Protein AF-A0A6G0FHJ7-F1 (afdb_monomer_lite)

Sequence (451 aa):
MAAFETLTDDFTAPTVDTVKWPDNYNEAIGGALPDQPAGRARVPCNQGYAAYASQPAYTLASSHVGVEVIPPSVGGATGSVFCQLLVVSSVVGTQIVFEIDVSTNLLLMAVHVDYTDEDPGVVPYDPVQHAWLRISEADGTLSWETSPDGRVWTAQHTETAPAWVSDTDLQAQLLAYRDDGANDYAFFDNVNTTPVMTDGYTVAVDWTGDGGFDGGYDDVTDAVLQRGPVTFAYGRDQARQLSPPRVGTLSMILCNADRIYSPENPDSPIADDMSPAAPVKAETVYQDTLYPLFTGRIEDFEVHPDRGDRSVDITCLDLLSLLQGNTISTELFEAQRTGTLIGVVLDAVGWTGPRDLDLGATFVPWWWLEEVDAFTAVTDLVSSEGPPSIAYVGPDGTFIFRDRHHRLLRAASLTPQATFTAVRPADCDTGHSGDCLGFGECGFGEGGFGG

Radius of gyration: 29.05 Å; chains: 1; bounding box: 63×74×80 Å

pLDDT: mean 87.35, std 14.22, range [28.72, 98.56]

Foldseek 3Di:
DAALLPLWFQQQDQWDPCQFQVPWDWPPDVDDTWIRPPRWTKWKAEATKTKRKGFQFHFQAQHKKKWFKDAWACQPPQDWWKKWKWWDDPDPQFIWIFMQTNNVQKTWTATTDNVDGPDIQIDGHDCQFARMWMWHDDPQKTFIWGHNQQPDTDTRDIDGHDPCSGPRRIMIITITYDNDHDMTIMIIGTISHHDFDDFDKWKFWQLQLPPDRPPPPRTQPVQQVVPHDKDKDWFPPDPDLPDATDFIKIKTKGACVVVLVPLPDPPHPRNVSHDFFTWIWIWGDDPRDIDTQATFGWHDKDADVDPVDGMIITMTTGPLCLLAPDWFWFDKDAFAALQVVLVVLCVRSPPPDAEATDREPDTDGIDIGDRDRSSVVNVVSQVRLPPPWHWHADSRRYTYTDGRCCCPPPPPNVDDPDDDDPPPPPPPCPDDDDDDPDDPPPDPDDPDDDD

Secondary structure (DSSP, 8-state):
-EEGGG--B---SSS--TTT-TT-EE-STTPPPPB-TTSSEEEEESSS-EEEE--S-EE-TTEEEEEEEEPPP-TT-SS-EEEEEEEE-SSTT-EEEEEEETTTTEEEEEEEBTTB-SS-EEEE--TTTTSEEEEEEETTEEEEEEESSSSS-EEEEEEEPPGGGG-SSBEEEEEEEESSSS-EEEEEE-BT-PPPPPPEEEEEE-SS-SS-S-STTTB-HHHHHTT---EEEEET-SS-TTSPPEEEEEEEEEE-TTSTT-TT-TT-TTTTT--TT-EEEEEEEETTEEEEEEEEEEEEEEEEEETTEEEEEEEEEEGGGGGTT-EE--PPEEEEEHHHHHHHHHHHTT--S-EEE---S-EEEEE--SSEEHHHHHHHHHHHH-TT-EEEE-TTS-EEEE-TTHHHH-HHHHS-S----------S-----S---STT-----------

Structure (mmCIF, N/CA/C/O backbone):
data_AF-A0A6G0FHJ7-F1
#
_entry.id   AF-A0A6G0FHJ7-F1
#
loop_
_atom_site.group_PDB
_atom_site.id
_atom_site.type_symbol
_atom_site.label_atom_id
_atom_site.label_alt_id
_atom_site.label_comp_id
_atom_site.label_asym_id
_atom_site.label_entity_id
_atom_site.label_seq_id
_atom_site.pdbx_PDB_ins_code
_atom_site.Cartn_x
_atom_site.Cartn_y
_atom_site.Cartn_z
_atom_site.occupancy
_atom_site.B_iso_or_equiv
_atom_site.auth_seq_id
_atom_site.auth_comp_id
_atom_site.auth_asym_id
_atom_site.auth_atom_id
_atom_site.pdbx_PDB_model_num
ATOM 1 N N . MET A 1 1 ? -1.931 -10.611 -31.894 1.00 69.00 1 MET A N 1
ATOM 2 C CA . MET A 1 1 ? -1.499 -9.343 -31.287 1.00 69.00 1 MET A CA 1
ATOM 3 C C . MET A 1 1 ? -1.349 -9.625 -29.814 1.00 69.00 1 MET A C 1
ATOM 5 O O . MET A 1 1 ? -2.273 -10.215 -29.262 1.00 69.00 1 MET A O 1
ATOM 9 N N . ALA A 1 2 ? -0.182 -9.356 -29.245 1.00 88.75 2 ALA A N 1
ATOM 10 C CA . ALA A 1 2 ? 0.033 -9.549 -27.820 1.00 88.75 2 ALA A CA 1
ATOM 11 C C . ALA A 1 2 ? -0.409 -8.271 -27.101 1.00 88.75 2 ALA A C 1
ATOM 13 O O . ALA A 1 2 ? -0.031 -7.177 -27.508 1.00 88.75 2 ALA A O 1
ATOM 14 N N . ALA A 1 3 ? -1.247 -8.400 -26.082 1.00 95.12 3 ALA A N 1
ATOM 15 C CA . ALA A 1 3 ? -1.521 -7.300 -25.166 1.00 95.12 3 ALA A CA 1
ATOM 16 C C . ALA A 1 3 ? -0.314 -7.133 -24.230 1.00 95.12 3 ALA A C 1
ATOM 18 O O . ALA A 1 3 ? 0.352 -8.130 -23.925 1.00 95.12 3 ALA A O 1
ATOM 19 N N . PHE A 1 4 ? -0.012 -5.914 -23.779 1.00 96.25 4 PHE A N 1
ATOM 20 C CA . PHE A 1 4 ? 1.081 -5.693 -22.823 1.00 96.25 4 PHE A CA 1
ATOM 21 C C . PHE A 1 4 ? 0.970 -6.563 -21.566 1.00 96.25 4 PHE A C 1
ATOM 23 O O . PHE A 1 4 ? 1.997 -7.032 -21.096 1.00 96.25 4 PHE A O 1
ATOM 30 N N . GLU A 1 5 ? -0.238 -6.888 -21.097 1.00 95.06 5 GLU A N 1
ATOM 31 C CA . GLU A 1 5 ? -0.454 -7.747 -19.920 1.00 95.06 5 GLU A CA 1
ATOM 32 C C . GLU A 1 5 ? 0.142 -9.159 -20.081 1.00 95.06 5 GLU A C 1
ATOM 34 O O . GLU A 1 5 ? 0.374 -9.864 -19.105 1.00 95.06 5 GLU A O 1
ATOM 39 N N . THR A 1 6 ? 0.416 -9.583 -21.322 1.00 95.94 6 THR A N 1
ATOM 40 C CA . THR A 1 6 ? 1.041 -10.880 -21.620 1.00 95.94 6 THR A CA 1
ATOM 41 C C . THR A 1 6 ? 2.569 -10.857 -21.538 1.00 95.94 6 THR A C 1
ATOM 43 O O . THR A 1 6 ? 3.189 -11.920 -21.483 1.00 95.94 6 THR A O 1
ATOM 46 N N . LEU A 1 7 ? 3.190 -9.671 -21.525 1.00 96.25 7 LEU A N 1
ATOM 47 C CA . LEU A 1 7 ? 4.608 -9.512 -21.218 1.00 96.25 7 LEU A CA 1
ATOM 48 C C . LEU A 1 7 ? 4.771 -9.640 -19.704 1.00 96.25 7 LEU A C 1
ATOM 50 O O . LEU A 1 7 ? 4.586 -8.663 -18.990 1.00 96.25 7 LEU A O 1
ATOM 54 N N . THR A 1 8 ? 5.091 -10.841 -19.230 1.00 95.88 8 THR A N 1
ATOM 55 C CA . THR A 1 8 ? 5.317 -11.123 -17.804 1.00 95.88 8 THR A CA 1
ATOM 56 C C . THR A 1 8 ? 6.770 -11.500 -17.552 1.00 95.88 8 THR A C 1
ATOM 58 O O . THR A 1 8 ? 7.291 -12.367 -18.265 1.00 95.88 8 THR A O 1
AT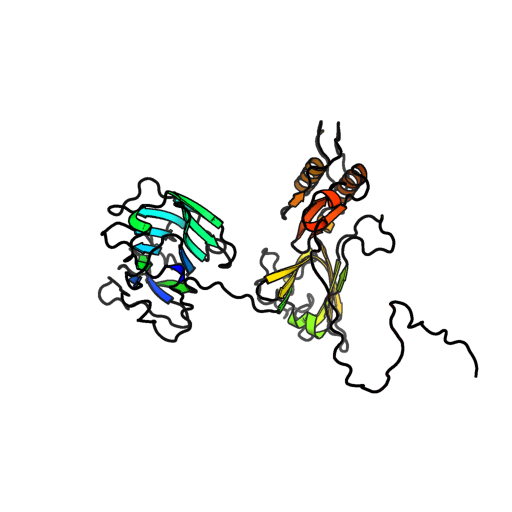OM 61 N N . ASP A 1 9 ? 7.421 -10.936 -16.538 1.00 94.56 9 ASP A N 1
ATOM 62 C CA . ASP A 1 9 ? 8.786 -11.314 -16.152 1.00 94.56 9 ASP A CA 1
ATOM 63 C C . ASP A 1 9 ? 9.065 -11.062 -14.665 1.00 94.56 9 ASP A C 1
ATOM 65 O O . ASP A 1 9 ? 8.980 -9.928 -14.209 1.00 94.56 9 ASP A O 1
ATOM 69 N N . ASP A 1 10 ? 9.429 -12.113 -13.928 1.00 92.25 10 ASP A N 1
ATOM 70 C CA . ASP A 1 10 ? 9.823 -12.040 -12.511 1.00 92.25 10 ASP A CA 1
ATOM 71 C C . ASP A 1 10 ? 11.342 -11.871 -12.332 1.00 92.25 10 ASP A C 1
ATOM 73 O O . ASP A 1 10 ? 11.847 -11.898 -11.218 1.00 92.25 10 ASP A O 1
ATOM 77 N N . PHE A 1 11 ? 12.090 -11.804 -13.443 1.00 93.12 11 PHE A N 1
ATOM 78 C CA . PHE A 1 11 ? 13.550 -11.689 -13.502 1.00 93.12 11 PHE A CA 1
ATOM 79 C C . PHE A 1 11 ? 14.341 -12.723 -12.681 1.00 93.12 11 PHE A C 1
ATOM 81 O O . PHE A 1 11 ? 15.561 -12.598 -12.557 1.00 93.12 11 PHE A O 1
ATOM 88 N N . THR A 1 12 ? 13.709 -13.806 -12.214 1.00 88.44 12 THR A N 1
ATOM 89 C CA . THR A 1 12 ? 14.342 -14.839 -11.372 1.00 88.44 12 THR A CA 1
ATOM 90 C C . THR A 1 12 ? 15.368 -15.687 -12.128 1.00 88.44 12 THR A C 1
ATOM 92 O O . THR A 1 12 ? 16.197 -16.378 -11.524 1.00 88.44 12 THR A O 1
ATOM 95 N N . ALA A 1 13 ? 15.342 -15.643 -13.463 1.00 86.00 13 ALA A N 1
ATOM 96 C CA . ALA A 1 13 ? 16.317 -16.312 -14.311 1.00 86.00 13 ALA A CA 1
ATOM 97 C C . ALA A 1 13 ? 17.751 -15.779 -14.064 1.00 86.00 13 ALA A C 1
ATOM 99 O O . ALA A 1 13 ? 17.954 -14.636 -13.662 1.00 86.00 13 ALA A O 1
ATOM 100 N N . PRO A 1 14 ? 18.804 -16.573 -14.329 1.00 81.75 14 PRO A N 1
ATOM 101 C CA . PRO A 1 14 ? 20.185 -16.133 -14.102 1.00 81.75 14 PRO A CA 1
ATOM 102 C C . PRO A 1 14 ? 20.700 -15.127 -15.148 1.00 81.75 14 PRO A C 1
ATOM 104 O O . PRO A 1 14 ? 21.785 -14.571 -14.981 1.00 81.75 14 PRO A O 1
ATOM 107 N N . THR A 1 15 ? 19.980 -14.939 -16.256 1.00 89.25 15 THR A N 1
ATOM 108 C CA . THR A 1 15 ? 20.371 -14.100 -17.397 1.00 89.25 15 THR A CA 1
ATOM 109 C C . THR A 1 15 ? 19.139 -13.529 -18.082 1.00 89.25 15 THR A C 1
ATOM 111 O O . THR A 1 15 ? 18.111 -14.201 -18.108 1.00 89.25 15 THR A O 1
ATOM 114 N N . VAL A 1 16 ? 19.303 -12.369 -18.723 1.00 93.12 16 VAL A N 1
ATOM 115 C CA . VAL A 1 16 ? 18.276 -11.689 -19.528 1.00 93.12 16 VAL A CA 1
ATOM 116 C C . VAL A 1 16 ? 17.535 -12.647 -20.451 1.00 93.12 16 VAL A C 1
ATOM 118 O O . VAL A 1 16 ? 18.154 -13.344 -21.262 1.00 93.12 16 VAL A O 1
ATOM 121 N N . ASP A 1 17 ? 16.205 -12.632 -20.375 1.00 93.31 17 ASP A N 1
ATOM 122 C CA . ASP A 1 17 ? 15.357 -13.299 -21.355 1.00 93.31 17 ASP A CA 1
ATOM 123 C C . ASP A 1 17 ? 15.350 -12.502 -22.668 1.00 93.31 17 ASP A C 1
ATOM 125 O O . ASP A 1 17 ? 14.542 -11.603 -22.889 1.00 93.31 17 ASP A O 1
ATOM 129 N N . THR A 1 18 ? 16.270 -12.853 -23.566 1.00 93.50 18 THR A N 1
ATOM 130 C CA . THR A 1 18 ? 16.409 -12.212 -24.885 1.00 93.50 18 THR A CA 1
ATOM 131 C C . THR A 1 18 ? 15.213 -12.422 -25.820 1.00 93.50 18 THR A C 1
ATOM 133 O O . THR A 1 18 ? 15.178 -11.817 -26.887 1.00 93.50 18 THR A O 1
ATOM 136 N N . VAL A 1 19 ? 14.248 -13.283 -25.470 1.00 91.81 19 VAL A N 1
ATOM 137 C CA . VAL A 1 19 ? 12.995 -13.407 -26.231 1.00 91.81 19 VAL A CA 1
ATOM 138 C C . VAL A 1 19 ? 12.037 -12.288 -25.840 1.00 91.81 19 VAL A C 1
ATOM 140 O O . VAL A 1 19 ? 11.397 -11.702 -26.709 1.00 91.81 19 VAL A O 1
ATOM 143 N N . LYS A 1 20 ? 11.952 -11.976 -24.544 1.00 93.00 20 LYS A N 1
ATOM 144 C CA . LYS A 1 20 ? 11.108 -10.890 -24.030 1.00 93.00 20 LYS A CA 1
ATOM 145 C C . LYS A 1 20 ? 11.751 -9.523 -24.235 1.00 93.00 20 LYS A C 1
ATOM 147 O O . LYS A 1 20 ? 11.053 -8.592 -24.630 1.00 93.00 20 LYS A O 1
ATOM 152 N N . TRP A 1 21 ? 13.066 -9.440 -24.026 1.00 96.25 21 TRP A N 1
ATOM 153 C CA . TRP A 1 21 ? 13.868 -8.213 -24.003 1.00 96.25 21 TRP A CA 1
ATOM 154 C C . TRP A 1 21 ? 15.008 -8.228 -25.044 1.00 96.25 21 TRP A C 1
ATOM 156 O O . TRP A 1 21 ? 16.189 -8.211 -24.681 1.00 96.25 21 TRP A O 1
ATOM 166 N N . PRO A 1 22 ? 14.699 -8.337 -26.352 1.00 96.44 22 PRO A N 1
ATOM 167 C CA . PRO A 1 22 ? 15.716 -8.427 -27.400 1.00 96.44 22 PRO A CA 1
ATOM 168 C C . PRO A 1 22 ? 16.451 -7.105 -27.663 1.00 96.44 22 PRO A C 1
ATOM 170 O O . PRO A 1 22 ? 17.575 -7.138 -28.165 1.00 96.44 22 PRO A O 1
ATOM 173 N N . ASP A 1 23 ? 15.838 -5.965 -27.332 1.00 96.50 23 ASP A N 1
ATOM 174 C CA . ASP A 1 23 ? 16.265 -4.640 -27.797 1.00 96.50 23 ASP A CA 1
ATOM 175 C C . ASP A 1 23 ? 16.999 -3.827 -26.715 1.00 96.50 23 ASP A C 1
ATOM 177 O O . ASP A 1 23 ? 17.157 -2.614 -26.842 1.00 96.50 23 ASP A O 1
ATOM 181 N N . ASN A 1 24 ? 17.462 -4.483 -25.644 1.00 96.50 24 ASN A N 1
ATOM 182 C CA . ASN A 1 24 ? 18.192 -3.845 -24.545 1.00 96.50 24 ASN A CA 1
ATOM 183 C C . ASN A 1 24 ? 19.376 -3.001 -25.040 1.00 96.50 24 ASN A C 1
ATOM 185 O O . ASN A 1 24 ? 20.183 -3.457 -25.856 1.00 96.50 24 ASN A O 1
ATOM 189 N N . TYR A 1 25 ? 19.540 -1.803 -24.476 1.00 96.81 25 TYR A N 1
ATOM 190 C CA . TYR A 1 25 ? 20.580 -0.866 -24.902 1.00 96.81 25 TYR A CA 1
ATOM 191 C C . TYR A 1 25 ? 21.194 -0.067 -23.747 1.00 96.81 25 TYR A C 1
ATOM 193 O O . TYR A 1 25 ? 20.650 0.013 -22.646 1.00 96.81 25 TYR A O 1
ATOM 201 N N . ASN A 1 26 ? 22.359 0.522 -24.023 1.00 97.06 26 ASN A N 1
ATOM 202 C CA . ASN A 1 26 ? 23.003 1.553 -23.214 1.00 97.06 26 ASN A CA 1
ATOM 203 C C . ASN A 1 26 ? 23.766 2.498 -24.154 1.00 97.06 26 ASN A C 1
ATOM 205 O O . ASN A 1 26 ? 24.675 2.069 -24.867 1.00 97.06 26 ASN A O 1
ATOM 209 N N . GLU A 1 27 ? 23.378 3.768 -24.176 1.00 95.81 27 GLU A N 1
ATOM 210 C CA . GLU A 1 27 ? 23.941 4.780 -25.072 1.00 95.81 27 GLU A CA 1
ATOM 211 C C . GLU A 1 27 ? 25.276 5.358 -24.583 1.00 95.81 27 GLU A C 1
ATOM 213 O O . GLU A 1 27 ? 25.980 6.025 -25.349 1.00 95.81 27 GLU A O 1
ATOM 218 N N . ALA A 1 28 ? 25.678 5.095 -23.335 1.00 91.50 28 ALA A N 1
ATOM 219 C CA . ALA A 1 28 ? 26.985 5.522 -22.863 1.00 91.50 28 ALA A CA 1
ATOM 220 C C . ALA A 1 28 ? 28.104 4.770 -23.586 1.00 91.50 28 ALA A C 1
ATOM 222 O O . ALA A 1 28 ? 28.078 3.552 -23.770 1.00 91.50 28 ALA A O 1
ATOM 223 N N . ILE A 1 29 ? 29.149 5.507 -23.961 1.00 86.75 29 ILE A N 1
ATOM 224 C CA . ILE A 1 29 ? 30.300 4.955 -24.676 1.00 86.75 29 ILE A CA 1
ATOM 225 C C . ILE A 1 29 ? 30.980 3.887 -23.807 1.00 86.75 29 ILE A C 1
ATOM 227 O O . ILE A 1 29 ? 31.592 4.198 -22.787 1.00 86.75 29 ILE A O 1
ATOM 231 N N . GLY A 1 30 ? 30.898 2.624 -24.237 1.00 86.00 30 GLY A N 1
ATOM 232 C CA . GLY A 1 30 ? 31.430 1.482 -23.485 1.00 86.00 30 GLY A CA 1
ATOM 233 C C . GLY A 1 30 ? 30.605 1.105 -22.248 1.00 86.00 30 GLY A C 1
ATOM 234 O O . GLY A 1 30 ? 31.105 0.368 -21.399 1.00 86.00 30 GLY A O 1
ATOM 235 N N . GLY A 1 31 ? 29.375 1.611 -22.137 1.00 86.75 31 GLY A N 1
ATOM 236 C CA . GLY A 1 31 ? 28.432 1.257 -21.086 1.00 86.75 31 GLY A CA 1
ATOM 237 C C . GLY A 1 31 ? 28.052 -0.223 -21.143 1.00 86.75 31 GLY A C 1
ATOM 238 O O . GLY A 1 31 ? 27.922 -0.812 -22.216 1.00 86.75 31 GLY A O 1
ATOM 239 N N . ALA A 1 32 ? 27.896 -0.839 -19.972 1.00 92.19 32 ALA A N 1
ATOM 240 C CA . ALA A 1 32 ? 27.393 -2.204 -19.881 1.00 92.19 32 ALA A CA 1
ATOM 241 C C . ALA A 1 32 ? 25.915 -2.246 -20.292 1.00 92.19 32 ALA A C 1
ATOM 243 O O . ALA A 1 32 ? 25.166 -1.323 -19.976 1.00 92.19 32 ALA A O 1
ATOM 244 N N . LEU A 1 33 ? 25.488 -3.310 -20.972 1.00 94.88 33 LEU A N 1
ATOM 245 C CA . LEU A 1 33 ? 24.061 -3.551 -21.177 1.00 94.88 33 LEU A CA 1
ATOM 246 C C . LEU A 1 33 ? 23.378 -3.859 -19.835 1.00 94.88 33 LEU A C 1
ATOM 248 O O . LEU A 1 33 ? 24.054 -4.330 -18.913 1.00 94.88 33 LEU A O 1
ATOM 252 N N . PRO A 1 34 ? 22.061 -3.624 -19.729 1.00 95.00 34 PRO A N 1
ATOM 253 C CA . PRO A 1 34 ? 21.281 -4.096 -18.596 1.00 95.00 34 PRO A CA 1
ATOM 254 C C . PRO A 1 34 ? 21.465 -5.598 -18.358 1.00 95.00 34 PRO A C 1
ATOM 256 O O . PRO A 1 34 ? 21.569 -6.390 -19.301 1.00 95.00 34 PRO A O 1
ATOM 259 N N . ASP A 1 35 ? 21.526 -5.977 -17.087 1.00 94.06 35 ASP A N 1
ATOM 260 C CA . ASP A 1 35 ? 21.711 -7.353 -16.630 1.00 94.06 35 ASP A CA 1
ATOM 261 C C . ASP A 1 35 ? 20.780 -7.665 -15.452 1.00 94.06 35 ASP A C 1
ATOM 263 O O . ASP A 1 35 ? 19.960 -6.828 -15.084 1.00 94.06 35 ASP A O 1
ATOM 267 N N . GLN A 1 36 ? 20.810 -8.889 -14.917 1.00 92.06 36 GLN A N 1
ATOM 268 C CA . GLN A 1 36 ? 19.895 -9.291 -13.837 1.00 92.06 36 GLN A CA 1
ATOM 269 C C . GLN A 1 36 ? 20.561 -10.083 -12.700 1.00 92.06 36 GLN A C 1
ATOM 271 O O . GLN A 1 36 ? 20.220 -11.238 -12.433 1.00 92.06 36 GLN A O 1
ATOM 276 N N . PRO A 1 37 ? 21.573 -9.512 -12.023 1.00 80.44 37 PRO A N 1
ATOM 277 C CA . PRO A 1 37 ? 22.186 -10.175 -10.884 1.00 80.44 37 PRO A CA 1
ATOM 278 C C . PRO A 1 37 ? 21.186 -10.263 -9.726 1.00 80.44 37 PRO A C 1
ATOM 280 O O . PRO A 1 37 ? 20.535 -9.282 -9.387 1.00 80.44 37 PRO A O 1
ATOM 283 N N . ALA A 1 38 ? 21.122 -11.431 -9.085 1.00 72.12 38 ALA A N 1
ATOM 284 C CA . ALA A 1 38 ? 20.280 -11.680 -7.912 1.00 72.12 38 ALA A CA 1
ATOM 285 C C . ALA A 1 38 ? 18.759 -11.583 -8.153 1.00 72.12 38 ALA A C 1
ATOM 287 O O . ALA A 1 38 ? 18.016 -11.329 -7.212 1.00 72.12 38 ALA A O 1
ATOM 288 N N . GLY A 1 39 ? 18.306 -11.854 -9.381 1.00 84.62 39 GLY A N 1
ATOM 289 C CA . GLY A 1 39 ? 16.883 -12.043 -9.665 1.00 84.62 39 GLY A CA 1
ATOM 290 C C . GLY A 1 39 ? 16.091 -10.752 -9.867 1.00 84.62 39 GLY A C 1
ATOM 291 O O . GLY A 1 39 ? 14.905 -10.752 -9.596 1.00 84.62 39 GLY A O 1
ATOM 292 N N . ARG A 1 40 ? 16.742 -9.654 -10.276 1.00 90.56 40 ARG A N 1
ATOM 293 C CA . ARG A 1 40 ? 16.101 -8.357 -10.564 1.00 90.56 40 ARG A CA 1
ATOM 294 C C . ARG A 1 40 ? 16.707 -7.731 -11.804 1.00 90.56 40 ARG A C 1
ATOM 296 O O . ARG A 1 40 ? 17.925 -7.802 -11.962 1.00 90.56 40 ARG A O 1
ATOM 303 N N . ALA A 1 41 ? 15.915 -7.066 -12.639 1.00 94.38 41 ALA A N 1
ATOM 304 C CA . ALA A 1 41 ? 16.439 -6.287 -13.754 1.00 94.38 41 ALA A CA 1
ATOM 305 C C . ALA A 1 41 ? 17.224 -5.082 -13.235 1.00 94.38 41 ALA A C 1
ATOM 307 O O . ALA A 1 41 ? 16.681 -4.179 -12.609 1.00 94.38 41 ALA A O 1
ATOM 308 N N . ARG A 1 42 ? 18.522 -5.048 -13.520 1.00 95.75 42 ARG A N 1
ATOM 309 C CA . ARG A 1 42 ? 19.420 -3.957 -13.164 1.00 95.75 42 ARG A CA 1
ATOM 310 C C . ARG A 1 42 ? 19.746 -3.130 -14.403 1.00 95.75 42 ARG A C 1
ATOM 312 O O . ARG A 1 42 ? 20.393 -3.607 -15.337 1.00 95.75 42 ARG A O 1
ATOM 319 N N . VAL A 1 43 ? 19.333 -1.867 -14.387 1.00 97.25 43 VAL A N 1
ATOM 320 C CA . VAL A 1 43 ? 19.556 -0.906 -15.472 1.00 97.25 43 VAL A CA 1
ATOM 321 C C . VAL A 1 43 ? 20.635 0.093 -15.056 1.00 97.25 43 VAL A C 1
ATOM 323 O O . VAL A 1 43 ? 20.479 0.774 -14.041 1.00 97.25 43 VAL A O 1
ATOM 326 N N . PRO A 1 44 ? 21.744 0.211 -15.807 1.00 97.12 44 PRO A N 1
ATOM 327 C CA . PRO A 1 44 ? 22.777 1.203 -15.528 1.00 97.12 44 PRO A CA 1
ATOM 328 C C . PRO A 1 44 ? 22.243 2.638 -15.589 1.00 97.12 44 PRO A C 1
ATOM 330 O O . PRO A 1 44 ? 21.731 3.066 -16.613 1.00 97.12 44 PRO A O 1
ATOM 333 N N . CYS A 1 45 ? 22.447 3.413 -14.529 1.00 96.56 45 CYS A N 1
ATOM 334 C CA . CYS A 1 45 ? 22.137 4.838 -14.484 1.00 96.56 45 CYS A CA 1
ATOM 335 C C . CYS A 1 45 ? 23.446 5.631 -14.623 1.00 96.56 45 CYS A C 1
ATOM 337 O O . CYS A 1 45 ? 24.236 5.741 -13.680 1.00 96.56 45 CYS A O 1
ATOM 339 N N . ASN A 1 46 ? 23.713 6.135 -15.828 1.00 94.94 46 ASN A N 1
ATOM 340 C CA . ASN A 1 46 ? 24.929 6.866 -16.198 1.00 94.94 46 ASN A CA 1
ATOM 341 C C . ASN A 1 46 ? 24.595 7.964 -17.239 1.00 94.94 46 ASN A C 1
ATOM 343 O O . ASN A 1 46 ? 23.425 8.186 -17.535 1.00 94.94 46 ASN A O 1
ATOM 347 N N . GLN A 1 47 ? 25.617 8.628 -17.797 1.00 92.75 47 GLN A N 1
ATOM 348 C CA . GLN A 1 47 ? 25.481 9.726 -18.778 1.00 92.75 47 GLN A CA 1
ATOM 349 C C . GLN A 1 47 ? 24.971 9.321 -20.176 1.00 92.75 47 GLN A C 1
ATOM 351 O O . GLN A 1 47 ? 25.040 10.115 -21.113 1.00 92.75 47 GLN A O 1
ATOM 356 N N . GLY A 1 48 ? 24.475 8.098 -20.343 1.00 93.31 48 GLY A N 1
ATOM 357 C CA . GLY A 1 48 ? 23.725 7.656 -21.510 1.00 93.31 48 GLY A CA 1
ATOM 358 C C . GLY A 1 48 ? 22.454 6.940 -21.076 1.00 93.31 48 GLY A C 1
ATOM 359 O O . GLY A 1 48 ? 22.415 6.307 -20.021 1.00 93.31 48 GLY A O 1
ATOM 360 N N . TYR A 1 49 ? 21.411 7.038 -21.896 1.00 95.69 49 TYR A N 1
ATOM 361 C CA . TYR A 1 49 ? 20.174 6.309 -21.657 1.00 95.69 49 TYR A CA 1
ATOM 362 C C . TYR A 1 49 ? 20.447 4.808 -21.734 1.00 95.69 49 TYR A C 1
ATOM 364 O O . TYR A 1 49 ? 21.018 4.322 -22.713 1.00 95.69 49 TYR A O 1
ATOM 372 N N . ALA A 1 50 ? 20.043 4.068 -20.709 1.00 97.75 50 ALA A N 1
ATOM 373 C CA . ALA A 1 50 ? 20.064 2.614 -20.731 1.00 97.75 50 ALA A CA 1
ATOM 374 C C . ALA A 1 50 ? 18.675 2.087 -20.406 1.00 97.75 50 ALA A C 1
ATOM 376 O O . ALA A 1 50 ? 18.006 2.633 -19.529 1.00 97.75 50 ALA A O 1
ATOM 377 N N . ALA A 1 51 ? 18.251 1.029 -21.092 1.00 97.81 51 ALA A N 1
ATOM 378 C CA . ALA A 1 51 ? 16.943 0.445 -20.844 1.00 97.81 51 ALA A CA 1
ATOM 379 C C . ALA A 1 51 ? 16.891 -1.057 -21.113 1.00 97.81 51 ALA A C 1
ATOM 381 O O . ALA A 1 51 ? 17.494 -1.550 -22.074 1.00 97.81 51 ALA A O 1
ATOM 382 N N . TYR A 1 52 ? 16.108 -1.765 -20.292 1.00 97.19 52 TYR A N 1
ATOM 383 C CA . TYR A 1 52 ? 15.494 -3.015 -20.738 1.00 97.19 52 TYR A CA 1
ATOM 384 C C . TYR A 1 52 ? 14.412 -2.663 -21.752 1.00 97.19 52 TYR A C 1
ATOM 386 O O . TYR A 1 52 ? 13.510 -1.897 -21.425 1.00 97.19 52 TYR A O 1
ATOM 394 N N . ALA A 1 53 ? 14.491 -3.201 -22.964 1.00 97.62 53 ALA A N 1
ATOM 395 C CA . ALA A 1 53 ? 13.550 -2.899 -24.032 1.00 97.62 53 ALA A CA 1
ATOM 396 C C . ALA A 1 53 ? 12.999 -4.191 -24.636 1.00 97.62 53 ALA A C 1
ATOM 398 O O . ALA A 1 53 ? 13.735 -5.083 -25.071 1.00 97.62 53 ALA A O 1
ATOM 399 N N . SER A 1 54 ? 11.674 -4.294 -24.597 1.00 97.44 54 SER A N 1
ATOM 400 C CA . SER A 1 54 ? 10.944 -5.445 -25.125 1.00 97.44 54 SER A CA 1
ATOM 401 C C . SER A 1 54 ? 10.929 -5.451 -26.655 1.00 97.44 54 SER A C 1
ATOM 403 O O . SER A 1 54 ? 11.394 -4.513 -27.288 1.00 97.44 54 SER A O 1
ATOM 405 N N . GLN A 1 55 ? 10.391 -6.488 -27.292 1.00 93.75 55 GLN A N 1
ATOM 406 C CA . GLN A 1 55 ? 10.127 -6.417 -28.732 1.00 93.75 55 GLN A CA 1
ATOM 407 C C . GLN A 1 55 ? 8.980 -5.417 -29.024 1.00 93.75 55 GLN A C 1
ATOM 409 O O . GLN A 1 55 ? 7.978 -5.452 -28.307 1.00 93.75 55 GLN A O 1
ATOM 414 N N . PRO A 1 56 ? 9.037 -4.597 -30.094 1.00 94.62 56 PRO A N 1
ATOM 415 C CA . PRO A 1 56 ? 7.914 -3.764 -30.542 1.00 94.62 56 PRO A CA 1
ATOM 416 C C . PRO A 1 56 ? 6.814 -4.633 -31.174 1.00 94.62 56 PRO A C 1
ATOM 418 O O . PRO A 1 56 ? 6.746 -4.810 -32.393 1.00 94.62 56 PRO A O 1
ATOM 421 N N . ALA A 1 57 ? 5.998 -5.275 -30.341 1.00 95.25 57 ALA A N 1
ATOM 422 C CA . ALA A 1 57 ? 5.003 -6.267 -30.763 1.00 95.25 57 ALA A CA 1
ATOM 423 C C . ALA A 1 57 ? 3.707 -6.236 -29.934 1.00 95.25 57 ALA A C 1
ATOM 425 O O . ALA A 1 57 ? 2.879 -7.154 -30.042 1.00 95.25 57 ALA A O 1
ATOM 426 N N . TYR A 1 58 ? 3.551 -5.214 -29.092 1.00 97.25 58 TYR A N 1
ATOM 427 C CA . TYR A 1 58 ? 2.473 -5.124 -28.120 1.00 97.25 58 TYR A CA 1
ATOM 428 C C . TYR A 1 58 ? 1.464 -4.039 -28.477 1.00 97.25 58 TYR A C 1
ATOM 430 O O . TYR A 1 58 ? 1.726 -3.150 -29.286 1.00 97.25 58 TYR A O 1
ATOM 438 N N . THR A 1 59 ? 0.298 -4.137 -27.849 1.00 97.50 59 THR A N 1
ATOM 439 C CA . THR A 1 59 ? -0.717 -3.088 -27.814 1.00 97.50 59 THR A CA 1
ATOM 440 C C . THR A 1 59 ? -1.052 -2.758 -26.364 1.00 97.50 59 THR A C 1
ATOM 442 O O . THR A 1 59 ? -1.033 -3.648 -25.505 1.00 97.50 59 THR A O 1
ATOM 445 N N . LEU A 1 60 ? -1.352 -1.488 -26.090 1.00 97.69 60 LEU A N 1
ATOM 446 C CA . LEU A 1 60 ? -1.826 -1.039 -24.781 1.00 97.69 60 LEU A CA 1
ATOM 447 C C . LEU A 1 60 ? -3.354 -1.056 -24.700 1.00 97.69 60 LEU A C 1
ATOM 449 O O . LEU A 1 60 ? -3.884 -1.087 -23.597 1.00 97.69 60 LEU A O 1
ATOM 453 N N . ALA A 1 61 ? -4.051 -1.112 -25.839 1.00 96.75 61 ALA A N 1
ATOM 454 C CA . ALA A 1 61 ? -5.505 -1.129 -25.868 1.00 96.75 61 ALA A CA 1
ATOM 455 C C . ALA A 1 61 ? -6.095 -2.269 -25.016 1.00 96.75 61 ALA A C 1
ATOM 457 O O . ALA A 1 61 ? -5.817 -3.446 -25.258 1.00 96.75 61 ALA A O 1
ATOM 458 N N . SER A 1 62 ? -6.945 -1.907 -24.052 1.00 96.38 62 SER A N 1
ATOM 459 C CA . SER A 1 62 ? -7.578 -2.796 -23.074 1.00 96.38 62 SER A CA 1
ATOM 460 C C . SER A 1 62 ? -6.566 -3.671 -22.328 1.00 96.38 62 SER A C 1
ATOM 462 O O . SER A 1 62 ? -6.800 -4.859 -22.118 1.00 96.38 62 SER A O 1
ATOM 464 N N . SER A 1 63 ? -5.415 -3.093 -21.987 1.00 97.62 63 SER A N 1
ATOM 465 C CA . SER A 1 63 ? -4.262 -3.781 -21.413 1.00 97.62 63 SER A CA 1
ATOM 466 C C . SER A 1 63 ? -3.508 -2.865 -20.445 1.00 97.62 63 SER A C 1
ATOM 468 O O . SER A 1 63 ? -3.801 -1.680 -20.304 1.00 97.62 63 SER A O 1
ATOM 470 N N . HIS A 1 64 ? -2.504 -3.420 -19.770 1.00 97.31 64 HIS A N 1
ATOM 471 C CA . HIS A 1 64 ? -1.617 -2.684 -18.882 1.00 97.31 64 HIS A CA 1
ATOM 472 C C . HIS A 1 64 ? -0.171 -3.175 -18.978 1.00 97.31 64 HIS A C 1
ATOM 474 O O . HIS A 1 64 ? 0.090 -4.295 -19.418 1.00 97.31 64 HIS A O 1
ATOM 480 N N . VAL A 1 65 ? 0.759 -2.328 -18.544 1.00 97.81 65 VAL A N 1
ATOM 481 C CA . VAL A 1 65 ? 2.128 -2.704 -18.188 1.00 97.81 65 VAL A CA 1
ATOM 482 C C . VAL A 1 65 ? 2.425 -2.148 -16.801 1.00 97.81 65 VAL A C 1
ATOM 484 O O . VAL A 1 65 ? 2.283 -0.948 -16.572 1.00 97.81 65 VAL A O 1
ATOM 487 N N . GLY A 1 66 ? 2.784 -3.021 -15.867 1.00 97.50 66 GLY A N 1
ATOM 488 C CA . GLY A 1 66 ? 3.149 -2.668 -14.502 1.00 97.50 66 GLY A CA 1
ATOM 489 C C . GLY A 1 66 ? 4.451 -3.325 -14.074 1.00 97.50 66 GLY A C 1
ATOM 490 O O . GLY A 1 66 ? 4.813 -4.374 -14.605 1.00 97.50 66 GLY A O 1
ATOM 491 N N . VAL A 1 67 ? 5.166 -2.690 -13.150 1.00 97.69 67 VAL A N 1
ATOM 492 C CA . VAL A 1 67 ? 6.498 -3.110 -12.704 1.00 97.69 67 VAL A CA 1
ATOM 493 C C . VAL A 1 67 ? 6.778 -2.604 -11.287 1.00 97.69 67 VAL A C 1
ATOM 495 O O . VAL A 1 67 ? 6.328 -1.517 -10.915 1.00 97.69 67 VAL A O 1
ATOM 498 N N . GLU A 1 68 ? 7.531 -3.376 -10.509 1.00 96.94 68 GLU A N 1
ATOM 499 C CA . GLU A 1 68 ? 8.144 -2.928 -9.257 1.00 96.94 68 GLU A CA 1
ATOM 500 C C . GLU A 1 68 ? 9.419 -2.145 -9.576 1.00 96.94 68 GLU A C 1
ATOM 502 O O . GLU A 1 68 ? 10.211 -2.563 -10.423 1.00 96.94 68 GLU A O 1
ATOM 507 N N . VAL A 1 69 ? 9.646 -1.016 -8.910 1.00 96.88 69 VAL A N 1
ATOM 508 C CA . VAL A 1 69 ? 10.778 -0.137 -9.201 1.00 96.88 69 VAL A CA 1
ATOM 509 C C . VAL A 1 69 ? 11.500 0.298 -7.933 1.00 96.88 69 VAL A C 1
ATOM 511 O O . VAL A 1 69 ? 10.908 0.720 -6.946 1.00 96.88 69 VAL A O 1
ATOM 514 N N . ILE A 1 70 ? 12.827 0.248 -7.993 1.00 96.38 70 ILE A N 1
ATOM 515 C CA . ILE A 1 70 ? 13.721 0.884 -7.032 1.00 96.38 70 ILE A CA 1
ATOM 516 C C . ILE A 1 70 ? 14.563 1.884 -7.830 1.00 96.38 70 ILE A C 1
ATOM 518 O O . ILE A 1 70 ? 15.411 1.468 -8.634 1.00 96.38 70 ILE A O 1
ATOM 522 N N . PRO A 1 71 ? 14.330 3.197 -7.663 1.00 96.69 71 PRO A N 1
ATOM 523 C CA . PRO A 1 71 ? 15.043 4.202 -8.433 1.00 96.69 71 PRO A CA 1
ATOM 524 C C . PRO A 1 71 ? 16.523 4.275 -8.017 1.00 96.69 71 PRO A C 1
ATOM 526 O O . PRO A 1 71 ? 16.889 3.847 -6.918 1.00 96.69 71 PRO A O 1
ATOM 529 N N . PRO A 1 72 ? 17.394 4.832 -8.875 1.00 96.12 72 PRO A N 1
ATOM 530 C CA . PRO A 1 72 ? 18.789 5.061 -8.518 1.00 96.12 72 PRO A CA 1
ATOM 531 C C . PRO A 1 72 ? 18.897 6.089 -7.387 1.00 96.12 72 PRO A C 1
ATOM 533 O O . PRO A 1 72 ? 18.029 6.943 -7.209 1.00 96.12 72 PRO A O 1
ATOM 536 N N . SER A 1 73 ? 20.002 6.074 -6.644 1.00 94.25 73 SER A N 1
ATOM 537 C CA . SER A 1 73 ? 20.280 7.146 -5.690 1.00 94.25 73 SER A CA 1
ATOM 538 C C . SER A 1 73 ? 20.661 8.442 -6.415 1.00 94.25 73 SER A C 1
ATOM 540 O O . SER A 1 73 ? 21.262 8.425 -7.494 1.00 94.25 73 SER A O 1
ATOM 542 N N . VAL A 1 74 ? 20.399 9.597 -5.792 1.00 93.19 74 VAL A N 1
ATOM 543 C CA . VAL A 1 74 ? 20.849 10.898 -6.327 1.00 93.19 74 VAL A CA 1
ATOM 544 C C . VAL A 1 74 ? 22.373 10.909 -6.517 1.00 93.19 74 VAL A C 1
ATOM 546 O O . VAL A 1 74 ? 22.883 11.477 -7.478 1.00 93.19 74 VAL A O 1
ATOM 549 N N . GLY A 1 75 ? 23.138 10.232 -5.653 1.00 90.12 75 GLY A N 1
ATOM 550 C CA . GLY A 1 75 ? 24.579 10.035 -5.866 1.00 90.12 75 GLY A CA 1
ATOM 551 C C . GLY A 1 75 ? 25.386 11.340 -5.940 1.00 90.12 75 GLY A C 1
ATOM 552 O O . GLY A 1 75 ? 26.406 11.397 -6.628 1.00 90.12 75 GLY A O 1
ATOM 553 N N . GLY A 1 76 ? 24.911 12.397 -5.268 1.00 89.62 76 GLY A N 1
ATOM 554 C CA . GLY A 1 76 ? 25.511 13.736 -5.295 1.00 89.62 76 GLY A CA 1
ATOM 555 C C . GLY A 1 76 ? 25.273 14.520 -6.589 1.00 89.62 76 GLY A C 1
ATOM 556 O O . GLY A 1 76 ? 25.943 15.531 -6.794 1.00 89.62 76 GLY A O 1
ATOM 557 N N . ALA A 1 77 ? 24.365 14.050 -7.446 1.00 91.25 77 ALA A N 1
ATOM 558 C CA . ALA A 1 77 ? 23.956 14.740 -8.656 1.00 91.25 77 ALA A CA 1
ATOM 559 C C . ALA A 1 77 ? 23.327 16.110 -8.365 1.00 91.25 77 ALA A C 1
ATOM 561 O O . ALA A 1 77 ? 22.655 16.296 -7.347 1.00 91.25 77 ALA A O 1
ATOM 562 N N . THR A 1 78 ? 23.558 17.064 -9.264 1.00 90.12 78 THR A N 1
ATOM 563 C CA . THR A 1 78 ? 22.918 18.389 -9.260 1.00 90.12 78 THR A CA 1
ATOM 564 C C . THR A 1 78 ? 22.017 18.613 -10.468 1.00 90.12 78 THR A C 1
ATOM 566 O O . THR A 1 78 ? 21.259 19.585 -10.474 1.00 90.12 78 THR A O 1
ATOM 569 N N . GLY A 1 79 ? 22.105 17.735 -11.468 1.00 90.56 79 GLY A N 1
ATOM 570 C CA . GLY A 1 79 ? 21.203 17.695 -12.608 1.00 90.56 79 GLY A CA 1
ATOM 571 C C . GLY A 1 79 ? 20.182 16.561 -12.507 1.00 90.56 79 GLY A C 1
ATOM 572 O O . GLY A 1 79 ? 19.853 16.091 -11.414 1.00 90.56 79 GLY A O 1
ATOM 573 N N . SER A 1 80 ? 19.646 16.163 -13.656 1.00 92.75 80 SER A N 1
ATOM 574 C CA . SER A 1 80 ? 18.581 15.169 -13.764 1.00 92.75 80 SER A CA 1
ATOM 575 C C . SER A 1 80 ? 19.077 13.760 -13.449 1.00 92.75 80 SER A C 1
ATOM 577 O O . SER A 1 80 ? 20.021 13.267 -14.066 1.00 92.75 80 SER A O 1
ATOM 579 N N . VAL A 1 81 ? 18.376 13.075 -12.544 1.00 96.81 81 VAL A N 1
ATOM 580 C CA . VAL A 1 81 ? 18.560 11.648 -12.254 1.00 96.81 81 VAL A CA 1
ATOM 581 C C . VAL A 1 81 ? 17.187 11.010 -12.162 1.00 96.81 81 VAL A C 1
ATOM 583 O O . VAL A 1 81 ? 16.409 11.355 -11.275 1.00 96.81 81 VAL A O 1
ATOM 586 N N . PHE A 1 82 ? 16.895 10.070 -13.055 1.00 97.19 82 PHE A N 1
ATOM 587 C CA . PHE A 1 82 ? 15.573 9.461 -13.107 1.00 97.19 82 PHE A CA 1
ATOM 588 C C . PHE A 1 82 ? 15.591 8.023 -13.614 1.00 97.19 82 PHE A C 1
ATOM 590 O O . PHE A 1 82 ? 16.548 7.547 -14.240 1.00 97.19 82 PHE A O 1
ATOM 597 N N . CYS A 1 83 ? 14.483 7.337 -13.358 1.00 98.12 83 CYS A N 1
ATOM 598 C CA . CYS A 1 83 ? 14.107 6.116 -14.049 1.00 98.12 83 CYS A CA 1
ATOM 599 C C . CYS A 1 83 ? 12.671 6.223 -14.574 1.00 98.12 83 CYS A C 1
ATOM 601 O O . CYS A 1 83 ? 11.876 7.021 -14.080 1.00 98.12 83 CYS A O 1
ATOM 603 N N . GLN A 1 84 ? 12.354 5.449 -15.611 1.00 98.12 84 GLN A N 1
ATOM 604 C CA . GLN A 1 84 ? 11.074 5.525 -16.307 1.00 98.12 84 GLN A CA 1
ATOM 605 C C . GLN A 1 84 ? 10.535 4.139 -16.649 1.00 98.12 84 GLN A C 1
ATOM 607 O O . GLN A 1 84 ? 11.285 3.254 -17.067 1.00 98.12 84 GLN A O 1
ATOM 612 N N . LEU A 1 85 ? 9.215 4.002 -16.563 1.00 98.50 85 LEU A N 1
ATOM 613 C CA . LEU A 1 85 ? 8.447 3.026 -17.325 1.00 98.50 85 LEU A CA 1
ATOM 614 C C . LEU A 1 85 ? 7.883 3.736 -18.562 1.00 98.50 85 LEU A C 1
ATOM 616 O O . LEU A 1 85 ? 7.163 4.729 -18.442 1.00 98.50 85 LEU A O 1
ATOM 620 N N . LEU A 1 86 ? 8.220 3.234 -19.748 1.00 98.12 86 LEU A N 1
ATOM 621 C CA . LEU A 1 86 ? 7.804 3.816 -21.021 1.00 98.12 86 LEU A CA 1
ATOM 622 C C . LEU A 1 86 ? 6.962 2.840 -21.836 1.00 98.12 86 LEU A C 1
ATOM 624 O O . LEU A 1 86 ? 7.298 1.659 -21.940 1.00 98.12 86 LEU A O 1
ATOM 628 N N . VAL A 1 87 ? 5.941 3.375 -22.505 1.00 98.19 87 VAL A N 1
ATOM 629 C CA . VAL A 1 87 ? 5.302 2.738 -23.665 1.00 98.19 87 VAL A CA 1
ATOM 630 C C . VAL A 1 87 ? 5.653 3.561 -24.896 1.00 98.19 87 VAL A C 1
ATOM 632 O O . VAL A 1 87 ? 5.181 4.685 -25.059 1.00 98.19 87 VAL A O 1
ATOM 635 N N . VAL A 1 88 ? 6.506 3.007 -25.751 1.00 97.69 88 VAL A N 1
ATOM 636 C CA . VAL A 1 88 ? 7.091 3.687 -26.910 1.00 97.69 88 VAL A CA 1
ATOM 637 C C . VAL A 1 88 ? 6.396 3.224 -28.186 1.00 97.69 88 VAL A C 1
ATOM 639 O O . VAL A 1 88 ? 6.216 2.023 -28.400 1.00 97.69 88 VAL A O 1
ATOM 642 N N . SER A 1 89 ? 6.005 4.177 -29.034 1.00 97.19 89 SER A N 1
ATOM 643 C CA . SER A 1 89 ? 5.444 3.896 -30.361 1.00 97.19 89 SER A CA 1
ATOM 644 C C . SER A 1 89 ? 6.532 3.823 -31.439 1.00 97.19 89 SER A C 1
ATOM 646 O O . SER A 1 89 ? 7.683 4.202 -31.217 1.00 97.19 89 SER A O 1
ATOM 648 N N . SER A 1 90 ? 6.173 3.403 -32.655 1.00 95.06 90 SER A N 1
ATOM 649 C CA . SER A 1 90 ? 7.088 3.457 -33.804 1.00 95.06 90 SER A CA 1
ATOM 650 C C . SER A 1 90 ? 7.330 4.877 -34.340 1.00 95.06 90 SER A C 1
ATOM 652 O O . SER A 1 90 ? 8.224 5.084 -35.168 1.00 95.06 90 SER A O 1
ATOM 654 N N . VAL A 1 91 ? 6.575 5.872 -33.860 1.00 96.19 91 VAL A N 1
ATOM 655 C CA . VAL A 1 91 ? 6.781 7.286 -34.183 1.00 96.19 91 VAL A CA 1
ATOM 656 C C . VAL A 1 91 ? 7.756 7.894 -33.179 1.00 96.19 91 VAL A C 1
ATOM 658 O O . VAL A 1 91 ? 7.496 7.983 -31.982 1.00 96.19 91 VAL A O 1
ATOM 661 N N . VAL A 1 92 ? 8.896 8.352 -33.690 1.00 93.31 92 VAL A N 1
ATOM 662 C CA . VAL A 1 92 ? 9.951 8.983 -32.891 1.00 93.31 92 VAL A CA 1
ATOM 663 C C . VAL A 1 92 ? 9.394 10.169 -32.095 1.00 93.31 92 VAL A C 1
ATOM 665 O O . VAL A 1 92 ? 8.705 11.021 -32.649 1.00 93.31 92 VAL A O 1
ATOM 668 N N . GLY A 1 93 ? 9.698 10.216 -30.796 1.00 92.50 93 GLY A N 1
ATOM 669 C CA . GLY A 1 93 ? 9.212 11.258 -29.886 1.00 92.50 93 GLY A CA 1
ATOM 670 C C . GLY A 1 93 ? 7.767 11.074 -29.414 1.00 92.50 93 GLY A C 1
ATOM 671 O O . GLY A 1 93 ? 7.267 11.948 -28.711 1.00 92.50 93 GLY A O 1
ATOM 672 N N . THR A 1 94 ? 7.108 9.966 -29.777 1.00 96.75 94 THR A N 1
ATOM 673 C CA . THR A 1 94 ? 5.751 9.629 -29.324 1.00 96.75 94 THR A CA 1
ATOM 674 C C . THR A 1 94 ? 5.779 8.451 -28.350 1.00 96.75 94 THR A C 1
ATOM 676 O O . THR A 1 94 ? 6.077 7.317 -28.745 1.00 96.75 94 THR A O 1
ATOM 679 N N . GLN A 1 95 ? 5.484 8.722 -27.077 1.00 97.12 95 GLN A N 1
ATOM 680 C CA . GLN A 1 95 ? 5.574 7.753 -25.979 1.00 97.12 95 GLN A CA 1
ATOM 681 C C . GLN A 1 95 ? 4.697 8.159 -24.787 1.00 97.12 95 GLN A C 1
ATOM 683 O O . GLN A 1 95 ? 4.455 9.343 -24.567 1.00 97.12 95 GLN A O 1
ATOM 688 N N . ILE A 1 96 ? 4.273 7.184 -23.986 1.00 97.94 96 ILE A N 1
ATOM 689 C CA . ILE A 1 96 ? 3.703 7.420 -22.653 1.00 97.94 96 ILE A CA 1
ATOM 690 C C . ILE A 1 96 ? 4.821 7.250 -21.631 1.00 97.94 96 ILE A C 1
ATOM 692 O O . ILE A 1 96 ? 5.578 6.278 -21.699 1.00 97.94 96 ILE A O 1
ATOM 696 N N . VAL A 1 97 ? 4.918 8.197 -20.704 1.00 98.06 97 VAL A N 1
ATOM 697 C CA . VAL A 1 97 ? 5.982 8.296 -19.708 1.00 98.06 97 VAL A CA 1
ATOM 698 C C . VAL A 1 97 ? 5.408 8.158 -18.311 1.00 98.06 97 VAL A C 1
ATOM 700 O O . VAL A 1 97 ? 4.443 8.838 -17.962 1.00 98.06 97 VAL A O 1
ATOM 703 N N . PHE A 1 98 ? 6.036 7.304 -17.510 1.00 98.38 98 PHE A N 1
ATOM 704 C CA . PHE A 1 98 ? 5.875 7.275 -16.065 1.00 98.38 98 PHE A CA 1
ATOM 705 C C . PHE A 1 98 ? 7.263 7.361 -15.426 1.00 98.38 98 PHE A C 1
ATOM 707 O O . PHE A 1 98 ? 8.021 6.392 -15.445 1.00 98.38 98 PHE A O 1
ATOM 714 N N . GLU A 1 99 ? 7.629 8.544 -14.941 1.00 98.19 99 GLU A N 1
ATOM 715 C CA . GLU A 1 99 ? 8.985 8.890 -14.514 1.00 98.19 99 GLU A CA 1
ATOM 716 C C . GLU A 1 99 ? 9.060 9.114 -13.006 1.00 98.19 99 GLU A C 1
ATOM 718 O O . GLU A 1 99 ? 8.267 9.867 -12.445 1.00 98.19 99 GLU A O 1
ATOM 723 N N . ILE A 1 100 ? 10.066 8.513 -12.371 1.00 98.31 100 ILE A N 1
ATOM 724 C CA . ILE A 1 100 ? 10.508 8.877 -11.025 1.00 98.31 100 ILE A CA 1
ATOM 725 C C . ILE A 1 100 ? 11.767 9.723 -11.173 1.00 98.31 100 ILE A C 1
ATOM 727 O O . ILE A 1 100 ? 12.840 9.202 -11.494 1.00 98.31 100 ILE A O 1
ATOM 731 N N . ASP A 1 101 ? 11.644 11.017 -10.898 1.00 96.62 101 ASP A N 1
ATOM 732 C CA . ASP A 1 101 ? 12.774 11.932 -10.823 1.00 96.62 101 ASP A CA 1
ATOM 733 C C . ASP A 1 101 ? 13.225 12.065 -9.365 1.00 96.62 101 ASP A C 1
ATOM 735 O O . ASP A 1 101 ? 12.609 12.752 -8.543 1.00 96.62 101 ASP A O 1
ATOM 739 N N . VAL A 1 102 ? 14.336 11.405 -9.035 1.00 95.12 102 VAL A N 1
ATOM 740 C CA . VAL A 1 102 ? 14.905 11.446 -7.680 1.00 95.12 102 VAL A CA 1
ATOM 741 C C . VAL A 1 102 ? 15.640 12.752 -7.391 1.00 95.12 102 VAL A C 1
ATOM 743 O O . VAL A 1 102 ? 15.895 13.056 -6.227 1.00 95.12 102 VAL A O 1
ATOM 746 N N . SER A 1 103 ? 15.982 13.538 -8.418 1.00 93.56 103 SER A N 1
ATOM 747 C CA . SER A 1 103 ? 16.636 14.838 -8.242 1.00 93.56 103 SER A CA 1
ATOM 748 C C . SER A 1 103 ? 15.654 15.903 -7.745 1.00 93.56 103 SER A C 1
ATOM 750 O O . SER A 1 103 ? 16.000 16.716 -6.885 1.00 93.56 103 SER A O 1
ATOM 752 N N . THR A 1 104 ? 14.408 15.857 -8.225 1.00 93.81 104 THR A N 1
ATOM 753 C CA . THR A 1 104 ? 13.330 16.771 -7.814 1.00 93.81 104 THR A CA 1
ATOM 754 C C . THR A 1 104 ? 12.348 16.154 -6.812 1.00 93.81 104 THR A C 1
ATOM 756 O O . THR A 1 104 ? 11.552 16.881 -6.219 1.00 93.81 104 THR A O 1
ATOM 759 N N . ASN A 1 105 ? 12.447 14.844 -6.561 1.00 95.12 105 ASN A N 1
ATOM 760 C CA . ASN A 1 105 ? 11.526 14.050 -5.742 1.00 95.12 105 ASN A CA 1
ATOM 761 C C . ASN A 1 105 ? 10.076 14.123 -6.249 1.00 95.12 105 ASN A C 1
ATOM 763 O O . ASN A 1 105 ? 9.125 14.308 -5.477 1.00 95.12 105 ASN A O 1
ATOM 767 N N . LEU A 1 106 ? 9.918 13.998 -7.565 1.00 96.50 106 LEU A N 1
ATOM 768 C CA . LEU A 1 106 ? 8.636 14.061 -8.255 1.00 96.50 106 LEU A CA 1
ATOM 769 C C . LEU A 1 106 ? 8.380 12.776 -9.038 1.00 96.50 106 LEU A C 1
ATOM 771 O O . LEU A 1 106 ? 9.295 12.136 -9.553 1.00 96.50 106 LEU A O 1
ATOM 775 N N . LEU A 1 107 ? 7.103 12.426 -9.118 1.00 97.75 107 LEU A N 1
ATOM 776 C CA . LEU A 1 107 ? 6.571 11.403 -9.998 1.00 97.75 107 LEU A CA 1
ATOM 777 C C . LEU A 1 107 ? 5.833 12.112 -11.139 1.00 97.75 107 LEU A C 1
ATOM 779 O O . LEU A 1 107 ? 4.863 12.833 -10.890 1.00 97.75 107 LEU A O 1
ATOM 783 N N . LEU A 1 108 ? 6.311 11.928 -12.367 1.00 97.56 108 LEU A N 1
ATOM 784 C CA . LEU A 1 108 ? 5.806 12.585 -13.571 1.00 97.56 108 LEU A CA 1
ATOM 785 C C . LEU A 1 108 ? 5.103 11.577 -14.484 1.00 97.56 108 LEU A C 1
ATOM 787 O O . LEU A 1 108 ? 5.581 10.468 -14.717 1.00 97.56 108 LEU A O 1
ATOM 791 N N . MET A 1 109 ? 3.945 11.976 -14.996 1.00 98.06 109 MET A N 1
ATOM 792 C CA . MET A 1 109 ? 3.039 11.169 -15.808 1.00 98.06 109 MET A CA 1
ATOM 793 C C . MET A 1 109 ? 2.676 11.987 -17.041 1.00 98.06 109 MET A C 1
ATOM 795 O O . MET A 1 109 ? 2.047 13.032 -16.909 1.00 98.06 109 MET A O 1
ATOM 799 N N . ALA A 1 110 ? 3.122 11.559 -18.219 1.00 97.31 110 ALA A N 1
ATOM 800 C CA . ALA A 1 110 ? 3.025 12.378 -19.426 1.00 97.31 110 ALA A CA 1
ATOM 801 C C . ALA A 1 110 ? 2.764 11.551 -20.685 1.00 97.31 110 ALA A C 1
ATOM 803 O O . ALA A 1 110 ? 3.166 10.387 -20.785 1.00 97.31 110 ALA A O 1
ATOM 804 N N . VAL A 1 111 ? 2.155 12.183 -21.684 1.00 97.12 111 VAL A N 1
ATOM 805 C CA . VAL A 1 111 ? 2.054 11.676 -23.055 1.00 97.12 111 VAL A CA 1
ATOM 806 C C . VAL A 1 111 ? 2.872 12.581 -23.961 1.00 97.12 111 VAL A C 1
ATOM 808 O O . VAL A 1 111 ? 2.442 13.657 -24.366 1.00 97.12 111 VAL A O 1
ATOM 811 N N . HIS A 1 112 ? 4.064 12.130 -24.335 1.00 96.12 112 HIS A N 1
ATOM 812 C CA . HIS A 1 112 ? 4.891 12.871 -25.274 1.00 96.12 112 HIS A CA 1
ATOM 813 C C . HIS A 1 112 ? 4.394 12.685 -26.706 1.00 96.12 112 HIS A C 1
ATOM 815 O O . HIS A 1 112 ? 4.203 11.559 -27.172 1.00 96.12 112 HIS A O 1
ATOM 821 N N . VAL A 1 113 ? 4.284 13.802 -27.421 1.00 93.19 113 VAL A N 1
ATOM 822 C CA . VAL A 1 113 ? 4.245 13.879 -28.884 1.00 93.19 113 VAL A CA 1
ATOM 823 C C . VAL A 1 113 ? 5.320 14.878 -29.298 1.00 93.19 113 VAL A C 1
ATOM 825 O O . VAL A 1 113 ? 5.420 15.959 -28.721 1.00 93.19 113 VAL A O 1
ATOM 828 N N . ASP A 1 114 ? 6.178 14.498 -30.247 1.00 91.88 114 ASP A N 1
ATOM 829 C CA . ASP A 1 114 ? 7.380 15.269 -30.601 1.00 91.88 114 ASP A CA 1
ATOM 830 C C . ASP A 1 114 ? 8.263 15.610 -29.376 1.00 91.88 114 ASP A C 1
ATOM 832 O O . ASP A 1 114 ? 8.875 16.677 -29.311 1.00 91.88 114 ASP A O 1
ATOM 836 N N . TYR A 1 115 ? 8.361 14.673 -28.420 1.00 89.81 115 TYR A N 1
ATOM 837 C CA . TYR A 1 115 ? 9.111 14.776 -27.154 1.00 89.81 115 TYR A CA 1
ATOM 838 C C . TYR A 1 115 ? 8.550 15.745 -26.111 1.00 89.81 115 TYR A C 1
ATOM 840 O O . TYR A 1 115 ? 9.226 16.026 -25.121 1.00 89.81 115 TYR A O 1
ATOM 848 N N . THR A 1 116 ? 7.341 16.262 -26.309 1.00 90.19 116 THR A N 1
ATOM 849 C CA . THR A 1 116 ? 6.746 17.234 -25.389 1.00 90.19 116 THR A CA 1
ATOM 850 C C . THR A 1 116 ? 5.337 16.840 -24.989 1.00 90.19 116 THR A C 1
ATOM 852 O O . THR A 1 116 ? 4.601 16.272 -25.793 1.00 90.19 116 THR A O 1
ATOM 855 N N . ASP A 1 117 ? 4.981 17.186 -23.759 1.00 90.81 117 ASP A N 1
ATOM 856 C CA . ASP A 1 117 ? 3.616 17.206 -23.246 1.00 90.81 117 ASP A CA 1
ATOM 857 C C . ASP A 1 117 ? 3.336 18.616 -22.706 1.00 90.81 117 ASP A C 1
ATOM 859 O O . ASP A 1 117 ? 4.204 19.230 -22.076 1.00 90.81 117 ASP A O 1
ATOM 863 N N . GLU A 1 118 ? 2.159 19.155 -23.012 1.00 82.44 118 GLU A N 1
ATOM 864 C CA . GLU A 1 118 ? 1.750 20.493 -22.583 1.00 82.44 118 GLU A CA 1
ATOM 865 C C . GLU A 1 118 ? 1.113 20.495 -21.184 1.00 82.44 118 GLU A C 1
ATOM 867 O O . GLU A 1 118 ? 1.078 21.559 -20.561 1.00 82.44 118 GLU A O 1
ATOM 872 N N . ASP A 1 119 ? 0.643 19.347 -20.679 1.00 89.12 119 ASP A N 1
ATOM 873 C CA . ASP A 1 119 ? -0.058 19.252 -19.389 1.00 89.12 119 ASP A CA 1
ATOM 874 C C . ASP A 1 119 ? 0.263 17.951 -18.620 1.00 89.12 119 ASP A C 1
ATOM 876 O O . ASP A 1 119 ? -0.639 17.173 -18.311 1.00 89.12 119 ASP A O 1
ATOM 880 N N . PRO A 1 120 ? 1.543 17.688 -18.285 1.00 93.81 120 PRO A N 1
ATOM 881 C CA . PRO A 1 120 ? 1.911 16.468 -17.578 1.00 93.81 120 PRO A CA 1
ATOM 882 C C . PRO A 1 120 ? 1.341 16.447 -16.151 1.00 93.81 120 PRO A C 1
ATOM 884 O O . PRO A 1 120 ? 1.421 17.429 -15.404 1.00 93.81 120 PRO A O 1
ATOM 887 N N . GLY A 1 121 ? 0.850 15.284 -15.726 1.00 95.62 121 GLY A N 1
ATOM 888 C CA . GLY A 1 121 ? 0.495 15.015 -14.338 1.00 95.62 121 GLY A CA 1
ATOM 889 C C . GLY A 1 121 ? 1.747 14.911 -13.466 1.00 95.62 121 GLY A C 1
ATOM 890 O O . GLY A 1 121 ? 2.696 14.204 -13.805 1.00 95.62 121 GLY A O 1
ATOM 891 N N . VAL A 1 122 ? 1.762 15.594 -12.320 1.00 97.12 122 VAL A N 1
ATOM 892 C CA . VAL A 1 122 ? 2.906 15.581 -11.395 1.00 97.12 122 VAL A CA 1
ATOM 893 C C . VAL A 1 122 ? 2.430 15.456 -9.954 1.00 97.12 122 VAL A C 1
ATOM 895 O O . VAL A 1 122 ? 1.595 16.239 -9.498 1.00 97.12 122 VAL A O 1
ATOM 898 N N . VAL A 1 123 ? 3.007 14.508 -9.214 1.00 96.94 123 VAL A N 1
ATOM 899 C CA . VAL A 1 123 ? 2.781 14.330 -7.770 1.00 96.94 123 VAL A CA 1
ATOM 900 C C . VAL A 1 123 ? 4.113 14.161 -7.025 1.00 96.94 123 VAL A C 1
ATOM 902 O O . VAL A 1 123 ? 5.103 13.754 -7.633 1.00 96.94 123 VAL A O 1
ATOM 905 N N . PRO A 1 124 ? 4.195 14.477 -5.718 1.00 97.31 124 PRO A N 1
ATOM 906 C CA . PRO A 1 124 ? 5.384 14.175 -4.921 1.00 97.31 124 PRO A CA 1
ATOM 907 C C . PRO A 1 124 ? 5.688 12.673 -4.922 1.00 97.31 124 PRO A C 1
ATOM 909 O O . PRO A 1 124 ? 4.775 11.868 -4.767 1.00 97.31 124 PRO A O 1
ATOM 912 N N . TYR A 1 125 ? 6.957 12.290 -5.069 1.00 96.44 125 TYR A N 1
ATOM 913 C CA . TYR A 1 125 ? 7.359 10.886 -4.997 1.00 96.44 125 TYR A CA 1
ATOM 914 C C . TYR A 1 125 ? 7.473 10.405 -3.540 1.00 96.44 125 TYR A C 1
ATOM 916 O O . TYR A 1 125 ? 8.142 11.046 -2.725 1.00 96.44 125 TYR A O 1
ATOM 924 N N . ASP A 1 126 ? 6.845 9.264 -3.238 1.00 94.31 126 ASP A N 1
ATOM 925 C CA . ASP A 1 126 ? 6.963 8.519 -1.983 1.00 94.31 126 ASP A CA 1
ATOM 926 C C . ASP A 1 126 ? 7.428 7.085 -2.311 1.00 94.31 126 ASP A C 1
ATOM 928 O O . ASP A 1 126 ? 6.701 6.356 -2.988 1.00 94.31 126 ASP A O 1
ATOM 932 N N . PRO A 1 127 ? 8.621 6.657 -1.859 1.00 90.44 127 PRO A N 1
ATOM 933 C CA . PRO A 1 127 ? 9.185 5.358 -2.224 1.00 90.44 127 PRO A CA 1
ATOM 934 C C . PRO A 1 127 ? 8.416 4.155 -1.666 1.00 90.44 127 PRO A C 1
ATOM 936 O O . PRO A 1 127 ? 8.588 3.055 -2.180 1.00 90.44 127 PRO A O 1
ATOM 939 N N . VAL A 1 128 ? 7.588 4.337 -0.633 1.00 87.25 128 VAL A N 1
ATOM 940 C CA . VAL A 1 128 ? 6.750 3.267 -0.077 1.00 87.25 128 VAL A CA 1
ATOM 941 C C . VAL A 1 128 ? 5.446 3.181 -0.858 1.00 87.25 128 VAL A C 1
ATOM 943 O O . VAL A 1 128 ? 5.065 2.105 -1.307 1.00 87.25 128 VAL A O 1
ATOM 946 N N . GLN A 1 129 ? 4.766 4.311 -1.065 1.00 91.38 129 GLN A N 1
ATOM 947 C CA . GLN A 1 129 ? 3.479 4.324 -1.774 1.00 91.38 129 GLN A CA 1
ATOM 948 C C . GLN A 1 129 ? 3.627 4.068 -3.281 1.00 91.38 129 GLN A C 1
ATOM 950 O O . GLN A 1 129 ? 2.687 3.595 -3.921 1.00 91.38 129 GLN A O 1
ATOM 955 N N . HIS A 1 130 ? 4.785 4.397 -3.859 1.00 96.38 130 HIS A N 1
ATOM 956 C CA . HIS A 1 130 ? 5.060 4.321 -5.298 1.00 96.38 130 HIS A CA 1
ATOM 957 C C . HIS A 1 130 ? 6.104 3.253 -5.650 1.00 96.38 130 HIS A C 1
ATOM 959 O O . HIS A 1 130 ? 6.780 3.371 -6.671 1.00 96.38 130 HIS A O 1
ATOM 965 N N . ALA A 1 131 ? 6.226 2.209 -4.822 1.00 95.38 131 ALA A N 1
ATOM 966 C CA . ALA A 1 131 ? 7.110 1.069 -5.078 1.00 95.38 131 ALA A CA 1
ATOM 967 C C . ALA A 1 131 ? 6.772 0.343 -6.395 1.00 95.38 131 ALA A C 1
ATOM 969 O O . ALA A 1 131 ? 7.647 -0.236 -7.037 1.00 95.38 131 ALA A O 1
ATOM 970 N N . TRP A 1 132 ? 5.510 0.405 -6.826 1.00 97.81 132 TRP A N 1
ATOM 971 C CA . TRP A 1 132 ? 5.033 -0.144 -8.090 1.00 97.81 132 TRP A CA 1
ATOM 972 C C . TRP A 1 132 ? 4.415 0.934 -8.965 1.00 97.81 132 TRP A C 1
ATOM 974 O O . TRP A 1 132 ? 3.651 1.774 -8.483 1.00 97.81 132 TRP A O 1
ATOM 984 N N . LEU A 1 133 ? 4.685 0.847 -10.266 1.00 98.31 133 LEU A N 1
ATOM 985 C CA . LEU A 1 133 ? 4.138 1.723 -11.299 1.00 98.31 133 LEU A CA 1
ATOM 986 C C . LEU A 1 133 ? 3.361 0.893 -12.320 1.00 98.31 133 LEU A C 1
ATOM 988 O O . LEU A 1 133 ? 3.824 -0.175 -12.717 1.00 98.31 133 LEU A O 1
ATOM 992 N N . ARG A 1 134 ? 2.213 1.390 -12.786 1.00 98.31 134 ARG A N 1
ATOM 993 C CA . ARG A 1 134 ? 1.442 0.787 -13.880 1.00 98.31 134 ARG A CA 1
ATOM 994 C C . ARG A 1 134 ? 0.857 1.838 -14.807 1.00 98.31 134 ARG A C 1
ATOM 996 O O . ARG A 1 134 ? 0.279 2.822 -14.360 1.00 98.31 134 ARG A O 1
ATOM 1003 N N . ILE A 1 135 ? 0.983 1.582 -16.104 1.00 98.50 135 ILE A N 1
ATOM 1004 C CA . ILE A 1 135 ? 0.281 2.295 -17.171 1.00 98.50 135 ILE A CA 1
ATOM 1005 C C . ILE A 1 135 ? -0.804 1.354 -17.686 1.00 98.50 135 ILE A C 1
ATOM 1007 O O . ILE A 1 135 ? -0.502 0.224 -18.081 1.00 98.50 135 ILE A O 1
ATOM 1011 N N . SER A 1 136 ? -2.057 1.797 -17.687 1.00 98.06 136 SER A N 1
ATOM 1012 C CA . SER A 1 136 ? -3.197 0.995 -18.137 1.00 98.06 136 SER A CA 1
ATOM 1013 C C . SER A 1 136 ? -4.106 1.780 -19.078 1.00 98.06 136 SER A C 1
ATOM 1015 O O . SER A 1 136 ? -4.279 2.988 -18.930 1.00 98.06 136 SER A O 1
ATOM 1017 N N . GLU A 1 137 ? -4.690 1.096 -20.061 1.00 97.94 137 GLU A N 1
ATOM 1018 C CA . GLU A 1 137 ? -5.756 1.647 -20.898 1.00 97.94 137 GLU A CA 1
ATOM 1019 C C . GLU A 1 137 ? -6.992 0.758 -20.808 1.00 97.94 137 GLU A C 1
ATOM 1021 O O . GLU A 1 137 ? -6.923 -0.456 -21.011 1.00 97.94 137 GLU A O 1
ATOM 1026 N N . ALA A 1 138 ? -8.128 1.376 -20.498 1.00 96.94 138 ALA A N 1
ATOM 1027 C CA . ALA A 1 138 ? -9.424 0.719 -20.499 1.00 96.94 138 ALA A CA 1
ATOM 1028 C C . ALA A 1 138 ? -10.520 1.706 -20.906 1.00 96.94 138 ALA A C 1
ATOM 1030 O O . ALA A 1 138 ? -10.566 2.840 -20.425 1.00 96.94 138 ALA A O 1
ATOM 1031 N N . ASP A 1 139 ? -11.426 1.260 -21.777 1.00 94.44 139 ASP A N 1
ATOM 1032 C CA . ASP A 1 139 ? -12.600 2.022 -22.218 1.00 94.44 139 ASP A CA 1
ATOM 1033 C C . ASP A 1 139 ? -12.279 3.453 -22.720 1.00 94.44 139 ASP A C 1
ATOM 1035 O O . ASP A 1 139 ? -13.074 4.380 -22.547 1.00 94.44 139 ASP A O 1
ATOM 1039 N N . GLY A 1 140 ? -11.120 3.653 -23.362 1.00 95.62 140 GLY A N 1
ATOM 1040 C CA . GLY A 1 140 ? -10.666 4.946 -23.885 1.00 95.62 140 GLY A CA 1
ATOM 1041 C C . GLY A 1 140 ? -10.015 5.860 -22.844 1.00 95.62 140 GLY A C 1
ATOM 1042 O O . GLY A 1 140 ? -9.747 7.025 -23.146 1.00 95.62 140 GLY A O 1
ATOM 1043 N N . THR A 1 141 ? -9.772 5.360 -21.632 1.00 97.56 141 THR A N 1
ATOM 1044 C CA . THR A 1 141 ? -9.114 6.091 -20.544 1.00 97.56 141 THR A CA 1
ATOM 1045 C C . THR A 1 141 ? -7.720 5.525 -20.320 1.00 97.56 141 THR A C 1
ATOM 1047 O O . THR A 1 141 ? -7.573 4.339 -20.029 1.00 97.56 141 THR A O 1
ATOM 1050 N N . LEU A 1 142 ? -6.707 6.382 -20.436 1.00 98.06 142 LEU A N 1
ATOM 1051 C CA . LEU A 1 142 ? -5.329 6.082 -20.064 1.00 98.06 142 LEU A CA 1
ATOM 1052 C C . LEU A 1 142 ? -5.128 6.470 -18.597 1.00 98.06 142 LEU A C 1
ATOM 1054 O O . LEU A 1 142 ? -5.487 7.582 -18.207 1.00 98.06 142 LEU A O 1
ATOM 1058 N N . SER A 1 143 ? -4.574 5.566 -17.795 1.00 98.06 143 SER A N 1
ATOM 1059 C CA . SER A 1 143 ? -4.359 5.768 -16.360 1.00 98.06 143 SER A CA 1
ATOM 1060 C C . SER A 1 143 ? -2.917 5.464 -15.965 1.00 98.06 143 SER A C 1
ATOM 1062 O O . SER A 1 143 ? -2.327 4.485 -16.428 1.00 98.06 143 SER A O 1
ATOM 1064 N N . TRP A 1 144 ? -2.384 6.288 -15.064 1.00 98.56 144 TRP A N 1
ATOM 1065 C CA . TRP A 1 144 ? -1.126 6.055 -14.363 1.00 98.56 144 TRP A CA 1
ATOM 1066 C C . TRP A 1 144 ? -1.445 5.720 -12.919 1.00 98.56 144 TRP A C 1
ATOM 1068 O O . TRP A 1 144 ? -2.090 6.495 -12.208 1.00 98.56 144 TRP A O 1
ATOM 1078 N N . GLU A 1 145 ? -1.015 4.543 -12.495 1.00 98.38 145 GLU A N 1
ATOM 1079 C CA . GLU A 1 145 ? -1.399 3.964 -11.220 1.00 98.38 145 GLU A CA 1
ATOM 1080 C C . GLU A 1 145 ? -0.160 3.577 -10.421 1.00 98.38 145 GLU A C 1
ATOM 1082 O O . GLU A 1 145 ? 0.806 3.045 -10.969 1.00 98.38 145 GLU A O 1
ATOM 1087 N N . THR A 1 146 ? -0.201 3.811 -9.114 1.00 98.19 146 THR A N 1
ATOM 1088 C CA . THR A 1 146 ? 0.843 3.378 -8.185 1.00 98.19 146 THR A CA 1
ATOM 1089 C C . THR A 1 146 ? 0.306 2.365 -7.192 1.00 98.19 146 THR A C 1
ATOM 1091 O O . THR A 1 146 ? -0.902 2.290 -6.943 1.00 98.19 146 THR A O 1
ATOM 1094 N N . SER A 1 147 ? 1.202 1.556 -6.639 1.00 96.44 147 SER A N 1
ATOM 1095 C CA . SER A 1 147 ? 0.864 0.605 -5.589 1.00 96.44 147 SER A CA 1
ATOM 1096 C C . SER A 1 147 ? 2.046 0.407 -4.631 1.00 96.44 147 SER A C 1
ATOM 1098 O O . SER A 1 147 ? 3.189 0.340 -5.086 1.00 96.44 147 SER A O 1
ATOM 1100 N N . PRO A 1 148 ? 1.802 0.283 -3.315 1.00 91.38 148 PRO A N 1
ATOM 1101 C CA . PRO A 1 148 ? 2.831 -0.143 -2.371 1.00 91.38 148 PRO A CA 1
ATOM 1102 C C . PRO A 1 148 ? 3.106 -1.656 -2.429 1.00 91.38 148 PRO A C 1
ATOM 1104 O O . PRO A 1 148 ? 4.178 -2.093 -2.023 1.00 91.38 148 PRO A O 1
ATOM 1107 N N . ASP A 1 149 ? 2.158 -2.467 -2.916 1.00 87.44 149 ASP A N 1
ATOM 1108 C CA . ASP A 1 149 ? 2.173 -3.934 -2.784 1.00 87.44 149 ASP A CA 1
ATOM 1109 C C . ASP A 1 149 ? 2.017 -4.704 -4.111 1.00 87.44 149 ASP A C 1
ATOM 1111 O O . ASP A 1 149 ? 1.983 -5.937 -4.118 1.00 87.44 149 ASP A O 1
ATOM 1115 N N . GLY A 1 150 ? 1.884 -3.996 -5.236 1.00 90.94 150 GLY A N 1
ATOM 1116 C CA . GLY A 1 150 ? 1.671 -4.571 -6.568 1.00 90.94 150 GLY A CA 1
ATOM 1117 C C . GLY A 1 150 ? 0.285 -5.194 -6.775 1.00 90.94 150 GLY A C 1
ATOM 1118 O O . GLY A 1 150 ? 0.037 -5.831 -7.805 1.00 90.94 150 GLY A O 1
ATOM 1119 N N . ARG A 1 151 ? -0.640 -5.030 -5.821 1.00 89.19 151 ARG A N 1
ATOM 1120 C CA . ARG A 1 151 ? -1.967 -5.673 -5.804 1.00 89.19 151 ARG A CA 1
ATOM 1121 C C . ARG A 1 151 ? -3.087 -4.655 -5.805 1.00 89.19 151 ARG A C 1
ATOM 1123 O O . ARG A 1 151 ? -4.014 -4.762 -6.610 1.00 89.19 151 ARG A O 1
ATOM 1130 N N . VAL A 1 152 ? -3.007 -3.680 -4.905 1.00 89.25 152 VAL A N 1
ATOM 1131 C CA . VAL A 1 152 ? -3.986 -2.603 -4.784 1.00 89.25 152 VAL A CA 1
ATOM 1132 C C . VAL A 1 152 ? -3.422 -1.371 -5.464 1.00 89.25 152 VAL A C 1
ATOM 1134 O O . VAL A 1 152 ? -2.417 -0.812 -5.033 1.00 89.25 152 VAL A O 1
ATOM 1137 N N . TRP A 1 153 ? -4.080 -0.955 -6.538 1.00 94.56 153 TRP A N 1
ATOM 1138 C CA . TRP A 1 153 ? -3.618 0.121 -7.403 1.00 94.56 153 TRP A CA 1
ATOM 1139 C C . TRP A 1 153 ? -4.434 1.389 -7.171 1.00 94.56 153 TRP A C 1
ATOM 1141 O O . TRP A 1 153 ? -5.664 1.343 -7.109 1.00 94.56 153 TRP A O 1
ATOM 1151 N N . THR A 1 154 ? -3.740 2.518 -7.055 1.00 96.88 154 THR A N 1
ATOM 1152 C CA . THR A 1 154 ? -4.330 3.850 -6.914 1.00 96.88 154 THR A CA 1
ATOM 1153 C C . THR A 1 154 ? -4.009 4.670 -8.154 1.00 96.88 154 THR A C 1
ATOM 1155 O O . THR A 1 154 ? -2.838 4.877 -8.465 1.00 96.88 154 THR A O 1
ATOM 1158 N N . ALA A 1 155 ? -5.036 5.158 -8.853 1.00 97.19 155 ALA A N 1
ATOM 1159 C CA . ALA A 1 155 ? -4.855 6.062 -9.984 1.00 97.19 155 ALA A CA 1
ATOM 1160 C C . ALA A 1 155 ? -4.360 7.432 -9.498 1.00 97.19 155 ALA A C 1
ATOM 1162 O O . ALA A 1 155 ? -5.038 8.098 -8.715 1.00 97.19 155 ALA A O 1
ATOM 1163 N N . GLN A 1 156 ? -3.184 7.836 -9.975 1.00 97.50 156 GLN A N 1
ATOM 1164 C CA . GLN A 1 156 ? -2.572 9.136 -9.688 1.00 97.50 156 GLN A CA 1
ATOM 1165 C C . GLN A 1 156 ? -2.944 10.176 -10.744 1.00 97.50 156 GLN A C 1
ATOM 1167 O O . GLN A 1 156 ? -3.122 11.350 -10.428 1.00 97.50 156 GLN A O 1
ATOM 1172 N N . HIS A 1 157 ? -3.092 9.738 -11.995 1.00 97.00 157 HIS A N 1
ATOM 1173 C CA . HIS A 1 157 ? -3.453 10.591 -13.121 1.00 97.00 157 HIS A CA 1
ATOM 1174 C C . HIS A 1 157 ? -4.253 9.808 -14.158 1.00 97.00 157 HIS A C 1
ATOM 1176 O O . HIS A 1 157 ? -4.059 8.599 -14.316 1.00 97.00 157 HIS A O 1
ATOM 1182 N N . THR A 1 158 ? -5.151 10.491 -14.866 1.00 96.94 158 THR A N 1
ATOM 1183 C CA . THR A 1 158 ? -5.966 9.890 -15.929 1.00 96.94 158 THR A CA 1
ATOM 1184 C C . THR A 1 158 ? -6.207 10.880 -17.054 1.00 96.94 158 THR A C 1
ATOM 1186 O O . THR A 1 158 ? -6.558 12.031 -16.792 1.00 96.94 158 THR A O 1
ATOM 1189 N N . GLU A 1 159 ? -6.143 10.404 -18.292 1.00 95.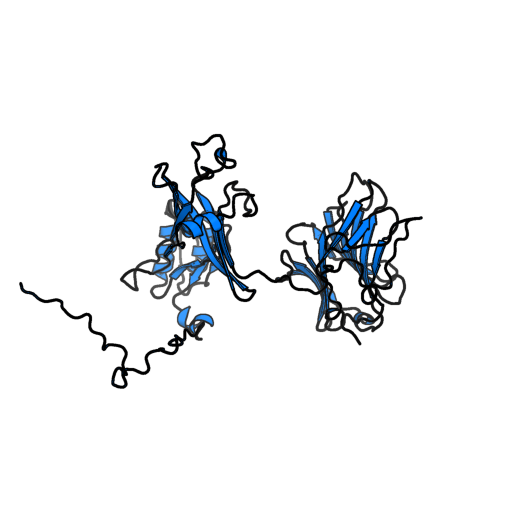81 159 GLU A N 1
ATOM 1190 C CA . GLU A 1 159 ? -6.407 11.200 -19.488 1.00 95.81 159 GLU A CA 1
ATOM 1191 C C . GLU A 1 159 ? -7.181 10.406 -20.545 1.00 95.81 159 GLU A C 1
ATOM 1193 O O . GLU A 1 159 ? -7.381 9.194 -20.441 1.00 95.81 159 GLU A O 1
ATOM 1198 N N . THR A 1 160 ? -7.631 11.093 -21.598 1.00 96.75 160 THR A N 1
ATOM 1199 C CA . THR A 1 160 ? -8.199 10.410 -22.769 1.00 96.75 160 THR A CA 1
ATOM 1200 C C . THR A 1 160 ? -7.089 9.687 -23.520 1.00 96.75 160 THR A C 1
ATOM 1202 O O . THR A 1 160 ? -6.109 10.309 -23.924 1.00 96.75 160 THR A O 1
ATOM 1205 N N . ALA A 1 161 ? -7.261 8.387 -23.751 1.00 96.38 161 ALA A N 1
ATOM 1206 C CA . ALA A 1 161 ? -6.243 7.577 -24.395 1.00 96.38 161 ALA A CA 1
ATOM 1207 C C . ALA A 1 161 ? -5.995 8.033 -25.851 1.00 96.38 161 ALA A C 1
ATOM 1209 O O . ALA A 1 161 ? -6.943 8.127 -26.644 1.00 96.38 161 ALA A O 1
ATOM 1210 N N . PRO A 1 162 ? -4.736 8.306 -26.245 1.00 95.44 162 PRO A N 1
ATOM 1211 C CA . PRO A 1 162 ? -4.395 8.591 -27.635 1.00 95.44 162 PRO A CA 1
ATOM 1212 C C . PRO A 1 162 ? -4.745 7.417 -28.554 1.00 95.44 162 PRO A C 1
ATOM 1214 O O . PRO A 1 162 ? -4.585 6.263 -28.179 1.00 95.44 162 PRO A O 1
ATOM 1217 N N . ALA A 1 163 ? -5.140 7.674 -29.805 1.00 95.44 163 ALA A N 1
ATOM 1218 C CA . ALA A 1 163 ? -5.541 6.598 -30.725 1.00 95.44 163 ALA A CA 1
ATOM 1219 C C . ALA A 1 163 ? -4.436 5.545 -30.977 1.00 95.44 163 ALA A C 1
ATOM 1221 O O . ALA A 1 163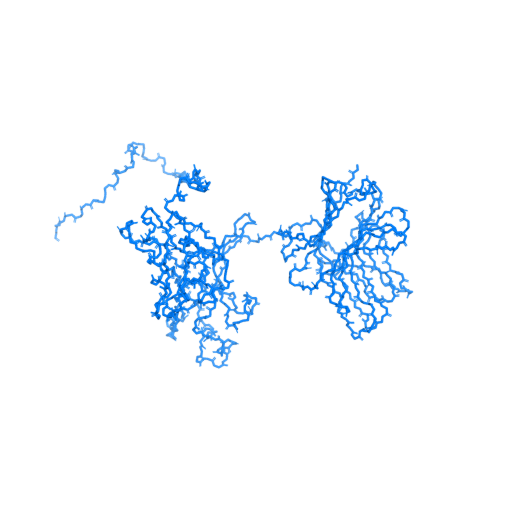 ? -4.738 4.371 -31.201 1.00 95.44 163 ALA A O 1
ATOM 1222 N N . TRP A 1 164 ? -3.167 5.959 -30.911 1.00 96.06 164 TRP A N 1
ATOM 1223 C CA . TRP A 1 164 ? -2.004 5.104 -31.158 1.00 96.06 164 TRP A CA 1
ATOM 1224 C C . TRP A 1 164 ? -1.766 4.058 -30.056 1.00 96.06 164 TRP A C 1
ATOM 1226 O O . TRP A 1 164 ? -1.041 3.099 -30.284 1.00 96.06 164 TRP A O 1
ATOM 1236 N N . VAL A 1 165 ? -2.426 4.137 -28.890 1.00 96.31 165 VAL A N 1
ATOM 1237 C CA . VAL A 1 165 ? -2.352 3.064 -27.867 1.00 96.31 165 VAL A CA 1
ATOM 1238 C C . VAL A 1 165 ? -2.873 1.714 -28.383 1.00 96.31 165 VAL A C 1
ATOM 1240 O O . VAL A 1 165 ? -2.552 0.663 -27.830 1.00 96.31 165 VAL A O 1
ATOM 1243 N N . SER A 1 166 ? -3.668 1.750 -29.460 1.00 96.06 166 SER A N 1
ATOM 1244 C CA . SER A 1 166 ? -4.179 0.579 -30.179 1.00 96.06 166 SER A CA 1
ATOM 1245 C C . SER A 1 166 ? -3.244 0.048 -31.268 1.00 96.06 166 SER A C 1
ATOM 1247 O O . SER A 1 166 ? -3.553 -0.974 -31.890 1.00 96.06 166 SER A O 1
ATOM 1249 N N . ASP A 1 167 ? -2.096 0.696 -31.479 1.00 96.69 167 ASP A N 1
ATOM 1250 C CA . ASP A 1 167 ? -1.055 0.193 -32.367 1.00 96.69 167 ASP A CA 1
ATOM 1251 C C . ASP A 1 167 ? -0.498 -1.137 -31.839 1.00 96.69 167 ASP A C 1
ATOM 1253 O O . ASP A 1 167 ? -0.703 -1.529 -30.687 1.00 96.69 167 ASP A O 1
ATOM 1257 N N . THR A 1 168 ? 0.146 -1.887 -32.731 1.00 95.44 168 THR A N 1
ATOM 1258 C CA . THR A 1 168 ? 0.483 -3.308 -32.518 1.00 95.44 168 THR A CA 1
ATOM 1259 C C . THR A 1 168 ? 1.982 -3.564 -32.435 1.00 95.44 168 THR A C 1
ATOM 1261 O O . THR A 1 168 ? 2.419 -4.711 -32.363 1.00 95.44 168 THR A O 1
ATOM 1264 N N . ASP A 1 169 ? 2.754 -2.496 -32.565 1.00 96.00 169 ASP A N 1
ATOM 1265 C CA . ASP A 1 169 ? 4.207 -2.424 -32.586 1.00 96.00 169 ASP A CA 1
ATOM 1266 C C . ASP A 1 169 ? 4.724 -1.553 -31.430 1.00 96.00 169 ASP A C 1
ATOM 1268 O O . ASP A 1 169 ? 5.827 -1.015 -31.501 1.00 96.00 169 ASP A O 1
ATOM 1272 N N . LEU A 1 170 ? 3.940 -1.429 -30.351 1.00 97.62 170 LEU A N 1
ATOM 1273 C CA . LEU A 1 170 ? 4.370 -0.727 -29.150 1.00 97.62 170 LEU A CA 1
ATOM 1274 C C . LEU A 1 170 ? 5.417 -1.550 -28.398 1.00 97.62 170 LEU A C 1
ATOM 1276 O O . LEU A 1 170 ? 5.374 -2.787 -28.373 1.00 97.62 170 LEU A O 1
ATOM 1280 N N . GLN A 1 171 ? 6.342 -0.841 -27.761 1.00 97.62 171 GLN A N 1
ATOM 1281 C CA . GLN A 1 171 ? 7.439 -1.396 -26.978 1.00 97.62 171 GLN A CA 1
ATOM 1282 C C . GLN A 1 171 ? 7.371 -0.875 -25.541 1.00 97.62 171 GLN A C 1
ATOM 1284 O O . GLN A 1 171 ? 7.253 0.326 -25.319 1.00 97.62 171 GLN A O 1
ATOM 1289 N N . ALA A 1 172 ? 7.488 -1.771 -24.563 1.00 97.88 172 ALA A N 1
ATOM 1290 C CA . ALA A 1 172 ? 7.746 -1.394 -23.177 1.00 97.88 172 ALA A CA 1
ATOM 1291 C C . ALA A 1 172 ? 9.252 -1.208 -22.965 1.00 97.88 172 ALA A C 1
ATOM 1293 O O . ALA A 1 172 ? 10.032 -2.079 -23.381 1.00 97.88 172 ALA A O 1
ATOM 1294 N N . GLN A 1 173 ? 9.640 -0.116 -22.305 1.00 98.19 173 GLN A N 1
ATOM 1295 C CA . GLN A 1 173 ? 11.016 0.115 -21.866 1.00 98.19 173 GLN A CA 1
ATOM 1296 C C . GLN A 1 173 ? 11.084 0.442 -20.370 1.00 98.19 173 GLN A C 1
ATOM 1298 O O . GLN A 1 173 ? 10.270 1.209 -19.857 1.00 98.19 173 GLN A O 1
ATOM 1303 N N . LEU A 1 174 ? 12.080 -0.128 -19.692 1.00 98.25 174 LEU A N 1
ATOM 1304 C CA . LEU A 1 174 ? 12.444 0.169 -18.306 1.00 98.25 174 LEU A CA 1
ATOM 1305 C C . LEU A 1 174 ? 13.776 0.911 -18.338 1.00 98.25 174 LEU A C 1
ATOM 1307 O O . LEU A 1 174 ? 14.821 0.294 -18.559 1.00 98.25 174 LEU A O 1
ATOM 1311 N N . LEU A 1 175 ? 13.729 2.231 -18.207 1.00 98.19 175 LEU A N 1
ATOM 1312 C CA . LEU A 1 175 ? 14.835 3.121 -18.540 1.00 98.19 175 LEU A CA 1
ATOM 1313 C C . LEU A 1 175 ? 15.440 3.761 -17.288 1.00 98.19 175 LEU A C 1
ATOM 1315 O O . LEU A 1 175 ? 14.731 4.061 -16.331 1.00 98.19 175 LEU A O 1
ATOM 1319 N N . ALA A 1 176 ? 16.747 4.020 -17.313 1.00 97.94 176 ALA A N 1
ATOM 1320 C CA . ALA A 1 176 ? 17.420 4.876 -16.343 1.00 97.94 176 ALA A CA 1
ATOM 1321 C C . ALA A 1 176 ? 18.390 5.840 -17.033 1.00 97.94 176 ALA A C 1
ATOM 1323 O O . ALA A 1 176 ? 19.021 5.503 -18.040 1.00 97.94 176 ALA A O 1
ATOM 1324 N N . TYR A 1 177 ? 18.525 7.036 -16.465 1.00 97.12 177 TYR A N 1
ATOM 1325 C CA . TYR A 1 177 ? 19.421 8.072 -16.967 1.00 97.12 177 TYR A CA 1
ATOM 1326 C C . TYR A 1 177 ? 19.883 9.002 -15.842 1.00 97.12 177 TYR A C 1
ATOM 1328 O O . TYR A 1 177 ? 19.165 9.231 -14.867 1.00 97.12 177 TYR A O 1
ATOM 1336 N N . ARG A 1 178 ? 21.091 9.548 -15.999 1.00 95.56 178 ARG A N 1
ATOM 1337 C CA . ARG A 1 178 ? 21.573 10.707 -15.242 1.00 95.56 178 ARG A CA 1
ATOM 1338 C C . ARG A 1 178 ? 22.433 11.605 -16.119 1.00 95.56 178 ARG A C 1
ATOM 1340 O O . ARG A 1 178 ? 23.108 11.104 -17.011 1.00 95.56 178 ARG A O 1
ATOM 1347 N N . ASP A 1 179 ? 22.492 12.898 -15.835 1.00 94.69 179 ASP A N 1
ATOM 1348 C CA . ASP A 1 179 ? 23.404 13.828 -16.518 1.00 94.69 179 ASP A CA 1
ATOM 1349 C C . ASP A 1 179 ? 24.709 14.095 -15.734 1.00 94.69 179 ASP A C 1
ATOM 1351 O O . ASP A 1 179 ? 25.753 14.359 -16.340 1.00 94.69 179 ASP A O 1
ATOM 1355 N N . ASP A 1 180 ? 24.695 13.956 -14.404 1.00 93.62 180 ASP A N 1
ATOM 1356 C CA . ASP A 1 180 ? 25.856 14.096 -13.523 1.00 93.62 180 ASP A CA 1
ATOM 1357 C C . ASP A 1 180 ? 25.831 13.144 -12.297 1.00 93.62 180 ASP A C 1
ATOM 1359 O O . ASP A 1 180 ? 25.081 12.166 -12.219 1.00 93.62 180 ASP A O 1
ATOM 1363 N N . GLY A 1 181 ? 26.742 13.377 -11.347 1.00 92.12 181 GLY A N 1
ATOM 1364 C CA . GLY A 1 181 ? 26.864 12.572 -10.131 1.00 92.12 181 GLY A CA 1
ATOM 1365 C C . GLY A 1 181 ? 27.565 11.224 -10.332 1.00 92.12 181 GLY A C 1
ATOM 1366 O O . GLY A 1 181 ? 28.167 10.940 -11.372 1.00 92.12 181 GLY A O 1
ATOM 1367 N N . ALA A 1 182 ? 27.552 10.400 -9.283 1.00 93.94 182 ALA A N 1
ATOM 1368 C CA . ALA A 1 182 ? 28.145 9.067 -9.316 1.00 93.94 182 ALA A CA 1
ATOM 1369 C C . ALA A 1 182 ? 27.242 8.075 -10.063 1.00 93.94 182 ALA A C 1
ATOM 1371 O O . ALA A 1 182 ? 26.051 7.999 -9.781 1.00 93.94 182 ALA A O 1
ATOM 1372 N N . ASN A 1 183 ? 27.819 7.281 -10.973 1.00 94.38 183 ASN A N 1
ATOM 1373 C CA . ASN A 1 183 ? 27.088 6.200 -11.637 1.00 94.38 183 ASN A CA 1
ATOM 1374 C C . ASN A 1 183 ? 26.456 5.256 -10.611 1.00 94.38 183 ASN A C 1
ATOM 1376 O O . ASN A 1 183 ? 27.096 4.886 -9.624 1.00 94.38 183 ASN A O 1
ATOM 1380 N N . ASP A 1 184 ? 25.240 4.821 -10.913 1.00 95.62 184 ASP A N 1
ATOM 1381 C CA . ASP A 1 184 ? 24.455 3.933 -10.063 1.00 95.62 184 ASP A CA 1
ATOM 1382 C C . ASP A 1 184 ? 23.592 3.006 -10.935 1.00 95.62 184 ASP A C 1
ATOM 1384 O O . ASP A 1 184 ? 23.836 2.873 -12.140 1.00 95.62 184 ASP A O 1
ATOM 1388 N N . TYR A 1 185 ? 22.580 2.372 -10.352 1.00 96.06 185 TYR A N 1
ATOM 1389 C CA . TYR A 1 185 ? 21.631 1.521 -11.054 1.00 96.06 185 TYR A CA 1
ATOM 1390 C C . TYR A 1 185 ? 20.198 1.805 -10.612 1.00 96.06 185 TYR A C 1
ATOM 1392 O O . TYR A 1 185 ? 19.953 2.067 -9.439 1.00 96.06 185 TYR A O 1
ATOM 1400 N N . ALA A 1 186 ? 19.260 1.704 -11.550 1.00 97.06 186 ALA A N 1
ATOM 1401 C CA . ALA A 1 186 ? 17.855 1.485 -11.230 1.00 97.06 186 ALA A CA 1
ATOM 1402 C C . ALA A 1 186 ? 17.592 -0.024 -11.219 1.00 97.06 186 ALA A C 1
ATOM 1404 O O . ALA A 1 186 ? 18.176 -0.757 -12.029 1.00 97.06 186 ALA A O 1
ATOM 1405 N N . PHE A 1 187 ? 16.718 -0.483 -10.332 1.00 96.56 187 PHE A N 1
ATOM 1406 C CA . PHE A 1 187 ? 16.277 -1.871 -10.317 1.00 96.56 187 PHE A CA 1
ATOM 1407 C C . PHE A 1 187 ? 14.793 -1.944 -10.631 1.00 96.56 187 PHE A C 1
ATOM 1409 O O . PHE A 1 187 ? 14.009 -1.135 -10.145 1.00 96.56 187 PHE A O 1
ATOM 1416 N N . PHE A 1 188 ? 14.435 -2.932 -11.433 1.00 96.56 188 PHE A N 1
ATOM 1417 C CA . PHE A 1 188 ? 13.066 -3.258 -11.771 1.00 96.56 188 PHE A CA 1
ATOM 1418 C C . PHE A 1 188 ? 12.821 -4.731 -11.476 1.00 96.56 188 PHE A C 1
ATOM 1420 O O . PHE A 1 188 ? 13.727 -5.556 -11.633 1.00 96.56 188 PHE A O 1
ATOM 1427 N N . ASP A 1 189 ? 11.610 -5.057 -11.052 1.00 94.94 189 ASP A N 1
ATOM 1428 C CA . ASP A 1 189 ? 11.213 -6.429 -10.773 1.00 94.94 189 ASP A CA 1
ATOM 1429 C C . ASP A 1 189 ? 9.743 -6.662 -11.153 1.00 94.94 189 ASP A C 1
ATOM 1431 O O . ASP A 1 189 ? 8.983 -5.713 -11.358 1.00 94.94 189 ASP A O 1
ATOM 1435 N N . ASN A 1 190 ? 9.345 -7.926 -11.264 1.00 94.50 190 ASN A N 1
ATOM 1436 C CA . ASN A 1 190 ? 7.946 -8.337 -11.323 1.00 94.50 190 ASN A CA 1
ATOM 1437 C C . ASN A 1 190 ? 7.075 -7.657 -12.412 1.00 94.50 190 ASN A C 1
ATOM 1439 O O . ASN A 1 190 ? 5.953 -7.208 -12.151 1.00 94.50 190 ASN A O 1
ATOM 1443 N N . VAL A 1 191 ? 7.556 -7.587 -13.659 1.00 96.62 191 VAL A N 1
ATOM 1444 C CA . VAL A 1 191 ? 6.783 -7.017 -14.778 1.00 96.62 191 VAL A CA 1
ATOM 1445 C C . VAL A 1 191 ? 5.507 -7.829 -14.999 1.00 96.62 191 VAL A C 1
ATOM 1447 O O . VAL A 1 191 ? 5.576 -9.015 -15.322 1.00 96.62 191 VAL A O 1
ATOM 1450 N N . ASN A 1 192 ? 4.347 -7.178 -14.854 1.00 96.19 192 ASN A N 1
ATOM 1451 C CA . ASN A 1 192 ? 2.999 -7.761 -14.943 1.00 96.19 192 ASN A CA 1
ATOM 1452 C C . ASN A 1 192 ? 2.809 -9.059 -14.141 1.00 96.19 192 ASN A C 1
ATOM 1454 O O . ASN A 1 192 ? 1.959 -9.889 -14.468 1.00 96.19 192 ASN A O 1
ATOM 1458 N N . THR A 1 193 ? 3.585 -9.246 -13.078 1.00 93.19 193 THR A N 1
ATOM 1459 C CA . THR A 1 193 ? 3.413 -10.357 -12.146 1.00 93.19 193 THR A CA 1
ATOM 1460 C C . THR A 1 193 ? 2.955 -9.801 -10.814 1.00 93.19 193 THR A C 1
ATOM 1462 O O . THR A 1 193 ? 3.628 -8.974 -10.207 1.00 93.19 193 THR A O 1
ATOM 1465 N N . THR A 1 194 ? 1.800 -10.260 -10.345 1.00 85.94 194 THR A N 1
ATOM 1466 C CA . THR A 1 194 ? 1.301 -9.892 -9.022 1.00 85.94 194 THR A CA 1
ATOM 1467 C C . THR A 1 194 ? 2.104 -10.643 -7.959 1.00 85.94 194 THR A C 1
ATOM 1469 O O . THR A 1 194 ? 2.140 -11.878 -8.015 1.00 85.94 194 THR A O 1
ATOM 1472 N N . PRO A 1 195 ? 2.726 -9.951 -6.985 1.00 84.12 195 PRO A N 1
ATOM 1473 C CA . PRO A 1 195 ? 3.360 -10.609 -5.848 1.00 84.12 195 PRO A CA 1
ATOM 1474 C C . PRO A 1 195 ? 2.359 -11.515 -5.156 1.00 84.12 195 PRO A C 1
ATOM 1476 O O . PRO A 1 195 ? 1.231 -11.086 -4.927 1.00 84.12 195 PRO A O 1
ATOM 1479 N N . VAL A 1 196 ? 2.763 -12.732 -4.798 1.00 81.38 196 VAL A N 1
ATOM 1480 C CA . VAL A 1 196 ? 1.937 -13.682 -4.040 1.00 81.38 196 VAL A CA 1
ATOM 1481 C C . VAL A 1 196 ? 2.307 -13.579 -2.562 1.00 81.38 196 VAL A C 1
ATOM 1483 O O . VAL A 1 196 ? 3.482 -13.617 -2.202 1.00 81.38 196 VAL A O 1
ATOM 1486 N N . MET A 1 197 ? 1.307 -13.459 -1.697 1.00 81.38 197 MET A N 1
ATOM 1487 C CA . MET A 1 197 ? 1.482 -13.455 -0.255 1.00 81.38 197 MET A CA 1
ATOM 1488 C C . MET A 1 197 ? 1.593 -14.908 0.179 1.00 81.38 197 MET A C 1
ATOM 1490 O O . MET A 1 197 ? 0.764 -15.749 -0.177 1.00 81.38 197 MET A O 1
ATOM 1494 N N . THR A 1 198 ? 2.638 -15.219 0.938 1.00 81.25 198 THR A N 1
ATOM 1495 C CA . THR A 1 198 ? 2.836 -16.584 1.425 1.00 81.25 198 THR A CA 1
ATOM 1496 C C . THR A 1 198 ? 1.827 -16.874 2.526 1.00 81.25 198 THR A C 1
ATOM 1498 O O . THR A 1 198 ? 1.728 -16.105 3.479 1.00 81.25 198 THR A O 1
ATOM 1501 N N . ASP A 1 199 ? 1.099 -17.987 2.401 1.00 84.06 199 ASP A N 1
ATOM 1502 C CA . ASP A 1 199 ? 0.178 -18.451 3.438 1.00 84.06 199 ASP A CA 1
ATOM 1503 C C . ASP A 1 199 ? 0.910 -18.563 4.778 1.00 84.06 199 ASP A C 1
ATOM 1505 O O . ASP A 1 199 ? 1.971 -19.188 4.885 1.00 84.06 199 ASP A O 1
ATOM 1509 N N . GLY A 1 200 ? 0.335 -17.961 5.810 1.00 85.06 200 GLY A N 1
ATOM 1510 C CA . GLY A 1 200 ? 1.046 -17.783 7.061 1.00 85.06 200 GLY A CA 1
ATOM 1511 C C . GLY A 1 200 ? 0.222 -17.074 8.113 1.00 85.06 200 GLY A C 1
ATOM 1512 O O . GLY A 1 200 ? -0.831 -16.492 7.848 1.00 85.06 200 GLY A O 1
ATOM 1513 N N . TYR A 1 201 ? 0.710 -17.167 9.335 1.00 87.56 201 TYR A N 1
ATOM 1514 C CA . TYR A 1 201 ? 0.172 -16.472 10.486 1.00 87.56 201 TYR A CA 1
ATOM 1515 C C . TYR A 1 201 ? 1.273 -15.559 11.005 1.00 87.56 201 TYR A C 1
ATOM 1517 O O . TYR A 1 201 ? 2.382 -16.046 11.202 1.00 87.56 201 TYR A O 1
ATOM 1525 N N . THR A 1 202 ? 0.972 -14.282 11.213 1.00 91.44 202 THR A N 1
ATOM 1526 C CA . THR A 1 202 ? 1.949 -13.281 11.641 1.00 91.44 202 THR A CA 1
ATOM 1527 C C . THR A 1 202 ? 1.435 -12.549 12.870 1.00 91.44 202 THR A C 1
ATOM 1529 O O . THR A 1 202 ? 0.286 -12.103 12.913 1.00 91.44 202 THR A O 1
ATOM 1532 N N . VAL A 1 203 ? 2.297 -12.419 13.877 1.00 92.19 203 VAL A N 1
ATOM 1533 C CA . VAL A 1 203 ? 2.090 -11.556 15.043 1.00 92.19 203 VAL A CA 1
ATOM 1534 C C . VAL A 1 203 ? 3.275 -10.625 15.131 1.00 92.19 203 VAL A C 1
ATOM 1536 O O . VAL A 1 203 ? 4.403 -11.089 15.281 1.00 92.19 203 VAL A O 1
ATOM 1539 N N . ALA A 1 204 ? 3.004 -9.328 15.056 1.00 93.25 204 ALA A N 1
ATOM 1540 C CA . ALA A 1 204 ? 4.040 -8.318 15.097 1.00 93.25 204 ALA A CA 1
ATOM 1541 C C . ALA A 1 204 ? 3.739 -7.251 16.151 1.00 93.25 204 ALA A C 1
ATOM 1543 O O . ALA A 1 204 ? 2.580 -6.875 16.369 1.00 93.25 204 ALA A O 1
ATOM 1544 N N . VAL A 1 205 ? 4.798 -6.779 16.799 1.00 91.94 205 VAL A N 1
ATOM 1545 C CA . VAL A 1 205 ? 4.790 -5.690 17.773 1.00 91.94 205 VAL A CA 1
ATOM 1546 C C . VAL A 1 205 ? 5.757 -4.624 17.281 1.00 91.94 205 VAL A C 1
ATOM 1548 O O . VAL A 1 205 ? 6.920 -4.927 17.056 1.00 91.94 205 VAL A O 1
ATOM 1551 N N . ASP A 1 206 ? 5.282 -3.394 17.136 1.00 92.06 206 ASP A N 1
ATOM 1552 C CA . ASP A 1 206 ? 6.125 -2.236 16.833 1.00 92.06 206 ASP A CA 1
ATOM 1553 C C . ASP A 1 206 ? 6.798 -1.785 18.137 1.00 92.06 206 ASP A C 1
ATOM 1555 O O . ASP A 1 206 ? 6.212 -1.037 18.930 1.00 92.06 206 ASP A O 1
ATOM 1559 N N . TRP A 1 207 ? 7.984 -2.331 18.423 1.00 88.75 207 TRP A N 1
ATOM 1560 C CA . TRP A 1 207 ? 8.715 -2.013 19.653 1.00 88.75 207 TRP A CA 1
ATOM 1561 C C . TRP A 1 207 ? 9.303 -0.601 19.606 1.00 88.75 207 TRP A C 1
ATOM 1563 O O . TRP A 1 207 ? 9.255 0.115 20.601 1.00 88.75 207 TRP A O 1
ATOM 1573 N N . THR A 1 208 ? 9.828 -0.179 18.456 1.00 86.00 208 THR A N 1
ATOM 1574 C CA . THR A 1 208 ? 10.478 1.131 18.282 1.00 86.00 208 THR A CA 1
ATOM 1575 C C . THR A 1 208 ? 9.475 2.287 18.267 1.00 86.00 208 THR A C 1
ATOM 1577 O O . THR A 1 208 ? 9.843 3.433 18.545 1.00 86.00 208 THR A O 1
ATOM 1580 N N . GLY A 1 209 ? 8.202 2.005 17.985 1.00 83.00 209 GLY A N 1
ATOM 1581 C CA . GLY A 1 209 ? 7.133 2.990 17.895 1.00 83.00 209 GLY A CA 1
ATOM 1582 C C . GLY A 1 209 ? 7.256 3.888 16.665 1.00 83.00 209 GLY A C 1
ATOM 1583 O O . GLY A 1 209 ? 6.799 5.036 16.707 1.00 83.00 209 GLY A O 1
ATOM 1584 N N . ASP A 1 210 ? 7.909 3.413 15.602 1.00 82.06 210 ASP A N 1
ATOM 1585 C CA . ASP A 1 210 ? 8.130 4.179 14.371 1.00 82.06 210 ASP A CA 1
ATOM 1586 C C . ASP A 1 210 ? 6.962 4.078 13.373 1.00 82.06 210 ASP A C 1
ATOM 1588 O O . ASP A 1 210 ? 6.934 4.805 12.375 1.00 82.06 210 ASP A O 1
ATOM 1592 N N . GLY A 1 211 ? 5.950 3.262 13.689 1.00 80.19 211 GLY A N 1
ATOM 1593 C CA . GLY A 1 211 ? 4.776 3.033 12.854 1.00 80.19 211 GLY A CA 1
ATOM 1594 C C . GLY A 1 211 ? 4.964 1.928 11.812 1.00 80.19 211 GLY A C 1
ATOM 1595 O O . GLY A 1 211 ? 4.019 1.654 11.064 1.00 80.19 211 GLY A O 1
ATOM 1596 N N . GLY A 1 212 ? 6.144 1.307 11.761 1.00 81.69 212 GLY A N 1
ATOM 1597 C CA . GLY A 1 212 ? 6.450 0.097 11.011 1.00 81.69 212 GLY A CA 1
ATOM 1598 C C . GLY A 1 212 ? 6.255 -1.175 11.841 1.00 81.69 212 GLY A C 1
ATOM 1599 O O . GLY A 1 212 ? 6.007 -1.145 13.039 1.00 81.69 212 GLY A O 1
ATOM 1600 N N . PHE A 1 213 ? 6.313 -2.321 11.167 1.00 85.38 213 PHE A N 1
ATOM 1601 C CA . PHE A 1 213 ? 6.395 -3.650 11.796 1.00 85.38 213 PHE A CA 1
ATOM 1602 C C . PHE A 1 213 ? 7.495 -4.475 11.108 1.00 85.38 213 PHE A C 1
ATOM 1604 O O . PHE A 1 213 ? 7.347 -5.678 10.884 1.00 85.38 213 PHE A O 1
ATOM 1611 N N . ASP A 1 214 ? 8.541 -3.792 10.653 1.00 82.50 214 ASP A N 1
ATOM 1612 C CA . ASP A 1 214 ? 9.647 -4.310 9.847 1.00 82.50 214 ASP A CA 1
ATOM 1613 C C . ASP A 1 214 ? 10.990 -4.273 10.594 1.00 82.50 214 ASP A C 1
ATOM 1615 O O . ASP A 1 214 ? 12.026 -4.662 10.042 1.00 82.50 214 ASP A O 1
ATOM 1619 N N . GLY A 1 215 ? 10.983 -3.872 11.868 1.00 80.19 215 GLY A N 1
ATOM 1620 C CA . GLY A 1 215 ? 12.123 -3.977 12.758 1.00 80.19 215 GLY A CA 1
ATOM 1621 C C . GLY A 1 215 ? 12.562 -5.430 12.946 1.00 80.19 215 GLY A C 1
ATOM 1622 O O . GLY A 1 215 ? 11.772 -6.375 12.926 1.00 80.19 215 GLY A O 1
ATOM 1623 N N . GLY A 1 216 ? 13.864 -5.631 13.170 1.00 84.75 216 GLY A N 1
ATOM 1624 C CA . GLY A 1 216 ? 14.467 -6.970 13.226 1.00 84.75 216 GLY A CA 1
ATOM 1625 C C . GLY A 1 216 ? 13.943 -7.893 14.338 1.00 84.75 216 GLY A C 1
ATOM 1626 O O . GLY A 1 216 ? 14.260 -9.081 14.318 1.00 84.75 216 GLY A O 1
ATOM 1627 N N . TYR A 1 217 ? 13.171 -7.363 15.294 1.00 87.31 217 TYR A N 1
ATOM 1628 C CA . TYR A 1 217 ? 12.553 -8.101 16.404 1.00 87.31 217 TYR A CA 1
ATOM 1629 C C . TYR A 1 217 ? 11.043 -7.841 16.537 1.00 87.31 217 TYR A C 1
ATOM 1631 O O . TYR A 1 217 ? 10.435 -8.275 17.522 1.00 87.31 217 TYR A O 1
ATOM 1639 N N . ASP A 1 218 ? 10.447 -7.146 15.565 1.00 89.50 218 ASP A N 1
ATOM 1640 C CA . ASP A 1 218 ? 9.029 -6.787 15.589 1.00 89.50 218 ASP A CA 1
ATOM 1641 C C . ASP A 1 218 ? 8.156 -7.998 15.283 1.00 89.50 218 ASP A C 1
ATOM 1643 O O . ASP A 1 218 ? 7.113 -8.185 15.908 1.00 89.50 218 ASP A O 1
ATOM 1647 N N . ASP A 1 219 ? 8.603 -8.867 14.372 1.00 91.25 219 ASP A N 1
ATOM 1648 C CA . ASP A 1 219 ? 7.967 -10.159 14.134 1.00 91.25 219 ASP A CA 1
ATOM 1649 C C . ASP A 1 219 ? 8.253 -11.113 15.304 1.00 91.25 219 ASP A C 1
ATOM 1651 O O . ASP A 1 219 ? 9.362 -11.620 15.493 1.00 91.25 219 ASP A O 1
ATOM 1655 N N . VAL A 1 220 ? 7.215 -11.368 16.098 1.00 90.31 220 VAL A N 1
ATOM 1656 C CA . VAL A 1 220 ? 7.267 -12.243 17.272 1.00 90.31 220 VAL A CA 1
ATOM 1657 C C . VAL A 1 220 ? 6.595 -13.597 17.028 1.00 90.31 220 VAL A C 1
ATOM 1659 O O . VAL A 1 220 ? 6.412 -14.384 17.962 1.00 90.31 220 VAL A O 1
ATOM 1662 N N . THR A 1 221 ? 6.237 -13.902 15.779 1.00 89.50 221 THR A N 1
ATOM 1663 C CA . THR A 1 221 ? 5.462 -15.088 15.387 1.00 89.50 221 THR A CA 1
ATOM 1664 C C . THR A 1 221 ? 6.073 -16.383 15.917 1.00 89.50 221 THR A C 1
ATOM 1666 O O . THR A 1 221 ? 5.394 -17.170 16.584 1.00 89.50 221 THR A O 1
ATOM 1669 N N . ASP A 1 222 ? 7.370 -16.588 15.692 1.00 86.94 222 ASP A N 1
ATOM 1670 C CA . ASP A 1 222 ? 8.072 -17.800 16.122 1.00 86.94 222 ASP A CA 1
ATOM 1671 C C . ASP A 1 222 ? 8.118 -17.941 17.649 1.00 86.94 222 ASP A C 1
ATOM 1673 O O . ASP A 1 222 ? 8.044 -19.055 18.181 1.00 86.94 222 ASP A O 1
ATOM 1677 N N . ALA A 1 223 ? 8.223 -16.824 18.375 1.00 86.50 223 ALA A N 1
ATOM 1678 C CA . ALA A 1 223 ? 8.231 -16.820 19.833 1.00 86.50 223 ALA A CA 1
ATOM 1679 C C . ALA A 1 223 ? 6.848 -17.170 20.403 1.00 86.50 223 ALA A C 1
ATOM 1681 O O . ALA A 1 223 ? 6.776 -17.905 21.392 1.00 86.50 223 ALA A O 1
ATOM 1682 N N . VAL A 1 224 ? 5.768 -16.701 19.767 1.00 88.56 224 VAL A N 1
ATOM 1683 C CA . VAL A 1 224 ? 4.385 -17.034 20.142 1.00 88.56 224 VAL A CA 1
ATOM 1684 C C . VAL A 1 224 ? 4.093 -18.514 19.893 1.00 88.56 224 VAL A C 1
ATOM 1686 O O . VAL A 1 224 ? 3.694 -19.238 20.809 1.00 88.56 224 VAL A O 1
ATOM 1689 N N . LEU A 1 225 ? 4.358 -19.003 18.676 1.00 86.25 225 LEU A N 1
ATOM 1690 C CA . LEU A 1 225 ? 4.026 -20.375 18.271 1.00 86.25 225 LEU A CA 1
ATOM 1691 C C . LEU A 1 225 ? 4.717 -21.450 19.127 1.00 86.25 225 LEU A C 1
ATOM 1693 O O . LEU A 1 225 ? 4.197 -22.559 19.263 1.00 86.25 225 LEU A O 1
ATOM 1697 N N . GLN A 1 226 ? 5.852 -21.131 19.756 1.00 85.31 226 GLN A N 1
ATOM 1698 C CA . GLN A 1 226 ? 6.537 -22.026 20.695 1.00 85.31 226 GLN A CA 1
ATOM 1699 C C . GLN A 1 226 ? 5.791 -22.245 22.020 1.00 85.31 226 GLN A C 1
ATOM 1701 O O . GLN A 1 226 ? 6.040 -23.247 22.696 1.00 85.31 226 GLN A O 1
ATOM 1706 N N . ARG A 1 227 ? 4.917 -21.321 22.430 1.00 83.88 227 ARG A N 1
ATOM 1707 C CA . ARG A 1 227 ? 4.219 -21.370 23.727 1.00 83.88 227 ARG A CA 1
ATOM 1708 C C . ARG A 1 227 ? 2.726 -21.631 23.586 1.00 83.88 227 ARG A C 1
ATOM 1710 O O . ARG A 1 227 ? 2.136 -22.212 24.494 1.00 83.88 227 ARG A O 1
ATOM 1717 N N . GLY A 1 228 ? 2.134 -21.281 22.451 1.00 78.38 228 GLY A N 1
ATOM 1718 C CA . GLY A 1 228 ? 0.741 -21.583 22.155 1.00 78.38 228 GLY A CA 1
ATOM 1719 C C . GLY A 1 228 ? 0.144 -20.627 21.129 1.00 78.38 228 GLY A C 1
ATOM 1720 O O . GLY A 1 228 ? 0.807 -19.694 20.683 1.00 78.38 228 GLY A O 1
ATOM 1721 N N . PRO A 1 229 ? -1.114 -20.851 20.727 1.00 79.50 229 PRO A N 1
ATOM 1722 C CA . PRO A 1 229 ? -1.802 -19.913 19.857 1.00 79.50 229 PRO A CA 1
ATOM 1723 C C . PRO A 1 229 ? -2.075 -18.605 20.606 1.00 79.50 229 PRO A C 1
ATOM 1725 O O . PRO A 1 229 ? -2.241 -18.596 21.829 1.00 79.50 229 PRO A O 1
ATOM 1728 N N . VAL A 1 230 ? -2.213 -17.510 19.863 1.00 85.44 230 VAL A N 1
ATOM 1729 C CA . VAL A 1 230 ? -2.847 -16.318 20.427 1.00 85.44 230 VAL A CA 1
ATOM 1730 C C . VAL A 1 230 ? -4.315 -16.609 20.728 1.00 85.44 230 VAL A C 1
ATOM 1732 O O . VAL A 1 230 ? -4.964 -17.427 20.071 1.00 85.44 230 VAL A O 1
ATOM 1735 N N . THR A 1 231 ? -4.856 -15.905 21.710 1.00 87.94 231 THR A N 1
ATOM 1736 C CA . THR A 1 231 ? -6.279 -15.956 22.036 1.00 87.94 231 THR A CA 1
ATOM 1737 C C . THR A 1 231 ? -6.879 -14.577 21.845 1.00 87.94 231 THR A C 1
ATOM 1739 O O . THR A 1 231 ? -6.348 -13.598 22.361 1.00 87.94 231 THR A O 1
ATOM 1742 N N . PHE A 1 232 ? -7.998 -14.504 21.129 1.00 85.50 232 PHE A N 1
ATOM 1743 C CA . PHE A 1 232 ? -8.736 -13.264 20.920 1.00 85.50 232 PHE A CA 1
ATOM 1744 C C . PHE A 1 232 ? -10.092 -13.323 21.620 1.00 85.50 232 PHE A C 1
ATOM 1746 O O . PHE A 1 232 ? -10.737 -14.371 21.649 1.00 85.50 232 PHE A O 1
ATOM 1753 N N . ALA A 1 233 ? -10.561 -12.181 22.109 1.00 82.44 233 ALA A N 1
ATOM 1754 C CA . ALA A 1 233 ? -11.939 -11.995 22.544 1.00 82.44 233 ALA A CA 1
ATOM 1755 C C . ALA A 1 233 ? -12.478 -10.680 21.973 1.00 82.44 233 ALA A C 1
ATOM 1757 O O . ALA A 1 233 ? -11.880 -9.630 22.191 1.00 82.44 233 ALA A O 1
ATOM 1758 N N . TYR A 1 234 ? -13.613 -10.731 21.267 1.00 75.75 234 TYR A N 1
ATOM 1759 C CA . TYR A 1 234 ? -14.201 -9.579 20.574 1.00 75.75 234 TYR A CA 1
ATOM 1760 C C . TYR A 1 234 ? -15.685 -9.375 20.870 1.00 75.75 234 TYR A C 1
ATOM 1762 O O . TYR A 1 234 ? -16.443 -10.309 21.137 1.00 75.75 234 TYR A O 1
ATOM 1770 N N . GLY A 1 235 ? -16.129 -8.128 20.693 1.00 64.81 235 GLY A N 1
ATOM 1771 C CA . GLY A 1 235 ? -17.531 -7.787 20.481 1.00 64.81 235 GLY A CA 1
ATOM 1772 C C . GLY A 1 235 ? -18.448 -8.141 21.653 1.00 64.81 235 GLY A C 1
ATOM 1773 O O . GLY A 1 235 ? -18.248 -7.690 22.781 1.00 64.81 235 GLY A O 1
ATOM 1774 N N . ARG A 1 236 ? -19.516 -8.896 21.358 1.00 61.12 236 ARG A N 1
ATOM 1775 C CA . ARG A 1 236 ? -20.536 -9.334 22.330 1.00 61.12 236 ARG A CA 1
ATOM 1776 C C . ARG A 1 236 ? -20.345 -10.791 22.756 1.00 61.12 236 ARG A C 1
ATOM 1778 O O . ARG A 1 236 ? -21.340 -11.491 22.940 1.00 61.12 236 ARG A O 1
ATOM 1785 N N . ASP A 1 237 ? -19.105 -11.248 22.918 1.00 56.34 237 ASP A N 1
ATOM 1786 C CA . ASP A 1 237 ? -18.809 -12.550 23.531 1.00 56.34 237 ASP A CA 1
ATOM 1787 C C . ASP A 1 237 ? -19.070 -12.520 25.050 1.00 56.34 237 ASP A C 1
ATOM 1789 O O . ASP A 1 237 ? -18.192 -12.608 25.904 1.00 56.34 237 ASP A O 1
ATOM 1793 N N . GLN A 1 238 ? -20.326 -12.256 25.398 1.00 52.91 238 GLN A N 1
ATOM 1794 C CA . GLN A 1 238 ? -20.848 -12.216 26.750 1.00 52.91 238 GLN A CA 1
ATOM 1795 C C . GLN A 1 238 ? -22.161 -12.993 26.768 1.00 52.91 238 GLN A C 1
ATOM 1797 O O . GLN A 1 238 ? -22.906 -13.016 25.790 1.00 52.91 238 GLN A O 1
ATOM 1802 N N . ALA A 1 239 ? -22.512 -13.560 27.922 1.00 50.19 239 ALA A N 1
ATOM 1803 C CA . ALA A 1 239 ? -23.704 -14.396 28.089 1.00 50.19 239 ALA A CA 1
ATOM 1804 C C . ALA A 1 239 ? -25.050 -13.712 27.736 1.00 50.19 239 ALA A C 1
ATOM 1806 O O . ALA A 1 239 ? -26.093 -14.366 27.760 1.00 50.19 239 ALA A O 1
ATOM 1807 N N . ARG A 1 240 ? -25.076 -12.400 27.448 1.00 51.00 240 ARG A N 1
ATOM 1808 C CA . ARG A 1 240 ? -26.291 -11.634 27.137 1.00 51.00 240 ARG A CA 1
ATOM 1809 C C . ARG A 1 240 ? -26.143 -10.847 25.836 1.00 51.00 240 ARG A C 1
ATOM 1811 O O . ARG A 1 240 ? -25.328 -9.941 25.724 1.00 51.00 240 ARG A O 1
ATOM 1818 N N . GLN A 1 241 ? -27.053 -11.109 24.899 1.00 52.12 241 GLN A N 1
ATOM 1819 C CA . GLN A 1 241 ? -27.100 -10.508 23.558 1.00 52.12 241 GLN A CA 1
ATOM 1820 C C . GLN A 1 241 ? -27.246 -8.967 23.537 1.00 52.12 241 GLN A C 1
ATOM 1822 O O . GLN A 1 241 ? -26.964 -8.337 22.514 1.00 52.12 241 GLN A O 1
ATOM 1827 N N . LEU A 1 242 ? -27.705 -8.366 24.642 1.00 57.28 242 LEU A N 1
ATOM 1828 C CA . LEU A 1 242 ? -27.933 -6.923 24.804 1.00 57.28 242 LEU A CA 1
ATOM 1829 C C . LEU A 1 242 ? -26.823 -6.204 25.587 1.00 57.28 242 LEU A C 1
ATOM 1831 O O . LEU A 1 242 ? -26.952 -5.008 25.829 1.00 57.28 242 LEU A O 1
ATOM 1835 N N . SER A 1 243 ? -25.768 -6.906 26.011 1.00 55.66 243 SER A N 1
ATOM 1836 C CA . SER A 1 243 ? -24.640 -6.250 26.671 1.00 55.66 243 SER A CA 1
ATOM 1837 C C . SER A 1 243 ? -23.932 -5.276 25.721 1.00 55.66 243 SER A C 1
ATOM 1839 O O . SER A 1 243 ? -23.860 -5.548 24.513 1.00 55.66 243 SER A O 1
ATOM 1841 N N . PRO A 1 244 ? -23.393 -4.161 26.249 1.00 57.44 244 PRO A N 1
ATOM 1842 C CA . PRO A 1 244 ? -22.541 -3.283 25.466 1.00 57.44 244 PRO A CA 1
ATOM 1843 C C . PRO A 1 244 ? -21.318 -4.062 24.947 1.00 57.44 244 PRO A C 1
ATOM 1845 O O . PRO A 1 244 ? -20.865 -5.006 25.604 1.00 57.44 244 PRO A O 1
ATOM 1848 N N . PRO A 1 245 ? -20.811 -3.707 23.757 1.00 61.44 245 PRO A N 1
ATOM 1849 C CA . PRO A 1 245 ? -19.595 -4.302 23.216 1.00 61.44 245 PRO A CA 1
ATOM 1850 C C . PRO A 1 245 ? -18.423 -4.080 24.184 1.00 61.44 245 PRO A C 1
ATOM 1852 O O . PRO A 1 245 ? -18.280 -2.999 24.757 1.00 61.44 245 PRO A O 1
ATOM 1855 N N . ARG A 1 246 ? -17.614 -5.122 24.398 1.00 70.31 246 ARG A N 1
ATOM 1856 C CA . ARG A 1 246 ? -16.359 -5.024 25.157 1.00 70.31 246 ARG A CA 1
ATOM 1857 C C . ARG A 1 246 ? -15.241 -4.589 24.208 1.00 70.31 246 ARG A C 1
ATOM 1859 O O . ARG A 1 246 ? -15.274 -4.949 23.034 1.00 70.31 246 ARG A O 1
ATOM 1866 N N . VAL A 1 247 ? -14.257 -3.868 24.743 1.00 80.12 247 VAL A N 1
ATOM 1867 C CA . VAL A 1 247 ? -12.944 -3.673 24.107 1.00 80.12 247 VAL A CA 1
ATOM 1868 C C . VAL A 1 247 ? -12.381 -5.045 23.736 1.00 80.12 247 VAL A C 1
ATOM 1870 O O . VAL A 1 247 ? -12.382 -5.963 24.566 1.00 80.12 247 VAL A O 1
ATOM 1873 N N . GLY A 1 248 ? -11.980 -5.209 22.480 1.00 84.00 248 GLY A N 1
ATOM 1874 C CA . GLY A 1 248 ? -11.346 -6.426 22.003 1.00 84.00 248 GLY A CA 1
ATOM 1875 C C . GLY A 1 248 ? -10.026 -6.656 22.726 1.00 84.00 248 GLY A C 1
ATOM 1876 O O . GLY A 1 248 ? -9.295 -5.708 23.003 1.00 84.00 248 GLY A O 1
ATOM 1877 N N . THR A 1 249 ? -9.725 -7.908 23.057 1.00 89.44 249 THR A N 1
ATOM 1878 C CA . THR A 1 249 ? -8.483 -8.261 23.753 1.00 89.44 249 THR A CA 1
ATOM 1879 C C . THR A 1 249 ? -7.761 -9.391 23.053 1.00 89.44 249 THR A C 1
ATOM 1881 O O . THR A 1 249 ? -8.401 -10.362 22.645 1.00 89.44 249 THR A O 1
ATOM 1884 N N . LEU A 1 250 ? -6.440 -9.279 22.973 1.00 91.38 250 LEU A N 1
ATOM 1885 C CA . LEU A 1 250 ? -5.537 -10.330 22.520 1.00 91.38 250 LEU A CA 1
ATOM 1886 C C . LEU A 1 250 ? -4.639 -10.737 23.683 1.00 91.38 250 LEU A C 1
ATOM 1888 O O . LEU A 1 250 ? -4.111 -9.889 24.395 1.00 91.38 250 LEU A O 1
ATOM 1892 N N . SER A 1 251 ? -4.472 -12.039 23.874 1.00 92.31 251 SER A N 1
ATOM 1893 C CA . SER A 1 251 ? -3.514 -12.597 24.825 1.00 92.31 251 SER A CA 1
ATOM 1894 C C . SER A 1 251 ? -2.562 -13.527 24.094 1.00 92.31 251 SER A C 1
ATOM 1896 O O . SER A 1 251 ? -2.995 -14.389 23.322 1.00 92.31 251 SER A O 1
ATOM 1898 N N . MET A 1 252 ? -1.269 -13.350 24.339 1.00 92.25 252 MET A N 1
ATOM 1899 C CA . MET A 1 252 ? -0.208 -14.155 23.746 1.00 92.25 252 MET A CA 1
ATOM 1900 C C . MET A 1 252 ? 0.905 -14.410 24.754 1.00 92.25 252 MET A C 1
ATOM 1902 O O . MET A 1 252 ? 1.089 -13.643 25.695 1.00 92.25 252 MET A O 1
ATOM 1906 N N . ILE A 1 253 ? 1.644 -15.496 24.545 1.00 92.56 253 ILE A N 1
ATOM 1907 C CA . ILE A 1 253 ? 2.780 -15.875 25.383 1.00 92.56 253 ILE A CA 1
ATOM 1908 C C . ILE A 1 253 ? 3.988 -16.016 24.471 1.00 92.56 253 ILE A C 1
ATOM 1910 O O . ILE A 1 253 ? 3.969 -16.827 23.549 1.00 92.56 253 ILE A O 1
ATOM 1914 N N . LEU A 1 254 ? 5.040 -15.254 24.736 1.00 91.38 254 LEU A N 1
ATOM 1915 C CA . LEU A 1 254 ? 6.293 -15.301 23.995 1.00 91.38 254 LEU A CA 1
ATOM 1916 C C . LEU A 1 254 ? 7.274 -16.255 24.667 1.00 91.38 254 LEU A C 1
ATOM 1918 O O . LEU A 1 254 ? 7.452 -16.237 25.887 1.00 91.38 254 LEU A O 1
ATOM 1922 N N . CYS A 1 255 ? 7.971 -17.063 23.875 1.00 89.94 255 CYS A N 1
ATOM 1923 C CA . CYS A 1 255 ? 9.180 -17.732 24.334 1.00 89.94 255 CYS A CA 1
ATOM 1924 C C . CYS A 1 255 ? 10.301 -16.700 24.515 1.00 89.94 255 CYS A C 1
ATOM 1926 O O . CYS A 1 255 ? 10.646 -15.982 23.583 1.00 89.94 255 CYS A O 1
ATOM 1928 N N . ASN A 1 256 ? 10.905 -16.657 25.702 1.00 89.88 256 ASN A N 1
ATOM 1929 C CA . ASN A 1 256 ? 11.977 -15.719 26.030 1.00 89.88 256 ASN A CA 1
ATOM 1930 C C . ASN A 1 256 ? 13.227 -16.447 26.553 1.00 89.88 256 ASN A C 1
ATOM 1932 O O . ASN A 1 256 ? 13.872 -16.050 27.526 1.00 89.88 256 ASN A O 1
ATOM 1936 N N . ALA A 1 257 ? 13.565 -17.575 25.919 1.00 86.38 257 ALA A N 1
ATOM 1937 C CA . ALA A 1 257 ? 14.699 -18.408 26.317 1.00 86.38 257 ALA A CA 1
ATOM 1938 C C . ALA A 1 257 ? 16.050 -17.672 26.230 1.00 86.38 257 ALA A C 1
ATOM 1940 O O . ALA A 1 257 ? 16.912 -17.914 27.085 1.00 86.38 257 ALA A O 1
ATOM 1941 N N . ASP A 1 258 ? 16.183 -16.779 25.245 1.00 85.44 258 ASP A N 1
ATOM 1942 C CA . ASP A 1 258 ? 17.386 -15.996 24.935 1.00 85.44 258 ASP A CA 1
ATOM 1943 C C . ASP A 1 258 ? 17.405 -14.612 25.603 1.00 85.44 258 ASP A C 1
ATOM 1945 O O . ASP A 1 258 ? 18.370 -13.869 25.447 1.00 85.44 258 ASP A O 1
ATOM 1949 N N . ARG A 1 259 ? 16.380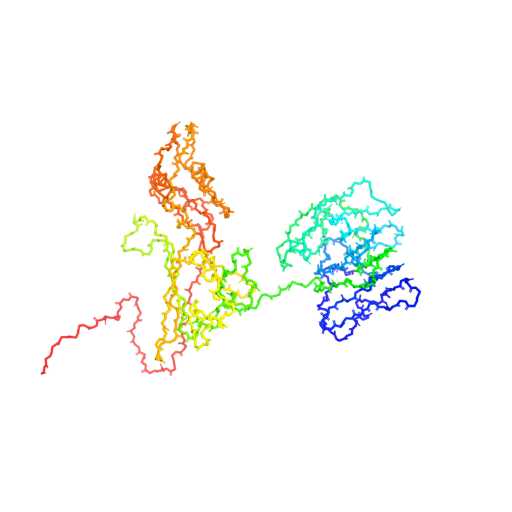 -14.286 26.409 1.00 86.12 259 ARG A N 1
ATOM 1950 C CA . ARG A 1 259 ? 16.258 -13.018 27.157 1.00 86.12 259 ARG A CA 1
ATOM 1951 C C . ARG A 1 259 ? 16.226 -11.773 26.265 1.00 86.12 259 ARG A C 1
ATOM 1953 O O . ARG A 1 259 ? 16.719 -10.719 26.665 1.00 86.12 259 ARG A O 1
ATOM 1960 N N . ILE A 1 260 ? 15.652 -11.906 25.072 1.00 86.81 260 ILE A N 1
ATOM 1961 C CA . ILE A 1 260 ? 15.421 -10.796 24.140 1.00 86.81 260 ILE A CA 1
ATOM 1962 C C . ILE A 1 260 ? 14.304 -9.901 24.694 1.00 86.81 260 ILE A C 1
ATOM 1964 O O . ILE A 1 260 ? 14.485 -8.700 24.833 1.00 86.81 260 ILE A O 1
ATOM 1968 N N . TYR A 1 261 ? 13.190 -10.474 25.144 1.00 87.50 261 TYR A N 1
ATOM 1969 C CA . TYR A 1 261 ? 12.033 -9.723 25.654 1.00 87.50 261 TYR A CA 1
ATOM 1970 C C . TYR A 1 261 ? 12.156 -9.419 27.158 1.00 87.50 261 TYR A C 1
ATOM 1972 O O . TYR A 1 261 ? 11.234 -9.639 27.942 1.00 87.50 261 TYR A O 1
ATOM 1980 N N . SER A 1 262 ? 13.344 -9.015 27.606 1.00 87.75 262 SER A N 1
ATOM 1981 C CA . SER A 1 262 ? 13.639 -8.746 29.016 1.00 87.75 262 SER A CA 1
ATOM 1982 C C . SER A 1 262 ? 14.238 -7.349 29.177 1.00 87.75 262 SER A C 1
ATOM 1984 O O . SER A 1 262 ? 15.437 -7.203 28.951 1.00 87.75 262 SER A O 1
ATOM 1986 N N . PRO A 1 263 ? 13.464 -6.351 29.648 1.00 85.25 263 PRO A N 1
ATOM 1987 C CA . PRO A 1 263 ? 13.965 -4.984 29.843 1.00 85.25 263 PRO A CA 1
ATOM 1988 C C . PRO A 1 263 ? 15.132 -4.895 30.836 1.00 85.25 263 PRO A C 1
ATOM 1990 O O . PRO A 1 263 ? 15.990 -4.026 30.745 1.00 85.25 263 PRO A O 1
ATOM 1993 N N . GLU A 1 264 ? 15.203 -5.826 31.793 1.00 85.25 264 GLU A N 1
ATOM 1994 C CA . GLU A 1 264 ? 16.304 -5.895 32.762 1.00 85.25 264 GLU A CA 1
ATOM 1995 C C . GLU A 1 264 ? 17.602 -6.487 32.178 1.00 85.25 264 GLU A C 1
ATOM 1997 O O . GLU A 1 264 ? 18.625 -6.521 32.867 1.00 85.25 264 GLU A O 1
ATOM 2002 N N . ASN A 1 265 ? 17.578 -6.993 30.939 1.00 84.94 265 ASN A N 1
ATOM 2003 C CA . ASN A 1 265 ? 18.744 -7.561 30.277 1.00 84.94 265 ASN A CA 1
ATOM 2004 C C . ASN A 1 265 ? 19.447 -6.499 29.409 1.00 84.94 265 ASN A C 1
ATOM 2006 O O . ASN A 1 265 ? 18.967 -6.216 28.315 1.00 84.94 265 ASN A O 1
ATOM 2010 N N . PRO A 1 266 ? 20.618 -5.974 29.815 1.00 83.19 266 PRO A N 1
ATOM 2011 C CA . PRO A 1 266 ? 21.338 -4.967 29.032 1.00 83.19 266 PRO A CA 1
ATOM 2012 C C . PRO A 1 266 ? 21.903 -5.503 27.707 1.00 83.19 266 PRO A C 1
ATOM 2014 O O . PRO A 1 266 ? 22.287 -4.711 26.855 1.00 83.19 266 PRO A O 1
ATOM 2017 N N . ASP A 1 267 ? 21.977 -6.829 27.533 1.00 87.62 267 ASP A N 1
ATOM 2018 C CA . ASP A 1 267 ? 22.386 -7.456 26.270 1.00 87.62 267 ASP A CA 1
ATOM 2019 C C . ASP A 1 267 ? 21.200 -7.647 25.302 1.00 87.62 267 ASP A C 1
ATOM 2021 O O . ASP A 1 267 ? 21.397 -8.143 24.190 1.00 87.62 267 ASP A O 1
ATOM 2025 N N . SER A 1 268 ? 19.966 -7.312 25.712 1.00 86.81 268 SER A N 1
ATOM 2026 C CA . SER A 1 268 ? 18.818 -7.376 24.808 1.00 86.81 268 SER A CA 1
ATOM 2027 C C . SER A 1 268 ? 18.881 -6.239 23.775 1.00 86.81 268 SER A C 1
ATOM 2029 O O . SER A 1 268 ? 19.022 -5.078 24.159 1.00 86.81 268 SER A O 1
ATOM 2031 N N . PRO A 1 269 ? 18.713 -6.544 22.475 1.00 86.31 269 PRO A N 1
ATOM 2032 C CA . PRO A 1 269 ? 18.664 -5.538 21.414 1.00 86.31 269 PRO A CA 1
ATOM 2033 C C . PRO A 1 269 ? 17.504 -4.541 21.516 1.00 86.31 269 PRO A C 1
ATOM 2035 O O . PRO A 1 269 ? 17.611 -3.474 20.928 1.00 86.31 269 PRO A O 1
ATOM 2038 N N . ILE A 1 270 ? 16.427 -4.896 22.225 1.00 86.31 270 ILE A N 1
ATOM 2039 C CA . ILE A 1 270 ? 15.188 -4.105 22.345 1.00 86.31 270 ILE A CA 1
ATOM 2040 C C . ILE A 1 270 ? 14.902 -3.684 23.795 1.00 86.31 270 ILE A C 1
ATOM 2042 O O . ILE A 1 270 ? 13.784 -3.295 24.120 1.00 86.31 270 ILE A O 1
ATOM 2046 N N . ALA A 1 271 ? 15.885 -3.796 24.698 1.00 84.31 271 ALA A N 1
ATOM 2047 C CA . ALA A 1 271 ? 15.692 -3.544 26.131 1.00 84.31 271 ALA A CA 1
ATOM 2048 C C . ALA A 1 271 ? 15.112 -2.150 26.422 1.00 84.31 271 ALA A C 1
ATOM 2050 O O . ALA A 1 271 ? 14.251 -2.012 27.290 1.00 84.31 271 ALA A O 1
ATOM 2051 N N . ASP A 1 272 ? 15.587 -1.145 25.682 1.00 83.88 272 ASP A N 1
ATOM 2052 C CA . ASP A 1 272 ? 15.196 0.260 25.832 1.00 83.88 272 ASP A CA 1
ATOM 2053 C C . ASP A 1 272 ? 13.913 0.613 25.053 1.00 83.88 272 ASP A C 1
ATOM 2055 O O . ASP A 1 272 ? 13.302 1.646 25.326 1.00 83.88 272 ASP A O 1
ATOM 2059 N N . ASP A 1 273 ? 13.481 -0.256 24.133 1.00 83.19 273 ASP A N 1
ATOM 2060 C CA . ASP A 1 273 ? 12.343 -0.027 23.232 1.00 83.19 273 ASP A CA 1
ATOM 2061 C C . ASP A 1 273 ? 11.041 -0.673 23.753 1.00 83.19 273 ASP A C 1
ATOM 2063 O O . ASP A 1 273 ? 9.945 -0.363 23.298 1.00 83.19 273 ASP A O 1
ATOM 2067 N N . MET A 1 274 ? 11.109 -1.545 24.766 1.00 82.00 274 MET A N 1
ATOM 2068 C CA . MET A 1 274 ? 9.919 -2.184 25.345 1.00 82.00 274 MET A CA 1
ATOM 2069 C C . MET A 1 274 ? 9.045 -1.188 26.133 1.00 82.00 274 MET A C 1
ATOM 2071 O O . MET A 1 274 ? 9.159 -1.052 27.354 1.00 82.00 274 MET A O 1
ATOM 2075 N N . SER A 1 275 ? 8.125 -0.518 25.436 1.00 76.69 275 SER A N 1
ATOM 2076 C CA . SER A 1 275 ? 7.150 0.405 26.024 1.00 76.69 275 SER A CA 1
ATOM 2077 C C . SER A 1 275 ? 5.779 -0.253 26.244 1.00 76.69 275 SER A C 1
ATOM 2079 O O . SER A 1 275 ? 5.245 -0.903 25.339 1.00 76.69 275 SER A O 1
ATOM 2081 N N . PRO A 1 276 ? 5.111 0.002 27.389 1.00 78.62 276 PRO A N 1
ATOM 2082 C CA . PRO A 1 276 ? 3.659 -0.128 27.471 1.00 78.62 276 PRO A CA 1
ATOM 2083 C C . PRO A 1 276 ? 3.001 0.679 26.341 1.00 78.62 276 PRO A C 1
ATOM 2085 O O . PRO A 1 276 ? 3.503 1.741 25.961 1.00 78.62 276 PRO A O 1
ATOM 2088 N N . ALA A 1 277 ? 1.885 0.188 25.803 1.00 86.06 277 ALA A N 1
ATOM 2089 C CA . ALA A 1 277 ? 1.188 0.761 24.649 1.00 86.06 277 ALA A CA 1
ATOM 2090 C C . ALA A 1 277 ? 1.926 0.694 23.294 1.00 86.06 277 ALA A C 1
ATOM 2092 O O . ALA A 1 277 ? 1.546 1.427 22.371 1.00 86.06 277 ALA A O 1
ATOM 2093 N N . ALA A 1 278 ? 2.908 -0.197 23.127 1.00 89.62 278 ALA A N 1
ATOM 2094 C CA . ALA A 1 278 ? 3.451 -0.536 21.807 1.00 89.62 278 ALA A CA 1
ATOM 2095 C C . ALA A 1 278 ? 2.333 -1.048 20.866 1.00 89.62 278 ALA A C 1
ATOM 2097 O O . ALA A 1 278 ? 1.489 -1.837 21.318 1.00 89.62 278 ALA A O 1
ATOM 2098 N N . PRO A 1 279 ? 2.250 -0.585 19.603 1.00 92.00 279 PRO A N 1
ATOM 2099 C CA . PRO A 1 279 ? 1.290 -1.099 18.628 1.00 92.00 279 PRO A CA 1
ATOM 2100 C C . PRO A 1 279 ? 1.484 -2.594 18.355 1.00 92.00 279 PRO A C 1
ATOM 2102 O O . PRO A 1 279 ? 2.603 -3.090 18.279 1.00 92.00 279 PRO A O 1
ATOM 2105 N N . VAL A 1 280 ? 0.378 -3.318 18.192 1.00 92.75 280 VAL A N 1
ATOM 2106 C CA . VAL A 1 280 ? 0.369 -4.759 17.912 1.00 92.75 280 VAL A CA 1
ATOM 2107 C C . VAL A 1 280 ? -0.597 -5.057 16.783 1.00 92.75 280 VAL A C 1
ATOM 2109 O O . VAL A 1 280 ? -1.742 -4.588 16.799 1.00 92.75 280 VAL A O 1
ATOM 2112 N N . LYS A 1 281 ? -0.164 -5.915 15.860 1.00 93.25 281 LYS A N 1
ATOM 2113 C CA . LYS A 1 281 ? -1.032 -6.529 14.860 1.00 93.25 281 LYS A CA 1
ATOM 2114 C C . LYS A 1 281 ? -0.923 -8.049 14.882 1.00 93.25 281 LYS A C 1
ATOM 2116 O O . LYS A 1 281 ? 0.137 -8.619 15.134 1.00 93.25 281 LYS A O 1
ATOM 2121 N N . ALA A 1 282 ? -2.040 -8.701 14.595 1.00 93.06 282 ALA A N 1
ATOM 2122 C CA . ALA A 1 282 ? -2.084 -10.112 14.254 1.00 93.06 282 ALA A CA 1
ATOM 2123 C C . ALA A 1 282 ? -2.850 -10.267 12.945 1.00 93.06 282 ALA A C 1
ATOM 2125 O O . ALA A 1 282 ? -3.949 -9.728 12.793 1.00 93.06 282 ALA A O 1
ATOM 2126 N N . GLU A 1 283 ? -2.286 -11.015 12.011 1.00 93.06 283 GLU A N 1
ATOM 2127 C CA . GLU A 1 283 ? -2.829 -11.189 10.671 1.00 93.06 283 GLU A CA 1
ATOM 2128 C C . GLU A 1 283 ? -2.541 -12.593 10.149 1.00 93.06 283 GLU A C 1
ATOM 2130 O O . GLU A 1 283 ? -1.666 -13.307 10.642 1.00 93.06 283 GLU A O 1
ATOM 2135 N N . THR A 1 284 ? -3.323 -13.028 9.170 1.00 91.88 284 THR A N 1
ATOM 2136 C CA . THR A 1 284 ? -3.077 -14.292 8.486 1.00 91.88 284 THR A CA 1
ATOM 2137 C C . THR A 1 284 ? -3.272 -14.132 6.997 1.00 91.88 284 THR A C 1
ATOM 2139 O O . THR A 1 284 ? -4.217 -13.493 6.545 1.00 91.88 284 THR A O 1
ATOM 2142 N N . VAL A 1 285 ? -2.378 -14.733 6.229 1.00 90.62 285 VAL A N 1
ATOM 2143 C CA . VAL A 1 285 ? -2.546 -14.892 4.794 1.00 90.62 285 VAL A CA 1
ATOM 2144 C C . VAL A 1 285 ? -3.107 -16.282 4.542 1.00 90.62 285 VAL A C 1
ATOM 2146 O O . VAL A 1 285 ? -2.557 -17.278 5.020 1.00 90.62 285 VAL A O 1
ATOM 2149 N N . TYR A 1 286 ? -4.199 -16.346 3.787 1.00 87.94 286 TYR A N 1
ATOM 2150 C CA . TYR A 1 286 ? -4.762 -17.600 3.306 1.00 87.94 286 TYR A CA 1
ATOM 2151 C C . TYR A 1 286 ? -5.217 -17.455 1.860 1.00 87.94 286 TYR A C 1
ATOM 2153 O O . TYR A 1 286 ? -6.043 -16.593 1.554 1.00 87.94 286 TYR A O 1
ATOM 2161 N N . GLN A 1 287 ? -4.704 -18.322 0.985 1.00 86.25 287 GLN A N 1
ATOM 2162 C CA . GLN A 1 287 ? -4.989 -18.304 -0.449 1.00 86.25 287 GLN A CA 1
ATOM 2163 C C . GLN A 1 287 ? -4.775 -16.912 -1.042 1.00 86.25 287 GLN A C 1
ATOM 2165 O O . GLN A 1 287 ? -5.675 -16.333 -1.650 1.00 86.25 287 GLN A O 1
ATOM 2170 N N . ASP A 1 288 ? -3.574 -16.375 -0.823 1.00 81.50 288 ASP A N 1
ATOM 2171 C CA . ASP A 1 288 ? -3.128 -15.106 -1.400 1.00 81.50 288 ASP A CA 1
ATOM 2172 C C . ASP A 1 288 ? -3.873 -13.851 -0.896 1.00 81.50 288 ASP A C 1
ATOM 2174 O O . ASP A 1 288 ? -3.675 -12.743 -1.398 1.00 81.50 288 ASP A O 1
ATOM 2178 N N . THR A 1 289 ? -4.718 -14.007 0.127 1.00 83.50 289 THR A N 1
ATOM 2179 C CA . THR A 1 289 ? -5.523 -12.933 0.722 1.00 83.50 289 THR A CA 1
ATOM 2180 C C . THR A 1 289 ? -5.089 -12.678 2.160 1.00 83.50 289 THR A C 1
ATOM 2182 O O . THR A 1 289 ? -5.034 -13.612 2.961 1.00 83.50 289 THR A O 1
ATOM 2185 N N . LEU A 1 290 ? -4.816 -11.413 2.495 1.00 87.31 290 LEU A N 1
ATOM 2186 C CA . LEU A 1 290 ? -4.530 -10.981 3.861 1.00 87.31 290 LEU A CA 1
ATOM 2187 C C . LEU A 1 290 ? -5.837 -10.804 4.643 1.00 87.31 290 LEU A C 1
ATOM 2189 O O . LEU A 1 290 ? -6.709 -10.022 4.265 1.00 87.31 290 LEU A O 1
ATOM 2193 N N . TYR A 1 291 ? -5.944 -11.509 5.760 1.00 89.38 291 TYR A N 1
ATOM 2194 C CA . TYR A 1 291 ? -7.009 -11.380 6.738 1.00 89.38 291 TYR A CA 1
ATOM 2195 C C . TYR A 1 291 ? -6.426 -10.770 8.015 1.00 89.38 291 TYR A C 1
ATOM 2197 O O . TYR A 1 291 ? -5.742 -11.474 8.768 1.00 89.38 291 TYR A O 1
ATOM 2205 N N . PRO A 1 292 ? -6.684 -9.482 8.297 1.00 90.81 292 PRO A N 1
ATOM 2206 C CA . PRO A 1 292 ? -6.342 -8.919 9.591 1.00 90.81 292 PRO A CA 1
ATOM 2207 C C . PRO A 1 292 ? -7.182 -9.618 10.663 1.00 90.81 292 PRO A C 1
ATOM 2209 O O . PRO A 1 292 ? -8.384 -9.839 10.486 1.00 90.81 292 PRO A O 1
ATOM 2212 N N . LEU A 1 293 ? -6.541 -9.998 11.764 1.00 91.00 293 LEU A N 1
ATOM 2213 C CA . LEU A 1 293 ? -7.178 -10.701 12.875 1.00 91.00 293 LEU A CA 1
ATOM 2214 C C . LEU A 1 293 ? -7.312 -9.807 14.097 1.00 91.00 293 LEU A C 1
ATOM 2216 O O . LEU A 1 293 ? -8.371 -9.852 14.707 1.00 91.00 293 LEU A O 1
ATOM 2220 N N . PHE A 1 294 ? -6.303 -8.988 14.413 1.00 91.81 294 PHE A N 1
ATOM 2221 C CA . PHE A 1 294 ? -6.313 -8.021 15.513 1.00 91.81 294 PHE A CA 1
ATOM 2222 C C . PHE A 1 294 ? -5.427 -6.817 15.199 1.00 91.81 294 PHE A C 1
ATOM 2224 O O . PHE A 1 294 ? -4.316 -6.985 14.708 1.00 91.81 294 PHE A O 1
ATOM 2231 N N . THR A 1 295 ? -5.887 -5.629 15.590 1.00 91.88 295 THR A N 1
ATOM 2232 C CA . THR A 1 295 ? -5.093 -4.395 15.606 1.00 91.88 295 THR A CA 1
ATOM 2233 C C . THR A 1 295 ? -5.329 -3.680 16.932 1.00 91.88 295 THR A C 1
ATOM 2235 O O . THR A 1 295 ? -6.477 -3.416 17.306 1.00 91.88 295 THR A O 1
ATOM 2238 N N . GLY A 1 296 ? -4.259 -3.370 17.660 1.00 91.62 296 GLY A N 1
ATOM 2239 C CA . GLY A 1 296 ? -4.364 -2.793 18.995 1.00 91.62 296 GLY A CA 1
ATOM 2240 C C . GLY A 1 296 ? -3.025 -2.368 19.579 1.00 91.62 296 GLY A C 1
ATOM 2241 O O . GLY A 1 296 ? -2.086 -2.074 18.845 1.00 91.62 296 GLY A O 1
ATOM 2242 N N . ARG A 1 297 ? -2.947 -2.298 20.908 1.00 91.50 297 ARG A N 1
ATOM 2243 C CA . ARG A 1 297 ? -1.741 -1.901 21.648 1.00 91.50 297 ARG A CA 1
ATOM 2244 C C . ARG A 1 297 ? -1.545 -2.784 22.875 1.00 91.50 297 ARG A C 1
ATOM 2246 O O . ARG A 1 297 ? -2.526 -3.283 23.431 1.00 91.50 297 ARG A O 1
ATOM 2253 N N . ILE A 1 298 ? -0.298 -2.949 23.308 1.00 92.56 298 ILE A N 1
ATOM 2254 C CA . ILE A 1 298 ? 0.028 -3.648 24.557 1.00 92.56 298 ILE A CA 1
ATOM 2255 C C . ILE A 1 298 ? -0.573 -2.884 25.741 1.00 92.56 298 ILE A C 1
ATOM 2257 O O . ILE A 1 298 ? -0.311 -1.697 25.921 1.00 92.56 298 ILE A O 1
ATOM 2261 N N . GLU A 1 299 ? -1.364 -3.571 26.556 1.00 91.06 299 GLU A N 1
ATOM 2262 C CA . GLU A 1 299 ? -1.833 -3.068 27.850 1.00 91.06 299 GLU A CA 1
ATOM 2263 C C . GLU A 1 299 ? -0.794 -3.337 28.928 1.00 91.06 299 GLU A C 1
ATOM 2265 O O . GLU A 1 299 ? -0.406 -2.426 29.655 1.00 91.06 299 GLU A O 1
ATOM 2270 N N . ASP A 1 300 ? -0.337 -4.586 28.994 1.00 89.88 300 ASP A N 1
ATOM 2271 C CA . ASP A 1 300 ? 0.597 -5.057 30.003 1.00 89.88 300 ASP A CA 1
ATOM 2272 C C . ASP A 1 300 ? 1.450 -6.203 29.452 1.00 89.88 300 ASP A C 1
ATOM 2274 O O . ASP A 1 300 ? 1.045 -6.923 28.528 1.00 89.88 300 ASP A O 1
ATOM 2278 N N . PHE A 1 301 ? 2.638 -6.358 30.027 1.00 89.94 301 PHE A N 1
ATOM 2279 C CA . PHE A 1 301 ? 3.510 -7.490 29.760 1.00 89.94 301 PHE A CA 1
ATOM 2280 C C . PHE A 1 301 ? 4.190 -7.958 31.049 1.00 89.94 301 PHE A C 1
ATOM 2282 O O . PHE A 1 301 ? 4.811 -7.179 31.771 1.00 89.94 301 PHE A O 1
ATOM 2289 N N . GLU A 1 302 ? 4.114 -9.257 31.321 1.00 90.31 302 GLU A N 1
ATOM 2290 C CA . GLU A 1 302 ? 4.707 -9.881 32.500 1.00 90.31 302 GLU A CA 1
ATOM 2291 C C . GLU A 1 302 ? 5.839 -10.817 32.073 1.00 90.31 302 GLU A C 1
ATOM 2293 O O . GLU A 1 302 ? 5.633 -11.779 31.333 1.00 90.31 302 GLU A O 1
ATOM 2298 N N . VAL A 1 303 ? 7.062 -10.527 32.527 1.00 89.62 303 VAL A N 1
ATOM 2299 C CA . VAL A 1 303 ? 8.243 -11.348 32.234 1.00 89.62 303 VAL A CA 1
ATOM 2300 C C . VAL A 1 303 ? 8.403 -12.411 33.316 1.00 89.62 303 VAL A C 1
ATOM 2302 O O . VAL A 1 303 ? 8.607 -12.079 34.482 1.00 89.62 303 VAL A O 1
ATOM 2305 N N . HIS A 1 304 ? 8.423 -13.682 32.915 1.00 89.06 304 HIS A N 1
ATOM 2306 C CA . HIS A 1 304 ? 8.728 -14.825 33.777 1.00 89.06 304 HIS A CA 1
ATOM 2307 C C . HIS A 1 304 ? 10.205 -15.219 33.614 1.00 89.06 304 HIS A C 1
ATOM 2309 O O . HIS A 1 304 ? 10.587 -15.756 32.569 1.00 89.06 304 HIS A O 1
ATOM 2315 N N . PRO A 1 305 ? 11.081 -14.944 34.605 1.00 84.19 305 PRO A N 1
ATOM 2316 C CA . PRO A 1 305 ? 12.518 -15.218 34.507 1.00 84.19 305 PRO A CA 1
ATOM 2317 C C . PRO A 1 305 ? 12.922 -16.594 35.062 1.00 84.19 305 PRO A C 1
ATOM 2319 O O . PRO A 1 305 ? 14.114 -16.929 35.095 1.00 84.19 305 PRO A O 1
ATOM 2322 N N . ASP A 1 306 ? 11.964 -17.380 35.556 1.00 84.88 306 ASP A N 1
ATOM 2323 C CA . ASP A 1 306 ? 12.228 -18.637 36.241 1.00 84.88 306 ASP A CA 1
ATOM 2324 C C . ASP A 1 306 ? 12.950 -19.641 35.338 1.00 84.88 306 ASP A C 1
ATOM 2326 O O . ASP A 1 306 ? 12.707 -19.786 34.144 1.00 84.88 306 ASP A O 1
ATOM 2330 N N . ARG A 1 307 ? 13.855 -20.440 35.911 1.00 76.81 307 ARG A N 1
ATOM 2331 C CA . ARG A 1 307 ? 14.617 -21.417 35.110 1.00 76.81 307 ARG A CA 1
ATOM 2332 C C . ARG A 1 307 ? 13.712 -22.446 34.411 1.00 76.81 307 ARG A C 1
ATOM 2334 O O . ARG A 1 307 ? 14.099 -22.988 33.376 1.00 76.81 307 ARG A O 1
ATOM 2341 N N . GLY A 1 308 ? 12.558 -22.744 35.010 1.00 80.88 308 GLY A N 1
ATOM 2342 C CA . GLY A 1 308 ? 11.540 -23.629 34.444 1.00 80.88 308 GLY A CA 1
ATOM 2343 C C . GLY A 1 308 ? 10.551 -22.921 33.518 1.00 80.88 308 GLY A C 1
ATOM 2344 O O . GLY A 1 308 ? 9.914 -23.598 32.715 1.00 80.88 308 GLY A O 1
ATOM 2345 N N . ASP A 1 309 ? 10.462 -21.594 33.601 1.00 82.50 309 ASP A N 1
ATOM 2346 C CA . ASP A 1 309 ? 9.535 -20.782 32.827 1.00 82.50 309 ASP A CA 1
ATOM 2347 C C . ASP A 1 309 ? 10.207 -19.482 32.376 1.00 82.50 309 ASP A C 1
ATOM 2349 O O . ASP A 1 309 ? 10.399 -18.562 33.163 1.00 82.50 309 ASP A O 1
ATOM 2353 N N . ARG A 1 310 ? 10.611 -19.459 31.103 1.00 88.00 310 ARG A N 1
ATOM 2354 C CA . ARG A 1 310 ? 11.282 -18.333 30.445 1.00 88.00 310 ARG A CA 1
ATOM 2355 C C . ARG A 1 310 ? 10.361 -17.794 29.367 1.00 88.00 310 ARG A C 1
ATOM 2357 O O . ARG A 1 310 ? 10.545 -18.102 28.185 1.00 88.00 310 ARG A O 1
ATOM 2364 N N . SER A 1 311 ? 9.326 -17.087 29.789 1.00 90.81 311 SER A N 1
ATOM 2365 C CA . SER A 1 311 ? 8.288 -16.580 28.899 1.00 90.81 311 SER A CA 1
ATOM 2366 C C . SER A 1 311 ? 7.910 -15.143 29.220 1.00 90.81 311 SER A C 1
ATOM 2368 O O . SER A 1 311 ? 8.314 -14.608 30.250 1.00 90.81 311 SER A O 1
ATOM 2370 N N . VAL A 1 312 ? 7.201 -14.505 28.294 1.00 90.44 312 VAL A N 1
ATOM 2371 C CA . VAL A 1 312 ? 6.582 -13.199 28.519 1.00 90.44 312 VAL A CA 1
ATOM 2372 C C . VAL A 1 312 ? 5.116 -13.307 28.156 1.00 90.44 312 VAL A C 1
ATOM 2374 O O . VAL A 1 312 ? 4.793 -13.624 27.011 1.00 90.44 312 VAL A O 1
ATOM 2377 N N . ASP A 1 313 ? 4.249 -13.061 29.127 1.00 91.62 313 ASP A N 1
ATOM 2378 C CA . ASP A 1 313 ? 2.812 -12.987 28.902 1.00 91.62 313 ASP A CA 1
ATOM 2379 C C . ASP A 1 313 ? 2.477 -11.562 28.477 1.00 91.62 313 ASP A C 1
ATOM 2381 O O . ASP A 1 313 ? 2.843 -10.612 29.164 1.00 91.62 313 ASP A O 1
ATOM 2385 N N . ILE A 1 314 ? 1.806 -11.402 27.339 1.00 91.94 314 ILE A N 1
ATOM 2386 C CA . ILE A 1 314 ? 1.415 -10.092 26.819 1.00 91.94 314 ILE A CA 1
ATOM 2387 C C . ILE A 1 314 ? -0.095 -10.052 26.640 1.00 91.94 314 ILE A C 1
ATOM 2389 O O . ILE A 1 314 ? -0.690 -10.916 25.983 1.00 91.94 314 ILE A O 1
ATOM 2393 N N . THR A 1 315 ? -0.708 -9.014 27.203 1.00 93.00 315 THR A N 1
ATOM 2394 C CA . THR A 1 315 ? -2.111 -8.677 26.981 1.00 93.00 315 THR A CA 1
ATOM 2395 C C . THR A 1 315 ? -2.215 -7.385 26.192 1.00 93.00 315 THR A C 1
ATOM 2397 O O . THR A 1 315 ? -1.592 -6.380 26.527 1.00 93.00 315 THR A O 1
ATOM 2400 N N . CYS A 1 316 ? -3.035 -7.403 25.147 1.00 92.31 316 CYS A N 1
ATOM 2401 C CA . CYS A 1 316 ? -3.266 -6.265 24.273 1.00 92.31 316 CYS A CA 1
ATOM 2402 C C . CYS A 1 316 ? -4.748 -5.899 24.256 1.00 92.31 316 CYS A C 1
ATOM 2404 O O . CYS A 1 316 ? -5.618 -6.778 24.272 1.00 92.31 316 CYS A O 1
ATOM 2406 N N . LEU A 1 317 ? -5.027 -4.605 24.139 1.00 91.69 317 LEU A N 1
ATOM 2407 C CA . LEU A 1 317 ? -6.362 -4.061 23.907 1.00 91.69 317 LEU A CA 1
ATOM 2408 C C . LEU A 1 317 ? -6.463 -3.551 22.472 1.00 91.69 317 LEU A C 1
ATOM 2410 O O . LEU A 1 317 ? -5.494 -3.022 21.928 1.00 91.69 317 LEU A O 1
ATOM 2414 N N . ASP A 1 318 ? -7.629 -3.701 21.850 1.00 90.31 318 ASP A N 1
ATOM 2415 C CA . ASP A 1 318 ? -7.890 -3.087 20.550 1.00 90.31 318 ASP A CA 1
ATOM 2416 C C . ASP A 1 318 ? -7.900 -1.549 20.651 1.00 90.31 318 ASP A C 1
ATOM 2418 O O . ASP A 1 318 ? -7.825 -0.947 21.732 1.00 90.31 318 ASP A O 1
ATOM 2422 N N . LEU A 1 319 ? -8.009 -0.883 19.502 1.00 88.75 319 LEU A N 1
ATOM 2423 C CA . LEU A 1 319 ? -7.990 0.579 19.444 1.00 88.75 319 LEU A CA 1
ATOM 2424 C C . LEU A 1 319 ? -9.192 1.246 20.142 1.00 88.75 319 LEU A C 1
ATOM 2426 O O . LEU A 1 319 ? -9.146 2.447 20.390 1.00 88.75 319 LEU A O 1
ATOM 2430 N N . LEU A 1 320 ? -10.242 0.508 20.533 1.00 86.38 320 LEU A N 1
ATOM 2431 C CA . LEU A 1 320 ? -11.365 1.066 21.297 1.00 86.38 320 LEU A CA 1
ATOM 2432 C C . LEU A 1 320 ? -10.916 1.541 22.687 1.00 86.38 320 LEU A C 1
ATOM 2434 O O . LEU A 1 320 ? -11.542 2.433 23.262 1.00 86.38 320 LEU A O 1
ATOM 2438 N N . SER A 1 321 ? -9.810 0.990 23.198 1.00 86.06 321 SER A N 1
ATOM 2439 C CA . SER A 1 321 ? -9.151 1.455 24.423 1.00 86.06 321 SER A CA 1
ATOM 2440 C C . SER A 1 321 ? -8.732 2.928 24.366 1.00 86.06 321 SER A C 1
ATOM 2442 O O . SER A 1 321 ? -8.753 3.588 25.400 1.00 86.06 321 SER A O 1
ATOM 2444 N N . LEU A 1 322 ? -8.461 3.492 23.178 1.00 85.62 322 LEU A N 1
ATOM 2445 C CA . LEU A 1 322 ? -8.107 4.912 23.009 1.00 85.62 322 LEU A CA 1
ATOM 2446 C C . LEU A 1 322 ? -9.238 5.869 23.408 1.00 85.62 322 LEU A C 1
ATOM 2448 O O . LEU A 1 322 ? -8.993 7.038 23.704 1.00 85.62 322 LEU A O 1
ATOM 2452 N N . LEU A 1 323 ? -10.482 5.384 23.398 1.00 85.88 323 LEU A N 1
ATOM 2453 C CA . LEU A 1 323 ? -11.638 6.164 23.831 1.00 85.88 323 LEU A CA 1
ATOM 2454 C C . LEU A 1 323 ? -11.810 6.164 25.351 1.00 85.88 323 LEU A C 1
ATOM 2456 O O . LEU A 1 323 ? -12.526 7.015 25.875 1.00 85.88 323 LEU A O 1
ATOM 2460 N N . GLN A 1 324 ? -11.213 5.200 26.051 1.00 85.56 324 GLN A N 1
ATOM 2461 C CA . GLN A 1 324 ? -11.382 5.045 27.489 1.00 85.56 324 GLN A CA 1
ATOM 2462 C C . GLN A 1 324 ? -10.409 5.947 28.245 1.00 85.56 324 GLN A C 1
ATOM 2464 O O . GLN A 1 324 ? -9.210 5.959 27.983 1.00 85.56 324 GLN A O 1
ATOM 2469 N N . GLY A 1 325 ? -10.927 6.703 29.210 1.00 82.44 325 GLY A N 1
ATOM 2470 C CA . GLY A 1 325 ? -10.136 7.621 30.028 1.00 82.44 325 GLY A CA 1
ATOM 2471 C C . GLY A 1 325 ? -9.789 8.940 29.333 1.00 82.44 325 GLY A C 1
ATOM 2472 O O . GLY A 1 325 ? -9.131 9.779 29.946 1.00 82.44 325 GLY A O 1
ATOM 2473 N N . ASN A 1 326 ? -10.246 9.154 28.093 1.00 88.44 326 ASN A N 1
ATOM 2474 C CA . ASN A 1 326 ? -10.057 10.403 27.362 1.00 88.44 326 ASN A CA 1
ATOM 2475 C C . ASN A 1 326 ? -11.304 11.288 27.506 1.00 88.44 326 ASN A C 1
ATOM 2477 O O . ASN A 1 326 ? -12.347 11.013 26.908 1.00 88.44 326 ASN A O 1
ATOM 2481 N N . THR A 1 327 ? -11.216 12.332 28.335 1.00 93.38 327 THR A N 1
ATOM 2482 C CA . THR A 1 327 ? -12.331 13.258 28.572 1.00 93.38 327 THR A CA 1
ATOM 2483 C C . THR A 1 327 ? -12.348 14.368 27.536 1.00 93.38 327 THR A C 1
ATOM 2485 O O . THR A 1 327 ? -11.396 15.141 27.427 1.00 93.38 327 THR A O 1
ATOM 2488 N N . ILE A 1 328 ? -13.466 14.490 26.827 1.00 93.62 328 ILE A N 1
ATOM 2489 C CA . ILE A 1 328 ? -13.667 15.468 25.763 1.00 93.62 328 ILE A CA 1
ATOM 2490 C C . ILE A 1 328 ? -14.763 16.470 26.124 1.00 93.62 328 ILE A C 1
ATOM 2492 O O . ILE A 1 328 ? -15.732 16.164 26.823 1.00 93.62 328 ILE A O 1
ATOM 2496 N N . SER A 1 329 ? -14.609 17.676 25.589 1.00 94.50 329 SER A N 1
ATOM 2497 C CA . SER A 1 329 ? -15.616 18.732 25.616 1.00 94.50 329 SER A CA 1
ATOM 2498 C C . SER A 1 329 ? -15.827 19.217 24.192 1.00 94.50 329 SER A C 1
ATOM 2500 O O . SER A 1 329 ? -14.869 19.328 23.425 1.00 94.50 329 SER A O 1
ATOM 2502 N N . THR A 1 330 ? -17.070 19.499 23.828 1.00 93.75 330 THR A N 1
ATOM 2503 C CA . THR A 1 330 ? -17.431 19.893 22.465 1.00 93.75 330 THR A CA 1
ATOM 2504 C C . THR A 1 330 ? -18.228 21.188 22.465 1.00 93.75 330 THR A C 1
ATOM 2506 O O . THR A 1 330 ? -18.804 21.591 23.476 1.00 93.75 330 THR A O 1
ATOM 2509 N N . GLU A 1 331 ? -18.250 21.868 21.320 1.00 94.19 331 GLU A N 1
ATOM 2510 C CA . GLU A 1 331 ? -19.209 22.946 21.103 1.00 94.19 331 GLU A CA 1
ATOM 2511 C C . GLU A 1 331 ? -20.637 22.402 20.938 1.00 94.19 331 GLU A C 1
ATOM 2513 O O . GLU A 1 331 ? -20.869 21.192 20.873 1.00 94.19 331 GLU A O 1
ATOM 2518 N N . LEU A 1 332 ? -21.612 23.308 20.877 1.00 95.50 332 LEU A N 1
ATOM 2519 C CA . LEU A 1 332 ? -22.999 22.937 20.636 1.00 95.50 332 LEU A CA 1
ATOM 2520 C C . LEU A 1 332 ? -23.203 22.562 19.167 1.00 95.50 332 LEU A C 1
ATOM 2522 O O . LEU A 1 332 ? -23.059 23.398 18.278 1.00 95.50 332 LEU A O 1
ATOM 2526 N N . PHE A 1 333 ? -23.639 21.330 18.934 1.00 94.81 333 PHE A N 1
ATOM 2527 C CA . PHE A 1 333 ? -24.065 20.852 17.628 1.00 94.81 333 PHE A CA 1
ATOM 2528 C C . PHE A 1 333 ? -25.587 20.835 17.535 1.00 94.81 333 PHE A C 1
ATOM 2530 O O . PHE A 1 333 ? -26.281 20.244 18.367 1.00 94.81 333 PHE A O 1
ATOM 2537 N N . GLU A 1 334 ? -26.108 21.459 16.483 1.00 95.19 334 GLU A N 1
ATOM 2538 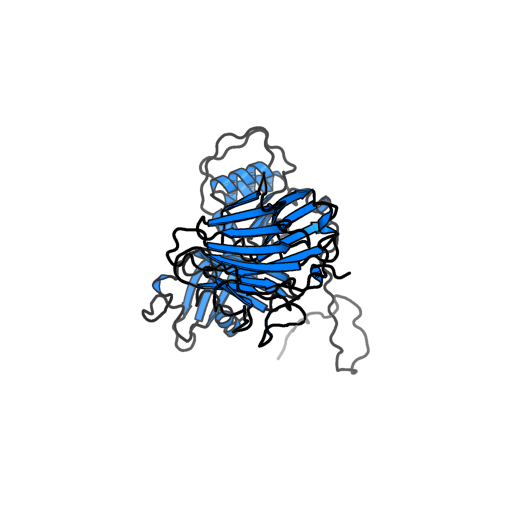C CA . GLU A 1 334 ? -27.540 21.516 16.198 1.00 95.19 334 GLU A CA 1
ATOM 2539 C C . GLU A 1 334 ? -27.898 20.587 15.039 1.00 95.19 334 GLU A C 1
ATOM 2541 O O . GLU A 1 334 ? -27.162 20.489 14.053 1.00 95.19 334 GLU A O 1
ATOM 2546 N N . ALA A 1 335 ? -29.069 19.955 15.131 1.00 93.38 335 ALA A N 1
ATOM 2547 C CA . ALA A 1 335 ? -29.699 19.228 14.032 1.00 93.38 335 ALA A CA 1
ATOM 2548 C C . ALA A 1 335 ? -28.820 18.135 13.383 1.00 93.38 335 ALA A C 1
ATOM 2550 O O . ALA A 1 335 ? -28.814 17.979 12.159 1.00 93.38 335 ALA A O 1
ATOM 2551 N N . GLN A 1 336 ? -28.098 17.359 14.196 1.00 95.50 336 GLN A N 1
ATOM 2552 C CA . GLN A 1 336 ? -27.175 16.323 13.719 1.00 95.50 336 GLN A CA 1
ATOM 2553 C C . GLN A 1 336 ? -27.750 14.910 13.831 1.00 95.50 336 GLN A C 1
ATOM 2555 O O . GLN A 1 336 ? -28.705 14.646 14.563 1.00 95.50 336 GLN A O 1
ATOM 2560 N N . ARG A 1 337 ? -27.149 13.971 13.097 1.00 95.19 337 ARG A N 1
ATOM 2561 C CA . ARG A 1 337 ? -27.404 12.533 13.259 1.00 95.19 337 ARG A CA 1
ATOM 2562 C C . ARG A 1 337 ? -26.309 11.892 14.104 1.00 95.19 337 ARG A C 1
ATOM 2564 O O . ARG A 1 337 ? -25.190 12.392 14.169 1.00 95.19 337 ARG A O 1
ATOM 2571 N N . THR A 1 338 ? -26.637 10.777 14.748 1.00 95.44 338 THR A N 1
ATOM 2572 C CA . THR A 1 338 ? -25.735 10.069 15.675 1.00 95.44 338 THR A CA 1
ATOM 2573 C C . THR A 1 338 ? -24.404 9.677 15.037 1.00 95.44 338 THR A C 1
ATOM 2575 O O . THR A 1 338 ? -23.376 9.846 15.680 1.00 95.44 338 THR A O 1
ATOM 2578 N N . GLY A 1 339 ? -24.391 9.236 13.775 1.00 94.94 339 GLY A N 1
ATOM 2579 C CA . GLY A 1 339 ? -23.160 8.883 13.065 1.00 94.94 339 GLY A CA 1
ATOM 2580 C C . GLY A 1 339 ? -22.216 10.069 12.890 1.00 94.94 339 GLY A C 1
ATOM 2581 O O . GLY A 1 339 ? -21.017 9.952 13.132 1.00 94.94 339 GLY A O 1
ATOM 2582 N N . THR A 1 340 ? -22.766 11.241 12.560 1.00 96.06 340 THR A N 1
ATOM 2583 C CA . THR A 1 340 ? -21.999 12.493 12.486 1.00 96.06 340 THR A CA 1
ATOM 2584 C C . THR A 1 340 ? -21.420 12.869 13.848 1.00 96.06 340 THR A C 1
ATOM 2586 O O . THR A 1 340 ? -20.247 13.217 13.935 1.00 96.06 340 THR A O 1
ATOM 2589 N N . LEU A 1 341 ? -22.211 12.750 14.918 1.00 96.06 341 LEU A N 1
ATOM 2590 C CA . LEU A 1 341 ? -21.757 13.050 16.280 1.00 96.06 341 LEU A CA 1
ATOM 2591 C C . LEU A 1 341 ? -20.675 12.073 16.765 1.00 96.06 341 LEU A C 1
ATOM 2593 O O . LEU A 1 341 ? -19.730 12.495 17.421 1.00 96.06 341 LEU A O 1
ATOM 2597 N N . ILE A 1 342 ? -20.759 10.791 16.397 1.00 95.62 342 ILE A N 1
ATOM 2598 C CA . ILE A 1 342 ? -19.684 9.821 16.650 1.00 95.62 342 ILE A CA 1
ATOM 2599 C C . ILE A 1 342 ? -18.411 10.243 15.911 1.00 95.62 342 ILE A C 1
ATOM 2601 O O . ILE A 1 342 ? -17.338 10.208 16.502 1.00 95.62 342 ILE A O 1
ATOM 2605 N N . GLY A 1 343 ? -18.521 10.710 14.664 1.00 95.50 343 GLY A N 1
ATOM 2606 C CA . GLY A 1 343 ? -17.392 11.287 13.929 1.00 95.50 343 GLY A CA 1
ATOM 2607 C C . GLY A 1 343 ? -16.718 12.436 14.685 1.00 95.50 343 GLY A C 1
ATOM 2608 O O . GLY A 1 343 ? -15.502 12.420 14.841 1.00 95.50 343 GLY A O 1
ATOM 2609 N N . VAL A 1 344 ? -17.507 13.359 15.245 1.00 95.12 344 VAL A N 1
ATOM 2610 C CA . VAL A 1 344 ? -17.000 14.469 16.077 1.00 95.12 344 VAL A CA 1
ATOM 2611 C C . VAL A 1 344 ? -16.272 13.961 17.324 1.00 95.12 344 VAL A C 1
ATOM 2613 O O . VAL A 1 344 ? -15.215 14.483 17.667 1.00 95.12 344 VAL A O 1
ATOM 2616 N N . VAL A 1 345 ? -16.806 12.936 17.999 1.00 95.00 345 VAL A N 1
ATOM 2617 C CA . VAL A 1 345 ? -16.132 12.317 19.154 1.00 95.00 345 VAL A CA 1
ATOM 2618 C C . VAL A 1 345 ? -14.780 11.731 18.743 1.00 95.00 345 VAL A C 1
ATOM 2620 O O . VAL A 1 345 ? -13.791 11.958 19.436 1.00 95.00 345 VAL A O 1
ATOM 2623 N N . LEU A 1 346 ? -14.720 11.029 17.607 1.00 94.75 346 LEU A N 1
ATOM 2624 C CA . LEU A 1 346 ? -13.484 10.450 17.073 1.00 94.75 346 LEU A CA 1
ATOM 2625 C C . LEU A 1 346 ? -12.454 11.523 16.685 1.00 94.75 346 LEU A C 1
ATOM 2627 O O . LEU A 1 346 ? -11.266 11.350 16.945 1.00 94.75 346 LEU A O 1
ATOM 2631 N N . ASP A 1 347 ? -12.891 12.646 16.116 1.00 94.25 347 ASP A N 1
ATOM 2632 C CA . ASP A 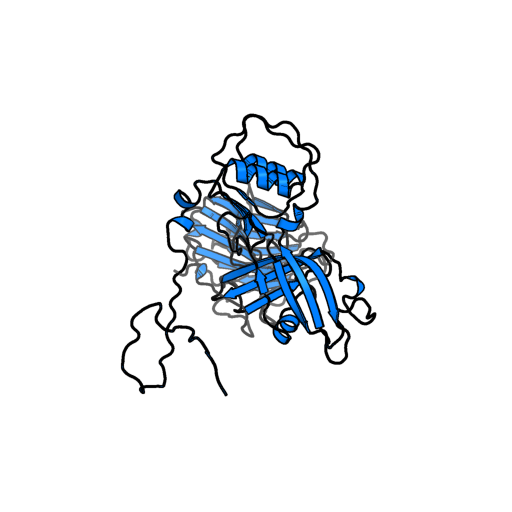1 347 ? -12.009 13.782 15.830 1.00 94.25 347 ASP A CA 1
ATOM 2633 C C . ASP A 1 347 ? -11.456 14.407 17.115 1.00 94.25 347 ASP A C 1
ATOM 2635 O O . ASP A 1 347 ? -10.260 14.684 17.201 1.00 94.25 347 ASP A O 1
ATOM 2639 N N . ALA A 1 348 ? -12.299 14.575 18.137 1.00 92.94 348 ALA A N 1
ATOM 2640 C CA . ALA A 1 348 ? -11.908 15.183 19.407 1.00 92.94 348 ALA A CA 1
ATOM 2641 C C . ALA A 1 348 ? -10.855 14.362 20.173 1.00 92.94 348 ALA A C 1
ATOM 2643 O O . ALA A 1 348 ? -9.980 14.942 20.812 1.00 92.94 348 ALA A O 1
ATOM 2644 N N . VAL A 1 349 ? -10.907 13.028 20.092 1.00 92.25 349 VAL A N 1
ATOM 2645 C CA . VAL A 1 349 ? -9.888 12.146 20.697 1.00 92.25 349 VAL A CA 1
ATOM 2646 C C . VAL A 1 349 ? -8.628 11.986 19.841 1.00 92.25 349 VAL A C 1
ATOM 2648 O O . VAL A 1 349 ? -7.677 11.348 20.286 1.00 92.25 349 VAL A O 1
ATOM 2651 N N . GLY A 1 350 ? -8.605 12.536 18.621 1.00 90.38 350 GLY A N 1
ATOM 2652 C CA . GLY A 1 350 ? -7.483 12.395 17.693 1.00 90.38 350 GLY A CA 1
ATOM 2653 C C . GLY A 1 350 ? -7.405 11.023 17.019 1.00 90.38 350 GLY A C 1
ATOM 2654 O O . GLY A 1 350 ? -6.310 10.528 16.765 1.00 90.38 350 GLY A O 1
ATOM 2655 N N . TRP A 1 351 ? -8.543 10.385 16.733 1.00 90.12 351 TRP A N 1
ATOM 2656 C CA . TRP A 1 351 ? -8.573 9.102 16.031 1.00 90.12 351 TRP A CA 1
ATOM 2657 C C . TRP A 1 351 ? -8.025 9.234 14.604 1.00 90.12 351 TRP A C 1
ATOM 2659 O O . TRP A 1 351 ? -8.657 9.869 13.753 1.00 90.12 351 TRP A O 1
ATOM 2669 N N . THR A 1 352 ? -6.898 8.575 14.333 1.00 86.44 352 THR A N 1
ATOM 2670 C CA . THR A 1 352 ? -6.209 8.574 13.030 1.00 86.44 352 THR A CA 1
ATOM 2671 C C . THR A 1 352 ? -6.525 7.360 12.155 1.00 86.44 352 THR A C 1
ATOM 2673 O O . THR A 1 352 ? -6.229 7.380 10.964 1.00 86.44 352 THR A O 1
ATOM 2676 N N . GLY A 1 353 ? -7.125 6.310 12.721 1.00 86.31 353 GLY A N 1
ATOM 2677 C CA . GLY A 1 353 ? -7.464 5.092 11.986 1.00 86.31 353 GLY A CA 1
ATOM 2678 C C . GLY A 1 353 ? -8.650 5.260 11.022 1.00 86.31 353 GLY A C 1
ATOM 2679 O O . GLY A 1 353 ? -9.392 6.249 11.095 1.00 86.31 353 GLY A O 1
ATOM 2680 N N . PRO A 1 354 ? -8.896 4.266 10.153 1.00 90.69 354 PRO A N 1
ATOM 2681 C CA . PRO A 1 354 ? -10.048 4.263 9.258 1.00 90.69 354 PRO A CA 1
ATOM 2682 C C . PRO A 1 354 ? -11.380 4.289 10.026 1.00 90.69 354 PRO A C 1
ATOM 2684 O O . PRO A 1 354 ? -11.477 3.861 11.182 1.00 90.69 354 PRO A O 1
ATOM 2687 N N . ARG A 1 355 ? -12.428 4.820 9.382 1.00 94.25 355 ARG A N 1
ATOM 2688 C CA . ARG A 1 355 ? -13.778 4.961 9.953 1.00 94.25 355 ARG A CA 1
ATOM 2689 C C . ARG A 1 355 ? -14.829 4.484 8.954 1.00 94.25 355 ARG A C 1
ATOM 2691 O O . ARG A 1 355 ? -14.866 4.963 7.825 1.00 94.25 355 ARG A O 1
ATOM 2698 N N . ASP A 1 356 ? -15.729 3.612 9.391 1.00 94.25 356 ASP A N 1
ATOM 2699 C CA . ASP A 1 356 ? -16.928 3.208 8.651 1.00 94.25 356 ASP A CA 1
ATOM 2700 C C . ASP A 1 356 ? -18.156 3.487 9.530 1.00 94.25 356 ASP A C 1
ATOM 2702 O O . ASP A 1 356 ? -18.575 2.666 10.355 1.00 94.25 356 ASP A O 1
ATOM 2706 N N . LEU A 1 357 ? -18.692 4.701 9.385 1.00 94.94 357 LEU A N 1
ATOM 2707 C CA . LEU A 1 357 ? -19.788 5.219 10.197 1.00 94.94 357 LEU A CA 1
ATOM 2708 C C . LEU A 1 357 ? -21.068 5.285 9.365 1.00 94.94 357 LEU A C 1
ATOM 2710 O O . LEU A 1 357 ? -21.176 6.087 8.435 1.00 94.94 357 LEU A O 1
ATOM 2714 N N . ASP A 1 358 ? -22.075 4.499 9.742 1.00 94.00 358 ASP A N 1
ATOM 2715 C CA . ASP A 1 358 ? -23.429 4.723 9.241 1.00 94.00 358 ASP A CA 1
ATOM 2716 C C . ASP A 1 358 ? -23.887 6.133 9.655 1.00 94.00 358 ASP A C 1
ATOM 2718 O O . ASP A 1 358 ? -23.612 6.587 10.764 1.00 94.00 358 ASP A O 1
ATOM 2722 N N . LEU A 1 359 ? -24.635 6.832 8.797 1.00 92.06 359 LEU A N 1
ATOM 2723 C CA . LEU A 1 359 ? -25.064 8.208 9.083 1.00 92.06 359 LEU A CA 1
ATOM 2724 C C . LEU A 1 359 ? -25.912 8.314 10.371 1.00 92.06 359 LEU A C 1
ATOM 2726 O O . LEU A 1 359 ? -25.915 9.354 11.029 1.00 92.06 359 LEU A O 1
ATOM 2730 N N . GLY A 1 360 ? -26.618 7.243 10.743 1.00 91.31 360 GLY A N 1
ATOM 2731 C CA . GLY A 1 360 ? -27.496 7.194 11.909 1.00 91.31 360 GLY A CA 1
ATOM 2732 C C . GLY A 1 360 ? -28.960 7.450 11.555 1.00 91.31 360 GLY A C 1
ATOM 2733 O O . GLY A 1 360 ? -29.296 8.334 10.756 1.00 91.31 360 GLY A O 1
ATOM 2734 N N . ALA A 1 361 ? -29.863 6.690 12.173 1.00 91.25 361 ALA A N 1
ATOM 2735 C CA . ALA A 1 361 ? -31.300 6.828 11.964 1.00 91.25 361 ALA A CA 1
ATOM 2736 C C . ALA A 1 361 ? -31.940 7.813 12.956 1.00 91.25 361 ALA A C 1
ATOM 2738 O O . ALA A 1 361 ? -32.970 8.414 12.639 1.00 91.25 361 ALA A O 1
ATOM 2739 N N . THR A 1 362 ? -31.338 8.001 14.134 1.00 93.25 362 THR A N 1
ATOM 2740 C CA . THR A 1 362 ? -31.746 8.992 15.133 1.00 93.25 362 THR A CA 1
ATOM 2741 C C . THR A 1 362 ? -31.255 10.384 14.750 1.00 93.25 362 THR A C 1
ATOM 2743 O O . THR A 1 362 ? -30.105 10.593 14.368 1.00 93.25 362 THR A O 1
ATOM 2746 N N . PHE A 1 363 ? -32.155 11.351 14.905 1.00 93.50 363 PHE A N 1
ATOM 2747 C CA . PHE A 1 363 ? -31.865 12.770 14.786 1.00 93.50 363 PHE A CA 1
ATOM 2748 C C . PHE A 1 363 ? -31.783 13.393 16.180 1.00 93.50 363 PHE A C 1
ATOM 2750 O O . PHE A 1 363 ? -32.698 13.216 16.988 1.00 93.50 363 PHE A O 1
ATOM 2757 N N . VAL A 1 364 ? -30.704 14.123 16.441 1.00 92.50 364 VAL A N 1
ATOM 2758 C CA . VAL A 1 364 ? -30.422 14.788 17.711 1.00 92.50 364 VAL A CA 1
ATOM 2759 C C . VAL A 1 364 ? -30.533 16.301 17.495 1.00 92.50 364 VAL A C 1
ATOM 2761 O O . VAL A 1 364 ? -29.708 16.883 16.789 1.00 92.50 364 VAL A O 1
ATOM 2764 N N . PRO A 1 365 ? -31.562 16.962 18.058 1.00 93.62 365 PRO A N 1
ATOM 2765 C CA . PRO A 1 365 ? -31.780 18.388 17.822 1.00 93.62 365 PRO A CA 1
ATOM 2766 C C . PRO A 1 365 ? -30.660 19.277 18.371 1.00 93.62 365 PRO A C 1
ATOM 2768 O O . PRO A 1 365 ? -30.316 20.263 17.730 1.00 93.62 365 PRO A O 1
ATOM 2771 N N . TRP A 1 366 ? -30.112 18.917 19.533 1.00 94.44 366 TRP A N 1
ATOM 2772 C CA . TRP A 1 366 ? -29.082 19.660 20.258 1.00 94.44 366 TRP A CA 1
ATOM 2773 C C . TRP A 1 366 ? -28.175 18.661 20.967 1.00 94.44 366 TRP A C 1
ATOM 2775 O O . TRP A 1 366 ? -28.684 17.785 21.672 1.00 94.44 366 TRP A O 1
ATOM 2785 N N . TRP A 1 367 ? -26.863 18.779 20.793 1.00 96.25 367 TRP A N 1
ATOM 2786 C CA . TRP A 1 367 ? -25.892 17.897 21.432 1.00 96.25 367 TRP A CA 1
ATOM 2787 C C . TRP A 1 367 ? -24.607 18.646 21.768 1.00 96.25 367 TRP A C 1
ATOM 2789 O O . TRP A 1 367 ? -24.099 19.401 20.945 1.00 96.25 367 TRP A O 1
ATOM 2799 N N . TRP A 1 368 ? -24.093 18.433 22.973 1.00 95.19 368 TRP A N 1
ATOM 2800 C CA . TRP A 1 368 ? -22.811 18.950 23.441 1.00 95.19 368 TRP A CA 1
ATOM 2801 C C . TRP A 1 368 ? -22.285 18.038 24.555 1.00 95.19 368 TRP A C 1
ATOM 2803 O O . TRP A 1 368 ? -23.060 17.292 25.161 1.00 95.19 368 TRP A O 1
ATOM 2813 N N . LEU A 1 369 ? -20.983 18.101 24.821 1.00 94.94 369 LEU A N 1
ATOM 2814 C CA . LEU A 1 369 ? -20.317 17.382 25.906 1.00 94.94 369 LEU A CA 1
ATOM 2815 C C . LEU A 1 369 ? -19.500 18.349 26.759 1.00 94.94 369 LEU A C 1
ATOM 2817 O O . LEU A 1 369 ? -18.856 19.259 26.237 1.00 94.94 369 LEU A O 1
ATOM 2821 N N . GLU A 1 370 ? -19.486 18.101 28.064 1.00 94.69 370 GLU A N 1
ATOM 2822 C CA . GLU A 1 370 ? -18.694 18.839 29.048 1.00 94.69 370 GLU A CA 1
ATOM 2823 C C . GLU A 1 370 ? -17.918 17.832 29.904 1.00 94.69 370 GLU A C 1
ATOM 2825 O O . GLU A 1 370 ? -18.501 17.185 30.772 1.00 94.69 370 GLU A O 1
ATOM 2830 N N . GLU A 1 371 ? -16.618 17.679 29.630 1.00 93.12 371 GLU A N 1
ATOM 2831 C CA . GLU A 1 371 ? -15.699 16.781 30.351 1.00 93.12 371 GLU A CA 1
ATOM 2832 C C . GLU A 1 371 ? -16.193 15.322 30.435 1.00 93.12 371 GLU A C 1
ATOM 2834 O O . GLU A 1 371 ? -16.075 14.654 31.464 1.00 93.12 371 GLU A O 1
ATOM 2839 N N . VAL A 1 372 ? -16.750 14.808 29.334 1.00 94.62 372 VAL A N 1
ATOM 2840 C CA . VAL A 1 372 ? -17.292 13.444 29.264 1.00 94.62 372 VAL A CA 1
ATOM 2841 C C . VAL A 1 372 ? -16.263 12.503 28.648 1.00 94.62 372 VAL A C 1
ATOM 2843 O O . VAL A 1 372 ? -15.628 12.828 27.649 1.00 94.62 372 VAL A O 1
ATOM 2846 N N . ASP A 1 373 ? -16.117 11.316 29.232 1.00 93.06 373 ASP A N 1
ATOM 2847 C CA . ASP A 1 373 ? -15.316 10.229 28.670 1.00 93.06 373 ASP A CA 1
ATOM 2848 C C . ASP A 1 373 ? -15.814 9.840 27.264 1.00 93.06 373 ASP A C 1
ATOM 2850 O O . ASP A 1 373 ? -17.009 9.608 27.050 1.00 93.06 373 ASP A O 1
ATOM 2854 N N . ALA A 1 374 ? -14.904 9.775 26.293 1.00 92.19 374 ALA A N 1
ATOM 2855 C CA . ALA A 1 374 ? -15.258 9.570 24.893 1.00 92.19 374 ALA A CA 1
ATOM 2856 C C . ALA A 1 374 ? -15.952 8.221 24.646 1.00 92.19 374 ALA A C 1
ATOM 2858 O O . ALA A 1 374 ? -16.908 8.153 23.868 1.00 92.19 374 ALA A O 1
ATOM 2859 N N . PHE A 1 375 ? -15.538 7.154 25.339 1.00 89.69 375 PHE A N 1
ATOM 2860 C CA . PHE A 1 375 ? -16.202 5.852 25.250 1.00 89.69 375 PHE A CA 1
ATOM 2861 C C . PHE A 1 375 ? -17.650 5.917 25.760 1.00 89.69 375 PHE A C 1
ATOM 2863 O O . PHE A 1 375 ? -18.567 5.358 25.145 1.00 89.69 375 PHE A O 1
ATOM 2870 N N . THR A 1 376 ? -17.875 6.653 26.847 1.00 91.00 376 THR A N 1
ATOM 2871 C CA . THR A 1 376 ? -19.213 6.925 27.387 1.00 91.00 376 THR A CA 1
ATOM 2872 C C . THR A 1 376 ? -20.058 7.716 26.388 1.00 91.00 376 THR A C 1
ATOM 2874 O O . THR A 1 376 ? -21.176 7.304 26.079 1.00 91.00 376 THR A O 1
ATOM 2877 N N . ALA A 1 377 ? -19.508 8.778 25.793 1.00 93.19 377 ALA A N 1
ATOM 2878 C CA . ALA A 1 377 ? -20.206 9.582 24.790 1.00 93.19 377 ALA A CA 1
ATOM 2879 C C . ALA A 1 377 ? -20.635 8.761 23.559 1.00 93.19 377 ALA A C 1
ATOM 2881 O O . ALA A 1 377 ? -21.778 8.867 23.105 1.00 93.19 377 ALA A O 1
ATOM 2882 N N . VAL A 1 378 ? -19.753 7.896 23.041 1.00 92.38 378 VAL A N 1
ATOM 2883 C CA . VAL A 1 378 ? -20.100 6.956 21.960 1.00 92.38 378 VAL A CA 1
ATOM 2884 C C . VAL A 1 378 ? -21.207 6.005 22.410 1.00 92.38 378 VAL A C 1
ATOM 2886 O O . VAL A 1 378 ? -22.176 5.793 21.678 1.00 92.38 378 VAL A O 1
ATOM 2889 N N . THR A 1 379 ? -21.099 5.444 23.614 1.00 89.56 379 THR A N 1
ATOM 2890 C CA . THR A 1 379 ? -22.085 4.495 24.146 1.00 89.56 379 THR A CA 1
ATOM 2891 C C . THR A 1 379 ? -23.470 5.132 24.297 1.00 89.56 379 THR A C 1
ATOM 2893 O O . THR A 1 379 ? -24.475 4.492 23.969 1.00 89.56 379 THR A O 1
ATOM 2896 N N . ASP A 1 380 ? -23.548 6.397 24.709 1.00 92.06 380 ASP A N 1
ATOM 2897 C CA . ASP A 1 380 ? -24.803 7.146 24.830 1.00 92.06 380 ASP A CA 1
ATOM 2898 C C . ASP A 1 380 ? -25.446 7.430 23.464 1.00 92.06 380 ASP A C 1
ATOM 2900 O O . ASP A 1 380 ? -26.663 7.277 23.287 1.00 92.06 380 ASP A O 1
ATOM 2904 N N . LEU A 1 381 ? -24.635 7.773 22.458 1.00 93.38 381 LEU A N 1
ATOM 2905 C CA . LEU A 1 381 ? -25.094 7.955 21.078 1.00 93.38 381 LEU A CA 1
ATOM 2906 C C . LEU A 1 381 ? -25.605 6.639 20.472 1.00 93.38 381 LEU A C 1
ATOM 2908 O O . LEU A 1 381 ? -26.692 6.605 19.890 1.00 93.38 381 LEU A O 1
ATOM 2912 N N . VAL A 1 382 ? -24.877 5.536 20.667 1.00 91.56 382 VAL A N 1
ATOM 2913 C CA . VAL A 1 382 ? -25.294 4.192 20.229 1.00 91.56 382 VAL A CA 1
ATOM 2914 C C . VAL A 1 382 ? -26.583 3.770 20.934 1.00 91.56 382 VAL A C 1
ATOM 2916 O O . VAL A 1 382 ? -27.496 3.240 20.296 1.00 91.56 382 VAL A O 1
ATOM 2919 N N . SER A 1 383 ? -26.704 4.048 22.232 1.00 90.00 383 SER A N 1
ATOM 2920 C CA . SER A 1 383 ? -27.913 3.755 23.009 1.00 90.00 383 SER A CA 1
ATOM 2921 C C . SER A 1 383 ? -29.118 4.565 22.523 1.00 90.00 383 SER A C 1
ATOM 2923 O O . SER A 1 383 ? -30.236 4.049 22.505 1.00 90.00 383 SER A O 1
ATOM 2925 N N . SER A 1 384 ? -28.894 5.795 22.052 1.00 91.19 384 SER A N 1
ATOM 2926 C CA . SER A 1 384 ? -29.927 6.670 21.478 1.00 91.19 384 SER A CA 1
ATOM 2927 C C . SER A 1 384 ? -30.469 6.185 20.123 1.00 91.19 384 SER A C 1
ATOM 2929 O O . SER A 1 384 ? -31.575 6.562 19.726 1.00 91.19 384 SER A O 1
ATOM 2931 N N . GLU A 1 385 ? -29.737 5.337 19.393 1.00 91.06 385 GLU A N 1
ATOM 2932 C CA . GLU A 1 385 ? -30.271 4.612 18.223 1.00 91.06 385 GLU A CA 1
ATOM 2933 C C . GLU A 1 385 ? -31.231 3.485 18.619 1.00 91.06 385 GLU A C 1
ATOM 2935 O O . GLU A 1 385 ? -32.217 3.217 17.924 1.00 91.06 385 GLU A O 1
ATOM 2940 N N . GLY A 1 386 ? -30.946 2.844 19.752 1.00 85.88 386 GLY A N 1
ATOM 2941 C CA . GLY A 1 386 ? -31.616 1.641 20.219 1.00 85.88 386 GLY A CA 1
ATOM 2942 C C . GLY A 1 386 ? -31.171 0.361 19.491 1.00 85.88 386 GLY A C 1
ATOM 2943 O O . GLY A 1 386 ? -30.507 0.402 18.452 1.00 85.88 386 GLY A O 1
ATOM 2944 N N . PRO A 1 387 ? -31.548 -0.821 20.013 1.00 83.75 387 PRO A N 1
ATOM 2945 C CA . PRO A 1 387 ? -31.174 -2.094 19.407 1.00 83.75 387 PRO A CA 1
ATOM 2946 C C . PRO A 1 387 ? -31.690 -2.205 17.962 1.00 83.75 387 PRO A C 1
ATOM 2948 O O . PRO A 1 387 ? -32.824 -1.801 17.696 1.00 83.75 387 PRO A O 1
ATOM 2951 N N . PRO A 1 388 ? -30.933 -2.816 17.034 1.00 86.00 388 PRO A N 1
ATOM 2952 C CA . PRO A 1 388 ? -29.683 -3.551 17.222 1.00 86.00 388 PRO A CA 1
ATOM 2953 C C . PRO A 1 388 ? -28.397 -2.727 16.997 1.00 86.00 388 PRO A C 1
ATOM 2955 O O . PRO A 1 388 ? -27.393 -3.345 16.650 1.00 86.00 388 PRO A O 1
ATOM 2958 N N . SER A 1 389 ? -28.398 -1.397 17.167 1.00 88.88 389 SER A N 1
ATOM 2959 C CA . SER A 1 389 ? -27.206 -0.555 16.944 1.00 88.88 389 SER A CA 1
ATOM 2960 C C . SER A 1 389 ? -25.947 -1.082 17.652 1.00 88.88 389 SER A C 1
ATOM 2962 O O . SER A 1 389 ? -26.015 -1.763 18.688 1.00 88.88 389 SER A O 1
ATOM 2964 N N . ILE A 1 390 ? -24.781 -0.810 17.063 1.00 87.94 390 ILE A N 1
ATOM 2965 C CA . ILE A 1 390 ? -23.493 -1.243 17.611 1.00 87.94 390 ILE A CA 1
ATOM 2966 C C . ILE A 1 390 ? -22.364 -0.318 17.150 1.00 87.94 390 ILE A C 1
ATOM 2968 O O . ILE A 1 390 ? -22.384 0.172 16.023 1.00 87.94 390 ILE A O 1
ATOM 2972 N N . ALA A 1 391 ? -21.375 -0.114 18.017 1.00 89.69 391 ALA A N 1
ATOM 2973 C CA . ALA A 1 391 ? -20.082 0.459 17.665 1.00 89.69 391 ALA A CA 1
ATOM 2974 C C . ALA A 1 391 ? -18.965 -0.471 18.155 1.00 89.69 391 ALA A C 1
ATOM 2976 O O . ALA A 1 391 ? -19.087 -1.035 19.243 1.00 89.69 391 ALA A O 1
ATOM 2977 N N . TYR A 1 392 ? -17.934 -0.687 17.346 1.00 88.38 392 TYR A N 1
ATOM 2978 C CA . TYR A 1 392 ? -16.797 -1.558 17.662 1.00 88.38 392 TYR A CA 1
ATOM 2979 C C . TYR A 1 392 ? -15.615 -1.247 16.737 1.00 88.38 392 TYR A C 1
ATOM 2981 O O . TYR A 1 392 ? -15.778 -0.534 15.750 1.00 88.38 392 TYR A O 1
ATOM 2989 N N . VAL A 1 393 ? -14.441 -1.799 17.037 1.00 89.19 393 VAL A N 1
ATOM 2990 C CA . VAL A 1 393 ? -13.270 -1.736 16.153 1.00 89.19 393 VAL A CA 1
ATOM 2991 C C . VAL A 1 393 ? -13.146 -3.056 15.391 1.00 89.19 393 VAL A C 1
ATOM 2993 O O . VAL A 1 393 ? -13.276 -4.133 15.976 1.00 89.19 393 VAL A O 1
ATOM 2996 N N . GLY A 1 394 ? -12.982 -2.973 14.072 1.00 87.81 394 GLY A N 1
ATOM 2997 C CA . GLY A 1 394 ? -12.731 -4.123 13.210 1.00 87.81 394 GLY A CA 1
ATOM 2998 C C . GLY A 1 394 ? -11.327 -4.709 13.417 1.00 87.81 394 GLY A C 1
ATOM 2999 O O . GLY A 1 394 ? -10.449 -4.029 13.946 1.00 87.81 394 GLY A O 1
ATOM 3000 N N . PRO A 1 395 ? -11.079 -5.960 12.991 1.00 87.19 395 PRO A N 1
ATOM 3001 C CA . PRO A 1 395 ? -9.745 -6.572 13.031 1.00 87.19 395 PRO A CA 1
ATOM 3002 C C . PRO A 1 395 ? -8.643 -5.750 12.341 1.00 87.19 395 PRO A C 1
ATOM 3004 O O . PRO A 1 395 ? -7.490 -5.785 12.757 1.00 87.19 395 PRO A O 1
ATOM 3007 N N . ASP A 1 396 ? -9.022 -4.991 11.313 1.00 86.88 396 ASP A N 1
ATOM 3008 C CA . ASP A 1 396 ? -8.204 -4.066 10.521 1.00 86.88 396 ASP A CA 1
ATOM 3009 C C . ASP A 1 396 ? -7.954 -2.707 11.206 1.00 86.88 396 ASP A C 1
ATOM 3011 O O . ASP A 1 396 ? -7.332 -1.822 10.627 1.00 86.88 396 ASP A O 1
ATOM 3015 N N . GLY A 1 397 ? -8.481 -2.505 12.417 1.00 88.88 397 GLY A N 1
ATOM 3016 C CA . GLY A 1 397 ? -8.395 -1.237 13.136 1.00 88.88 397 GLY A CA 1
ATOM 3017 C C . GLY A 1 397 ? -9.441 -0.200 12.714 1.00 88.88 397 GLY A C 1
ATOM 3018 O O . GLY A 1 397 ? -9.419 0.914 13.237 1.00 88.88 397 GLY A O 1
ATOM 3019 N N . THR A 1 398 ? -10.387 -0.530 11.826 1.00 92.25 398 THR A N 1
ATOM 3020 C CA . THR A 1 398 ? -11.451 0.403 11.424 1.00 92.25 398 THR A CA 1
ATOM 3021 C C . THR A 1 398 ? -12.444 0.627 12.560 1.00 92.25 398 THR A C 1
ATOM 3023 O O . THR A 1 398 ? -13.035 -0.325 13.075 1.00 92.25 398 THR A O 1
ATOM 3026 N N . PHE A 1 399 ? -12.714 1.887 12.920 1.00 93.12 399 PHE A N 1
ATOM 3027 C CA . PHE A 1 399 ? -13.832 2.198 13.809 1.00 93.12 399 PHE A CA 1
ATOM 3028 C C . PHE A 1 399 ? -15.149 2.054 13.052 1.00 93.12 399 PHE A C 1
ATOM 3030 O O . PHE A 1 399 ? -15.409 2.768 12.082 1.00 93.12 399 PHE A O 1
ATOM 3037 N N . ILE A 1 400 ? -16.006 1.155 13.518 1.00 92.31 400 ILE A N 1
ATOM 3038 C CA . ILE A 1 400 ? -17.262 0.808 12.870 1.00 92.31 400 ILE A CA 1
ATOM 3039 C C . ILE A 1 400 ? -18.429 1.268 13.736 1.00 92.31 400 ILE A C 1
ATOM 3041 O O . ILE A 1 400 ? -18.573 0.826 14.874 1.00 92.31 400 ILE A O 1
ATOM 3045 N N . PHE A 1 401 ? -19.323 2.073 13.162 1.00 93.38 401 PHE A N 1
ATOM 3046 C CA . PHE A 1 401 ? -20.634 2.364 13.742 1.00 93.38 401 PHE A CA 1
ATOM 3047 C C . PHE A 1 401 ? -21.750 1.896 12.814 1.00 93.38 401 PHE A C 1
ATOM 3049 O O . PHE A 1 401 ? -21.769 2.212 11.624 1.00 93.38 401 PHE A O 1
ATOM 3056 N N . ARG A 1 402 ? -22.706 1.163 13.389 1.00 92.31 402 ARG A N 1
ATOM 3057 C CA . ARG A 1 402 ? -23.896 0.670 12.703 1.00 92.31 402 ARG A CA 1
ATOM 3058 C C . ARG A 1 402 ? -25.165 1.170 13.353 1.00 92.31 402 ARG A C 1
ATOM 3060 O O . ARG A 1 402 ? -25.397 0.950 14.547 1.00 92.31 402 ARG A O 1
ATOM 3067 N N . ASP A 1 403 ? -26.020 1.768 12.532 1.00 92.69 403 ASP A N 1
ATOM 3068 C CA . ASP A 1 403 ? -27.324 2.237 12.974 1.00 92.69 403 ASP A CA 1
ATOM 3069 C C . ASP A 1 403 ? -28.302 1.066 13.182 1.00 92.69 403 ASP A C 1
ATOM 3071 O O . ASP A 1 403 ? -28.000 -0.108 12.938 1.00 92.69 403 ASP A O 1
ATOM 3075 N N . ARG A 1 404 ? -29.513 1.354 13.660 1.00 90.75 404 ARG A N 1
ATOM 3076 C CA . ARG A 1 404 ? -30.511 0.309 13.940 1.00 90.75 404 ARG A CA 1
ATOM 3077 C C . ARG A 1 404 ? -31.008 -0.451 12.693 1.00 90.75 404 ARG A C 1
ATOM 3079 O O . ARG A 1 404 ? -31.598 -1.521 12.828 1.00 90.75 404 ARG A O 1
ATOM 3086 N N . HIS A 1 405 ? -30.799 0.070 11.487 1.00 91.19 405 HIS A N 1
ATOM 3087 C CA . HIS A 1 405 ? -31.247 -0.525 10.226 1.00 91.19 405 HIS A CA 1
ATOM 3088 C C . HIS A 1 405 ? -30.165 -1.350 9.519 1.00 91.19 405 HIS A C 1
ATOM 3090 O O . HIS A 1 405 ? -30.477 -2.007 8.524 1.00 91.19 405 HIS A O 1
ATOM 3096 N N . HIS A 1 406 ? -28.927 -1.395 10.024 1.00 87.69 406 HIS A N 1
ATOM 3097 C CA . HIS A 1 406 ? -27.809 -2.069 9.345 1.00 87.69 406 HIS A CA 1
ATOM 3098 C C . HIS A 1 406 ? -28.086 -3.533 8.949 1.00 87.69 406 HIS A C 1
ATOM 3100 O O . HIS A 1 406 ? -27.620 -3.995 7.908 1.00 87.69 406 HIS A O 1
ATOM 3106 N N . ARG A 1 407 ? -28.877 -4.278 9.736 1.00 86.44 407 ARG A N 1
ATOM 3107 C CA . ARG A 1 407 ? -29.237 -5.676 9.415 1.00 86.44 407 ARG A CA 1
ATOM 3108 C C . ARG A 1 407 ? -30.217 -5.808 8.252 1.00 86.44 407 ARG A C 1
ATOM 3110 O O . ARG A 1 407 ? -30.302 -6.870 7.652 1.00 86.44 407 ARG A O 1
ATOM 3117 N N . LEU A 1 408 ? -30.971 -4.750 7.970 1.00 86.56 408 LEU A N 1
ATOM 3118 C CA . LEU A 1 408 ? -31.996 -4.714 6.929 1.00 86.56 408 LEU A CA 1
ATOM 3119 C C . LEU A 1 408 ? -31.470 -4.137 5.615 1.00 86.56 408 LEU A C 1
ATOM 3121 O O . LEU A 1 408 ? -32.028 -4.433 4.564 1.00 86.56 408 LEU A O 1
ATOM 3125 N N . LEU A 1 409 ? -30.445 -3.284 5.677 1.00 86.81 409 LEU A N 1
ATOM 3126 C CA . LEU A 1 409 ? -29.988 -2.506 4.524 1.00 86.81 409 LEU A CA 1
ATOM 3127 C C . LEU A 1 409 ? -28.613 -2.932 4.010 1.00 86.81 409 LEU A C 1
ATOM 3129 O O . LEU A 1 409 ? -28.347 -2.811 2.816 1.00 86.81 409 LEU A O 1
ATOM 3133 N N . ARG A 1 410 ? -27.723 -3.423 4.880 1.00 83.88 410 ARG A N 1
ATOM 3134 C CA . ARG A 1 410 ? -26.346 -3.719 4.480 1.00 83.88 410 ARG A CA 1
ATOM 3135 C C . ARG A 1 410 ? -26.287 -5.048 3.739 1.00 83.88 410 ARG A C 1
ATOM 3137 O O . ARG A 1 410 ? -26.723 -6.064 4.272 1.00 83.88 410 ARG A O 1
ATOM 3144 N N . ALA A 1 411 ? -25.663 -5.056 2.563 1.00 84.31 411 ALA A N 1
ATOM 3145 C CA . ALA A 1 411 ? -25.502 -6.260 1.744 1.00 84.31 411 ALA A CA 1
ATOM 3146 C C . ALA A 1 411 ? -24.907 -7.442 2.535 1.00 84.31 411 ALA A C 1
ATOM 3148 O O . ALA A 1 411 ? -25.443 -8.544 2.473 1.00 84.31 411 ALA A O 1
ATOM 3149 N N . ALA A 1 412 ? -23.891 -7.184 3.368 1.00 82.12 412 ALA A N 1
ATOM 3150 C CA . ALA A 1 412 ? -23.255 -8.192 4.223 1.00 82.12 412 ALA A CA 1
ATOM 3151 C C . ALA A 1 412 ? -24.210 -8.870 5.231 1.00 82.12 412 ALA A C 1
ATOM 3153 O O . ALA A 1 412 ? -23.950 -9.979 5.687 1.00 82.12 412 ALA A O 1
ATOM 3154 N N . SER A 1 413 ? -25.320 -8.212 5.580 1.00 84.56 413 SER A N 1
ATOM 3155 C CA . SER A 1 413 ? -26.354 -8.747 6.476 1.00 84.56 413 SER A CA 1
ATOM 3156 C C . SER A 1 413 ? -27.460 -9.501 5.732 1.00 84.56 413 SER A C 1
ATOM 3158 O O . SER A 1 413 ? -28.249 -10.206 6.358 1.00 84.56 413 SER A O 1
ATOM 3160 N N . LEU A 1 414 ? -27.560 -9.316 4.413 1.00 85.88 414 LEU A N 1
ATOM 3161 C CA . LEU A 1 414 ? -28.640 -9.850 3.582 1.00 85.88 414 LEU A CA 1
ATOM 3162 C C . LEU A 1 414 ? -28.259 -11.159 2.885 1.00 85.88 414 LEU A C 1
ATOM 3164 O O . LEU A 1 414 ? -29.144 -11.892 2.443 1.00 85.88 414 LEU A O 1
ATOM 3168 N N . THR A 1 415 ? -26.965 -11.470 2.798 1.00 84.81 415 THR A N 1
ATOM 3169 C CA . THR A 1 415 ? -26.454 -12.694 2.176 1.00 84.81 415 THR A CA 1
ATOM 3170 C C . THR A 1 415 ? -25.511 -13.448 3.120 1.00 84.81 415 THR A C 1
ATOM 3172 O O . THR A 1 415 ? -24.764 -12.820 3.874 1.00 84.81 415 THR A O 1
ATOM 3175 N N . PRO A 1 416 ? -25.513 -14.796 3.108 1.00 80.75 416 PRO A N 1
ATOM 3176 C CA . PRO A 1 416 ? -24.516 -15.578 3.837 1.00 80.75 416 PRO A CA 1
ATOM 3177 C C . PRO A 1 416 ? -23.096 -15.192 3.405 1.00 80.75 416 PRO A C 1
ATOM 3179 O O . PRO A 1 416 ? -22.792 -15.226 2.216 1.00 80.75 416 PRO A O 1
ATOM 3182 N N . GLN A 1 417 ? -22.243 -14.834 4.367 1.00 80.31 417 GLN A N 1
ATOM 3183 C CA . GLN A 1 417 ? -20.862 -14.405 4.101 1.00 80.31 417 GLN A CA 1
ATOM 3184 C C . GLN A 1 417 ? -19.884 -15.584 4.006 1.00 80.31 417 GLN A C 1
ATOM 3186 O O . GLN A 1 417 ? -18.870 -15.498 3.326 1.00 80.31 417 GLN A O 1
ATOM 3191 N N . ALA A 1 418 ? -20.196 -16.701 4.665 1.00 74.81 418 ALA A N 1
ATOM 3192 C CA . ALA A 1 418 ? -19.413 -17.927 4.606 1.00 74.81 418 ALA A CA 1
ATOM 3193 C C . ALA A 1 418 ? -20.306 -19.136 4.899 1.00 74.81 418 ALA A C 1
ATOM 3195 O O . ALA A 1 418 ? -21.300 -19.033 5.623 1.00 74.81 418 ALA A O 1
ATOM 3196 N N . THR A 1 419 ? -19.938 -20.293 4.351 1.00 77.62 419 THR A N 1
ATOM 3197 C CA . THR A 1 419 ? -20.553 -21.579 4.693 1.00 77.62 419 THR A CA 1
ATOM 3198 C C . THR A 1 419 ? -19.479 -22.478 5.280 1.00 77.62 419 THR A C 1
ATOM 3200 O O . THR A 1 419 ? -18.555 -22.879 4.581 1.00 77.62 419 THR A O 1
ATOM 3203 N N . PHE A 1 420 ? -19.611 -22.810 6.562 1.00 74.25 420 PHE A N 1
ATOM 3204 C CA . PHE A 1 420 ? -18.726 -23.764 7.218 1.00 74.25 420 PHE A CA 1
ATOM 3205 C C . PHE A 1 420 ? -19.333 -25.158 7.107 1.00 74.25 420 PHE A C 1
ATOM 3207 O O . PHE A 1 420 ? -20.372 -25.448 7.702 1.00 74.25 420 PHE A O 1
ATOM 3214 N N . THR A 1 421 ? -18.691 -26.026 6.333 1.00 77.19 421 THR A N 1
ATOM 3215 C CA . THR A 1 421 ? -19.062 -27.439 6.247 1.00 77.19 421 THR A CA 1
ATOM 3216 C C . THR A 1 421 ? -18.020 -28.276 6.963 1.00 77.19 421 THR A C 1
ATOM 3218 O O . THR A 1 421 ? -16.871 -28.344 6.530 1.00 77.19 421 THR A O 1
ATOM 3221 N N . ALA A 1 422 ? -18.421 -28.961 8.031 1.00 65.56 422 ALA A N 1
ATOM 3222 C CA . ALA A 1 422 ? -17.602 -30.025 8.585 1.00 65.56 422 ALA A CA 1
ATOM 3223 C C . ALA A 1 422 ? -17.648 -31.213 7.615 1.00 65.56 422 ALA A C 1
ATOM 3225 O O . ALA A 1 422 ? -18.651 -31.924 7.529 1.00 65.56 422 ALA A O 1
ATOM 3226 N N . VAL A 1 423 ? -16.568 -31.433 6.867 1.00 58.53 423 VAL A N 1
ATOM 3227 C CA . VAL A 1 423 ? -16.353 -32.734 6.238 1.00 58.53 423 VAL A CA 1
ATOM 3228 C C . VAL A 1 423 ? -15.993 -33.667 7.379 1.00 58.53 423 VAL A C 1
ATOM 3230 O O . VAL A 1 423 ? -14.922 -33.539 7.966 1.00 58.53 423 VAL A O 1
ATOM 3233 N N . ARG A 1 424 ? -16.905 -34.571 7.746 1.00 56.94 424 ARG A N 1
ATOM 3234 C CA . ARG A 1 424 ? -16.564 -35.657 8.665 1.00 56.94 424 ARG A CA 1
ATOM 3235 C C . ARG A 1 424 ? -15.406 -36.414 7.998 1.00 56.94 424 ARG A C 1
ATOM 3237 O O . ARG A 1 424 ? -15.617 -36.909 6.885 1.00 56.94 424 ARG A O 1
ATOM 3244 N N . PRO A 1 425 ? -14.197 -36.465 8.589 1.00 55.97 425 PRO A N 1
ATOM 3245 C CA . PRO A 1 425 ? -13.148 -37.328 8.067 1.00 55.97 425 PRO A CA 1
ATOM 3246 C C . PRO A 1 425 ? -13.745 -38.726 7.946 1.00 55.97 425 PRO A C 1
ATOM 3248 O O . PRO A 1 425 ? -14.532 -39.119 8.810 1.00 55.97 425 PRO A O 1
ATOM 3251 N N . ALA A 1 426 ? -13.461 -39.441 6.858 1.00 57.69 426 ALA A N 1
ATOM 3252 C CA . ALA A 1 426 ? -13.945 -40.806 6.719 1.00 57.69 426 ALA A CA 1
ATOM 3253 C C . ALA A 1 426 ? -13.487 -41.595 7.953 1.00 57.69 426 ALA A C 1
ATOM 3255 O O . ALA A 1 426 ? -12.286 -41.788 8.142 1.00 57.69 426 ALA A O 1
ATOM 3256 N N . ASP A 1 427 ? -14.433 -41.984 8.813 1.00 53.59 427 ASP A N 1
ATOM 3257 C CA . ASP A 1 427 ? -14.139 -42.843 9.950 1.00 53.59 427 ASP A CA 1
ATOM 3258 C C . ASP A 1 427 ? -13.522 -44.126 9.386 1.00 53.59 427 ASP A C 1
ATOM 3260 O O . ASP A 1 427 ? -14.137 -44.841 8.592 1.00 53.59 427 ASP A O 1
ATOM 3264 N N . CYS A 1 428 ? -12.287 -44.422 9.790 1.00 52.62 428 CYS A N 1
ATOM 3265 C CA . CYS A 1 428 ? -11.634 -45.697 9.492 1.00 52.62 428 CYS A CA 1
ATOM 3266 C C . CYS A 1 428 ? -12.376 -46.877 10.147 1.00 52.62 428 CYS A C 1
ATOM 3268 O O . CYS A 1 428 ? -12.072 -48.037 9.866 1.00 52.62 428 CYS A O 1
ATOM 3270 N N . ASP A 1 429 ? -13.329 -46.584 11.035 1.00 46.59 429 ASP A N 1
ATOM 3271 C CA . ASP A 1 429 ? -14.127 -47.559 11.750 1.00 46.59 429 ASP A CA 1
ATOM 3272 C C . ASP A 1 429 ? -15.417 -47.864 10.975 1.00 46.59 429 ASP A C 1
ATOM 3274 O O . ASP A 1 429 ? -16.458 -47.226 11.122 1.00 46.59 429 ASP A O 1
ATOM 3278 N N . THR A 1 430 ? -15.362 -48.899 10.137 1.00 47.38 430 THR A N 1
ATOM 3279 C CA . THR A 1 430 ? -16.550 -49.504 9.498 1.00 47.38 430 THR A CA 1
ATOM 3280 C C . THR A 1 430 ? -17.366 -50.354 10.487 1.00 47.38 430 THR A C 1
ATOM 3282 O O . THR A 1 430 ? -18.067 -51.289 10.098 1.00 47.38 430 THR A O 1
ATOM 3285 N N . GLY A 1 431 ? -17.266 -50.043 11.781 1.00 47.91 431 GLY A N 1
ATOM 3286 C CA . GLY A 1 431 ? -17.571 -50.953 12.869 1.00 47.91 431 GLY A CA 1
ATOM 3287 C C . GLY A 1 431 ? -18.840 -50.698 13.664 1.00 47.91 431 GLY A C 1
ATOM 3288 O O . GLY A 1 431 ? -19.126 -51.544 14.490 1.00 47.91 431 GLY A O 1
ATOM 3289 N N . HIS A 1 432 ? -19.635 -49.643 13.449 1.00 45.06 432 HIS A N 1
ATOM 3290 C CA . HIS A 1 432 ? -20.969 -49.559 14.070 1.00 45.06 432 HIS A CA 1
ATOM 3291 C C . HIS A 1 432 ? -21.977 -48.798 13.203 1.00 45.06 432 HIS A C 1
ATOM 3293 O O . HIS A 1 432 ? -22.188 -47.594 13.309 1.00 45.06 432 HIS A O 1
ATOM 3299 N N . SER A 1 433 ? -22.647 -49.558 12.338 1.00 48.88 433 SER A N 1
ATOM 3300 C CA . SER A 1 433 ? -23.924 -49.180 11.747 1.00 48.88 433 SER A CA 1
ATOM 3301 C C . SER A 1 433 ? -25.002 -49.088 12.832 1.00 48.88 433 SER A C 1
ATOM 3303 O O . SER A 1 433 ? -25.322 -50.106 13.449 1.00 48.88 433 SER A O 1
ATOM 3305 N N . GLY A 1 434 ? -25.607 -47.913 12.997 1.00 49.31 434 GLY A N 1
ATOM 3306 C CA . GLY A 1 434 ? -26.900 -47.773 13.668 1.00 49.31 434 GLY A CA 1
ATOM 3307 C C . GLY A 1 434 ? -27.002 -46.549 14.567 1.00 49.31 434 GLY A C 1
ATOM 3308 O O . GLY A 1 434 ? -26.471 -46.548 15.667 1.00 49.31 434 GLY A O 1
ATOM 3309 N N . ASP A 1 435 ? -27.764 -45.569 14.087 1.00 45.97 435 ASP A N 1
ATOM 3310 C CA . ASP A 1 435 ? -28.562 -44.634 14.886 1.00 45.97 435 ASP A CA 1
ATOM 3311 C C . ASP A 1 435 ? -27.834 -43.546 15.687 1.00 45.97 435 ASP A C 1
ATOM 3313 O O . ASP A 1 435 ? -27.695 -43.626 16.898 1.00 45.97 435 ASP A O 1
ATOM 3317 N N . CYS A 1 436 ? -27.488 -42.455 14.996 1.00 43.66 436 CYS A N 1
ATOM 3318 C CA . CYS A 1 436 ? -27.445 -41.097 15.558 1.00 43.66 436 CYS A CA 1
ATOM 3319 C C . CYS A 1 436 ? -27.695 -40.087 14.419 1.00 43.66 436 CYS A C 1
ATOM 3321 O O . CYS A 1 436 ? -26.767 -39.475 13.888 1.00 43.66 436 CYS A O 1
ATOM 3323 N N . LEU A 1 437 ? -28.952 -39.954 13.983 1.00 41.94 437 LEU A N 1
ATOM 3324 C CA . LEU A 1 437 ? -29.389 -38.939 13.015 1.00 41.94 437 LEU A CA 1
ATOM 3325 C C . LEU A 1 437 ? -30.131 -37.816 13.752 1.00 41.94 437 LEU A C 1
ATOM 3327 O O . LEU A 1 437 ? -31.351 -37.712 13.675 1.00 41.94 437 LEU A O 1
ATOM 3331 N N . GLY A 1 438 ? -29.393 -36.970 14.473 1.00 34.16 438 GLY A N 1
ATOM 3332 C CA . GLY A 1 438 ? -29.960 -35.775 15.097 1.00 34.16 438 GLY A CA 1
ATOM 3333 C C . GLY A 1 438 ? -28.944 -34.973 15.907 1.00 34.16 438 GLY A C 1
ATOM 3334 O O . GLY A 1 438 ? -28.191 -35.529 16.703 1.00 34.16 438 GLY A O 1
ATOM 3335 N N . PHE A 1 439 ? -28.935 -33.649 15.724 1.00 36.78 439 PHE A N 1
ATOM 3336 C CA . PHE A 1 439 ? -28.276 -32.727 16.650 1.00 36.78 439 PHE A CA 1
ATOM 3337 C C . PHE A 1 439 ? -28.972 -32.835 18.017 1.00 36.78 439 PHE A C 1
ATOM 3339 O O . PHE A 1 439 ? -30.106 -32.380 18.154 1.00 36.78 439 PHE A O 1
ATOM 3346 N N . GLY A 1 440 ? -28.308 -33.441 19.010 1.00 41.00 440 GLY A N 1
ATOM 3347 C CA . GLY A 1 440 ? -28.766 -33.430 20.408 1.00 41.00 440 GLY A CA 1
ATOM 3348 C C . GLY A 1 440 ? -28.712 -34.742 21.201 1.00 41.00 440 GLY A C 1
ATOM 3349 O O . GLY A 1 440 ? -29.088 -34.712 22.367 1.00 41.00 440 GLY A O 1
ATOM 3350 N N . GLU A 1 441 ? -28.250 -35.871 20.647 1.00 39.41 441 GLU A N 1
ATOM 3351 C CA . GLU A 1 441 ? -28.354 -37.183 21.332 1.00 39.41 441 GLU A CA 1
ATOM 3352 C C . GLU A 1 441 ? -27.047 -37.791 21.886 1.00 39.41 441 GLU A C 1
ATOM 3354 O O . GLU A 1 441 ? -27.038 -38.946 22.299 1.00 39.41 441 GLU A O 1
ATOM 3359 N N . CYS A 1 442 ? -25.952 -37.035 22.015 1.00 39.19 442 CYS A N 1
ATOM 3360 C CA . CYS A 1 442 ? -24.846 -37.433 22.898 1.00 39.19 442 CYS A CA 1
ATOM 3361 C C . CYS A 1 442 ? -24.967 -36.699 24.240 1.00 39.19 442 CYS A C 1
ATOM 3363 O O . CYS A 1 442 ? -24.338 -35.673 24.489 1.00 39.19 442 CYS A O 1
ATOM 3365 N N . GLY A 1 443 ? -25.838 -37.224 25.104 1.00 33.88 443 GLY A N 1
ATOM 3366 C CA . GLY A 1 443 ? -25.963 -36.761 26.479 1.00 33.88 443 GLY A CA 1
ATOM 3367 C C . GLY A 1 443 ? -24.618 -36.822 27.203 1.00 33.88 443 GLY A C 1
ATOM 3368 O O . GLY A 1 443 ? -23.956 -37.860 27.219 1.00 33.88 443 GLY A O 1
ATOM 3369 N N . PHE A 1 444 ? -24.234 -35.717 27.843 1.00 37.50 444 PHE A N 1
ATOM 3370 C CA . PHE A 1 444 ? -23.287 -35.761 28.950 1.00 37.50 444 PHE A CA 1
ATOM 3371 C C . PHE A 1 444 ? -23.932 -36.602 30.054 1.00 37.50 444 PHE A C 1
ATOM 3373 O O . PHE A 1 444 ? -24.806 -36.135 30.781 1.00 37.50 444 PHE A O 1
ATOM 3380 N N . GLY A 1 445 ? -23.559 -37.881 30.101 1.00 31.72 445 GLY A N 1
ATOM 3381 C CA . GLY A 1 445 ? -24.018 -38.818 31.110 1.00 31.72 445 GLY A CA 1
ATOM 3382 C C . GLY A 1 445 ? -23.617 -38.345 32.501 1.00 31.72 445 GLY A C 1
ATOM 3383 O O . GLY A 1 445 ? -22.438 -38.139 32.789 1.00 31.72 445 GLY A O 1
ATOM 3384 N N . GLU A 1 446 ? -24.625 -38.198 33.355 1.00 33.28 446 GLU A N 1
ATOM 3385 C CA . GLU A 1 446 ? -24.493 -38.130 34.802 1.00 33.28 446 GLU A CA 1
ATOM 3386 C C . GLU A 1 446 ? -23.624 -39.293 35.310 1.00 33.28 446 GLU A C 1
ATOM 3388 O O . GLU A 1 446 ? -23.990 -40.464 35.208 1.00 33.28 446 GLU A O 1
ATOM 3393 N N . GLY A 1 447 ? -22.471 -38.975 35.896 1.00 31.80 447 GLY A N 1
ATOM 3394 C CA . GLY A 1 447 ? -21.698 -39.915 36.704 1.00 31.80 447 GLY A CA 1
ATOM 3395 C C . GLY A 1 447 ? -22.219 -39.934 38.140 1.00 31.80 447 GLY A C 1
ATOM 3396 O O . GLY A 1 447 ? -21.696 -39.222 38.993 1.00 31.80 447 GLY A O 1
ATOM 3397 N N . GLY A 1 448 ? -23.254 -40.734 38.408 1.00 29.22 448 GLY A N 1
ATOM 3398 C CA . GLY A 1 448 ? -23.790 -40.977 39.749 1.00 29.22 448 GLY A CA 1
ATOM 3399 C C . GLY A 1 448 ? -23.283 -42.275 40.401 1.00 29.22 448 GLY A C 1
ATOM 3400 O O . GLY A 1 448 ? -23.696 -43.355 40.005 1.00 29.22 448 GLY A O 1
ATOM 3401 N N . PHE A 1 449 ? -22.462 -42.107 41.450 1.00 33.19 449 PHE A N 1
ATOM 3402 C CA . PHE A 1 449 ? -22.286 -42.893 42.696 1.00 33.19 449 PHE A CA 1
ATOM 3403 C C . PHE A 1 449 ? -21.930 -44.403 42.720 1.00 33.19 449 PHE A C 1
ATOM 3405 O O . PHE A 1 449 ? -22.717 -45.258 42.331 1.00 33.19 449 PHE A O 1
ATOM 3412 N N . GLY A 1 450 ? -20.868 -44.716 43.490 1.00 28.72 450 GLY A N 1
ATOM 3413 C CA . GLY A 1 450 ? -20.948 -45.701 44.589 1.00 28.72 450 GLY A CA 1
ATOM 3414 C C . GLY A 1 450 ? -19.897 -46.822 44.625 1.00 28.72 450 GLY A C 1
ATOM 3415 O O . GLY A 1 450 ? -20.014 -47.793 43.884 1.00 28.72 450 GLY A O 1
ATOM 3416 N N . GLY A 1 451 ? -18.954 -46.730 45.573 1.00 31.59 451 GLY A N 1
ATOM 3417 C CA . GLY A 1 451 ? -18.009 -47.781 45.978 1.00 31.59 451 GLY A CA 1
ATOM 3418 C C . GLY A 1 451 ? -17.054 -47.301 47.058 1.00 31.59 451 GLY A C 1
ATOM 3419 O O . GLY A 1 451 ? -16.114 -46.571 46.682 1.00 31.59 451 GLY A O 1
#